Protein AF-0000000077106486 (afdb_homodimer)

Radius of gyration: 25.37 Å; Cα contacts (8 Å, |Δi|>4): 984; chains: 2; bounding box: 51×76×54 Å

Secondary structure (DSSP, 8-state):
---EEEEES-EEEEEETTSS-HHHHHHHHHHHHTS-EEE-SS-TTEEEE---SSS--HHHHHHTGGGHHHHHHHHHHHHSS---EEEEEEEEEEE-TT--EEEE--SS-SEEEEEESS---GGGSEEEE---BSS--S---BSTTPPP-TTT-SEEE-----TT-EEEEETTS-EEE----SS-EEEEEEEEEESEEEETTEEEE----/---EEEEES-EEEEEETTSS-HHHHHHHHHHHHTSPEEE-SS-TTEEEE---SSS--HHHHHHTGGGHHHHHHHHHHHHSS---EEEEEEEEEEE-TT--EEEE--SS-SEEEEEESS---GGGSEEEE---BTTS-S---BSTTPPP-TTT-SEEE-----TT-EEEEETTS-EEE----SS-EEEEEEEEEESEEEETTEEEE----

Organism: Hirschia baltica (strain ATCC 49814 / DSM 5838 / IFAM 1418) (NCBI:txid582402)

InterPro domains:
  IPR012668 Conserved hypothetical protein CHP02466 [PF13759] (90-191)
  IPR012668 Conserved hypothetical protein CHP02466 [TIGR02466] (66-191)

Solvent-accessible surface area (backbone atoms only — not comparable to full-atom values): 21792 Å² total; per-residue (Å²): 109,79,62,46,73,46,76,39,56,28,46,62,37,35,41,29,48,58,62,38,52,70,69,57,40,52,52,50,52,56,57,52,70,75,49,73,66,47,75,38,87,87,40,92,28,26,30,36,35,62,69,54,91,48,76,63,53,67,68,58,50,62,70,44,55,68,48,49,64,56,50,31,54,51,40,22,53,55,36,18,34,83,54,54,75,42,78,61,38,53,37,42,37,40,32,30,59,63,11,50,39,74,74,43,63,45,79,99,37,52,37,26,37,40,35,27,61,30,55,49,42,76,51,43,31,50,31,36,41,54,80,66,36,80,70,53,57,90,78,56,42,48,42,96,72,36,45,83,44,70,52,41,42,56,60,48,63,52,71,94,53,45,46,17,21,32,39,40,34,50,14,70,50,36,30,28,25,47,56,17,81,34,70,66,31,37,32,39,36,36,34,22,37,48,45,60,35,36,42,77,82,52,64,47,74,50,73,76,129,111,78,63,45,74,45,75,41,54,28,45,60,36,35,40,30,47,59,62,37,52,71,69,55,40,53,51,51,54,56,57,51,71,74,49,72,66,48,76,40,87,85,40,91,29,26,30,36,34,60,70,50,91,47,75,61,52,68,67,58,50,61,70,44,56,67,46,49,65,54,50,31,54,50,40,21,53,56,36,18,34,82,54,55,75,42,76,60,38,52,36,41,38,41,32,31,58,64,11,50,40,74,75,42,63,45,79,96,37,51,37,27,37,40,36,28,61,30,54,46,41,74,51,43,30,50,31,36,40,51,78,64,36,82,76,55,63,85,81,58,42,47,42,96,72,36,44,84,43,69,52,41,41,58,59,48,64,53,71,94,52,45,48,18,21,33,38,39,34,50,13,66,49,36,30,28,23,46,56,17,79,33,72,65,30,37,31,38,37,38,33,23,37,48,45,59,35,37,40,74,82,53,64,47,75,50,75,77,130

Foldseek 3Di:
DDDDDDDPDDFDKDKDPQLDPLVLLVVLVVVCVPADWDQPPPWNFKIKGPFPPDPEDPSVVVSCVSVQVVVQVVVCVVAVDRFGKDFQTKIKMKGFQQGKWDWDFDPPFFKKKKAWSAWADQQFFKKWFDDCDPPNDDDADDDPVDDDDPVRDGMDTDPGDGHNMMMMGTRGITMMGGGGNDGMIMMMMTGMHTQWDDDPNDIDGDDRD/DDDDDDDPDDFDKDKDPQLDPLVLLVVLVVVCVPADWDQPPPWNFKIKGPFPPDPEDPSVVVSCVSVQVVVQVVVCVVAVDRFGKDFQTKIKMKGFQQGKWDWDFDPPFFKKKKAWSAWADQQFFKKWFDDCDPVNPDDADDDPPDDDDPVRDGMDGDPGDGHNMMMMGTRGITMMGGGGNDGMIMMMMTGMHTQWDDDPNDIDGDDRD

Nearest PDB structures (foldseek):
  2rg4-assembly1_A  TM=7.726E-01  e=7.092E-12  Oceanicola granulosus HTCC2516
  3bvc-assembly1_A  TM=8.005E-01  e=1.669E-11  Roseovarius nubinhibens ISM
  7dt0-assembly1_H-2  TM=6.305E-01  e=1.052E-05  uncultured bacterium esnapd13
  5nch-assembly1_A  TM=6.168E-01  e=1.249E-05  Streptomyces muensis
  6zyl-assembly1_A  TM=5.814E-01  e=3.693E-05  Streptomyces malaysiense

pLDDT: mean 84.59, std 14.26, range [44.38, 98.38]

Structure (mmCIF, N/CA/C/O backbone):
data_AF-0000000077106486-model_v1
#
loop_
_entity.id
_entity.type
_entity.pdbx_description
1 polymer 'Phytanoyl-CoA dioxygenase'
#
loop_
_atom_site.group_PDB
_atom_site.id
_atom_site.type_symbol
_atom_site.label_atom_id
_atom_site.label_alt_id
_atom_site.label_comp_id
_atom_site.label_asym_id
_atom_site.label_entity_id
_atom_site.label_seq_id
_atom_site.pdbx_PDB_ins_code
_atom_site.Cartn_x
_atom_site.Cartn_y
_atom_site.Cartn_z
_atom_site.occupancy
_atom_site.B_iso_or_equiv
_atom_site.auth_seq_id
_atom_site.auth_comp_id
_atom_site.auth_asym_id
_atom_site.auth_atom_id
_atom_site.pdbx_PDB_model_num
ATOM 1 N N . MET A 1 1 ? -11.227 25.188 -5.047 1 69.44 1 MET A N 1
ATOM 2 C CA . MET A 1 1 ? -10.359 24.422 -5.93 1 69.44 1 MET A CA 1
ATOM 3 C C . MET A 1 1 ? -10.445 22.938 -5.617 1 69.44 1 MET A C 1
ATOM 5 O O . MET A 1 1 ? -10.789 22.547 -4.5 1 69.44 1 MET A O 1
ATOM 9 N N . THR A 1 2 ? -10.289 22.203 -6.629 1 85.25 2 THR A N 1
ATOM 10 C CA . THR A 1 2 ? -10.578 20.766 -6.559 1 85.25 2 THR A CA 1
ATOM 11 C C . THR A 1 2 ? -9.477 20.031 -5.812 1 85.25 2 THR A C 1
ATOM 13 O O . THR A 1 2 ? -8.289 20.344 -5.977 1 85.25 2 THR A O 1
ATOM 16 N N . SER A 1 3 ? -9.828 19.312 -4.844 1 91.06 3 SER A N 1
ATOM 17 C CA . SER A 1 3 ? -8.898 18.469 -4.094 1 91.06 3 SER A CA 1
ATOM 18 C C . SER A 1 3 ? -8.359 17.328 -4.961 1 91.06 3 SER A C 1
ATOM 20 O O . SER A 1 3 ? -9.023 16.891 -5.906 1 91.06 3 SER A O 1
ATOM 22 N N . THR A 1 4 ? -7.156 17.047 -4.785 1 91.88 4 THR A N 1
ATOM 23 C CA . THR A 1 4 ? -6.539 15.906 -5.445 1 91.88 4 THR A CA 1
ATOM 24 C C . THR A 1 4 ? -6.117 14.859 -4.418 1 91.88 4 THR A C 1
ATOM 26 O O . THR A 1 4 ? -5.574 15.195 -3.365 1 91.88 4 THR A O 1
ATOM 29 N N . THR A 1 5 ? -6.43 13.609 -4.727 1 93.19 5 THR A N 1
ATOM 30 C CA . THR A 1 5 ? -5.984 12.508 -3.877 1 93.19 5 THR A CA 1
ATOM 31 C C . THR A 1 5 ? -4.871 11.711 -4.555 1 93.19 5 THR A C 1
ATOM 33 O O . THR A 1 5 ? -5.047 11.219 -5.672 1 93.19 5 THR A O 1
ATOM 36 N N . HIS A 1 6 ? -3.729 11.609 -3.893 1 93.06 6 HIS A N 1
ATOM 37 C CA . HIS A 1 6 ? -2.59 10.82 -4.352 1 93.06 6 HIS A CA 1
ATOM 38 C C . HIS A 1 6 ? -2.637 9.406 -3.787 1 93.06 6 HIS A C 1
ATOM 40 O O . HIS A 1 6 ? -2.887 9.211 -2.596 1 93.06 6 HIS A O 1
ATOM 46 N N . ALA A 1 7 ? -2.422 8.375 -4.641 1 91.38 7 ALA A N 1
ATOM 47 C CA . ALA A 1 7 ? -2.312 6.973 -4.234 1 91.38 7 ALA A CA 1
ATOM 48 C C . ALA A 1 7 ? -0.855 6.582 -4.004 1 91.38 7 ALA A C 1
ATOM 50 O O . ALA A 1 7 ? -0.087 6.438 -4.957 1 91.38 7 ALA A O 1
ATOM 51 N N . LEU A 1 8 ? -0.546 6.367 -2.719 1 90.19 8 LEU A N 1
ATOM 52 C CA . LEU A 1 8 ? 0.86 6.168 -2.385 1 90.19 8 LEU A CA 1
ATOM 53 C C . LEU A 1 8 ? 1.146 4.703 -2.072 1 90.19 8 LEU A C 1
ATOM 55 O O . LEU A 1 8 ? 0.292 4.004 -1.521 1 90.19 8 LEU A O 1
ATOM 59 N N . PHE A 1 9 ? 2.275 4.246 -2.453 1 88.38 9 PHE A N 1
ATOM 60 C CA . PHE A 1 9 ? 2.924 3.01 -2.031 1 88.38 9 PHE A CA 1
ATOM 61 C C . PHE A 1 9 ? 2.076 1.8 -2.402 1 88.38 9 PHE A C 1
ATOM 63 O O . PHE A 1 9 ? 1.809 0.94 -1.561 1 88.38 9 PHE A O 1
ATOM 70 N N . PRO A 1 10 ? 1.625 1.641 -3.592 1 90.12 10 PRO A N 1
ATOM 71 C CA . PRO A 1 10 ? 0.889 0.446 -4.012 1 90.12 10 PRO A CA 1
ATOM 72 C C . PRO A 1 10 ? 1.775 -0.794 -4.094 1 90.12 10 PRO A C 1
ATOM 74 O O . PRO A 1 10 ? 3.004 -0.68 -4.109 1 90.12 10 PRO A O 1
ATOM 77 N N . THR A 1 11 ? 1.165 -1.951 -4.102 1 90.38 11 THR A N 1
ATOM 78 C CA . THR A 1 11 ? 1.849 -3.221 -4.32 1 90.38 11 THR A CA 1
ATOM 79 C C . THR A 1 11 ? 1.567 -3.748 -5.727 1 90.38 11 THR A C 1
ATOM 81 O O . THR A 1 11 ? 0.409 -3.857 -6.133 1 90.38 11 THR A O 1
ATOM 84 N N . PRO A 1 12 ? 2.59 -4.141 -6.41 1 93.19 12 PRO A N 1
ATOM 85 C CA . PRO A 1 12 ? 2.373 -4.547 -7.801 1 93.19 12 PRO A CA 1
ATOM 86 C C . PRO A 1 12 ? 2.033 -6.031 -7.934 1 93.19 12 PRO A C 1
ATOM 88 O O . PRO A 1 12 ? 2.572 -6.859 -7.195 1 93.19 12 PRO A O 1
ATOM 91 N N . VAL A 1 13 ? 1.176 -6.359 -8.883 1 95.5 13 VAL A N 1
ATOM 92 C CA . VAL A 1 13 ? 0.896 -7.699 -9.391 1 95.5 13 VAL A CA 1
ATOM 93 C C . VAL A 1 13 ? 0.92 -7.684 -10.914 1 95.5 13 VAL A C 1
ATOM 95 O O . VAL A 1 13 ? 0.177 -6.93 -11.547 1 95.5 13 VAL A O 1
ATOM 98 N N . MET A 1 14 ? 1.758 -8.516 -11.5 1 97.25 14 MET A N 1
ATOM 99 C CA . MET A 1 14 ? 1.88 -8.547 -12.953 1 97.25 14 MET A CA 1
ATOM 100 C C . MET A 1 14 ? 1.152 -9.758 -13.539 1 97.25 14 MET A C 1
ATOM 102 O O . MET A 1 14 ? 1.285 -10.875 -13.023 1 97.25 14 MET A O 1
ATOM 106 N N . ILE A 1 15 ? 0.412 -9.523 -14.555 1 96.94 15 ILE A N 1
ATOM 107 C CA . ILE A 1 15 ? -0.197 -10.586 -15.352 1 96.94 15 ILE A CA 1
ATOM 108 C C . ILE A 1 15 ? 0.394 -10.578 -16.75 1 96.94 15 ILE A C 1
ATOM 110 O O . ILE A 1 15 ? 0.34 -9.57 -17.453 1 96.94 15 ILE A O 1
ATOM 114 N N . ALA A 1 16 ? 1.002 -11.633 -17.109 1 97.31 16 ALA A N 1
ATOM 115 C CA . ALA A 1 16 ? 1.558 -11.82 -18.453 1 97.31 16 ALA A CA 1
ATOM 116 C C . ALA A 1 16 ? 0.812 -12.914 -19.203 1 97.31 16 ALA A C 1
ATOM 118 O O . ALA A 1 16 ? 0.963 -14.102 -18.906 1 97.31 16 ALA A O 1
ATOM 119 N N . PRO A 1 17 ? 0.101 -12.531 -20.234 1 95.88 17 PRO A N 1
ATOM 120 C CA . PRO A 1 17 ? -0.691 -13.539 -20.953 1 95.88 17 PRO A CA 1
ATOM 121 C C . PRO A 1 17 ? 0.156 -14.414 -21.875 1 95.88 17 PRO A C 1
ATOM 123 O O . PRO A 1 17 ? 1.166 -13.961 -22.406 1 95.88 17 PRO A O 1
ATOM 126 N N . GLU A 1 18 ? -0.219 -15.625 -21.969 1 95.31 18 GLU A N 1
ATOM 127 C CA . GLU A 1 18 ? 0.269 -16.562 -22.969 1 95.31 18 GLU A CA 1
ATOM 128 C C . GLU A 1 18 ? 1.789 -16.688 -22.922 1 95.31 18 GLU A C 1
ATOM 130 O O . GLU A 1 18 ? 2.459 -16.609 -23.953 1 95.31 18 GLU A O 1
ATOM 135 N N . ILE A 1 19 ? 2.287 -16.828 -21.734 1 96.62 19 ILE A N 1
ATOM 136 C CA . ILE A 1 19 ? 3.721 -17.062 -21.594 1 96.62 19 ILE A CA 1
ATOM 137 C C . ILE A 1 19 ? 4.07 -18.453 -22.125 1 96.62 19 ILE A C 1
ATOM 139 O O . ILE A 1 19 ? 5.18 -18.672 -22.609 1 96.62 19 ILE A O 1
ATOM 143 N N . LEU A 1 20 ? 3.172 -19.375 -21.953 1 96.38 20 LEU A N 1
ATOM 144 C CA . LEU A 1 20 ? 3.262 -20.703 -22.562 1 96.38 20 LEU A CA 1
ATOM 145 C C . LEU A 1 20 ? 2.238 -20.859 -23.672 1 96.38 20 LEU A C 1
ATOM 147 O O . LEU A 1 20 ? 1.086 -20.453 -23.531 1 96.38 20 LEU A O 1
ATOM 151 N N . ASP A 1 21 ? 2.668 -21.469 -24.719 1 94.94 21 ASP A N 1
ATOM 152 C CA . ASP A 1 21 ? 1.702 -21.75 -25.766 1 94.94 21 ASP A CA 1
ATOM 153 C C . ASP A 1 21 ? 1.06 -23.125 -25.562 1 94.94 21 ASP A C 1
ATOM 155 O O . ASP A 1 21 ? 1.413 -23.859 -24.641 1 94.94 21 ASP A O 1
ATOM 159 N N . ASN A 1 22 ? 0.147 -23.484 -26.438 1 95.62 22 ASN A N 1
ATOM 160 C CA . ASN A 1 22 ? -0.64 -24.703 -26.281 1 95.62 22 ASN A CA 1
ATOM 161 C C . ASN A 1 22 ? 0.24 -25.938 -26.344 1 95.62 22 ASN A C 1
ATOM 163 O O . ASN A 1 22 ? -0.002 -26.922 -25.641 1 95.62 22 ASN A O 1
ATOM 167 N N . ALA A 1 23 ? 1.18 -25.938 -27.25 1 95.38 23 ALA A N 1
ATOM 168 C CA . ALA A 1 23 ? 2.066 -27.094 -27.391 1 95.38 23 ALA A CA 1
ATOM 169 C C . ALA A 1 23 ? 2.896 -27.297 -26.125 1 95.38 23 ALA A C 1
ATOM 171 O O . ALA A 1 23 ? 3.059 -28.422 -25.672 1 95.38 23 ALA A O 1
ATOM 172 N N . GLN A 1 24 ? 3.41 -26.203 -25.625 1 95 24 GLN A N 1
ATOM 173 C CA . GLN A 1 24 ? 4.184 -26.266 -24.391 1 95 24 GLN A CA 1
ATOM 174 C C . GLN A 1 24 ? 3.332 -26.766 -23.219 1 95 24 GLN A C 1
ATOM 176 O O . GLN A 1 24 ? 3.777 -27.609 -22.438 1 95 24 GLN A O 1
ATOM 181 N N . ILE A 1 25 ? 2.148 -26.312 -23.125 1 96.5 25 ILE A N 1
ATOM 182 C CA . ILE A 1 25 ? 1.232 -26.688 -22.062 1 96.5 25 ILE A CA 1
ATOM 183 C C . ILE A 1 25 ? 0.95 -28.188 -22.141 1 96.5 25 ILE A C 1
ATOM 185 O O . ILE A 1 25 ? 0.999 -28.891 -21.125 1 96.5 25 ILE A O 1
ATOM 189 N N . ALA A 1 26 ? 0.661 -28.641 -23.297 1 95.06 26 ALA A N 1
ATOM 190 C CA . ALA A 1 26 ? 0.362 -30.047 -23.5 1 95.06 26 ALA A CA 1
ATOM 191 C C . ALA A 1 26 ? 1.533 -30.922 -23.047 1 95.06 26 ALA A C 1
ATOM 193 O O . ALA A 1 26 ? 1.339 -31.953 -22.391 1 95.06 26 ALA A O 1
ATOM 194 N N . GLN A 1 27 ? 2.701 -30.531 -23.422 1 93.06 27 GLN A N 1
ATOM 195 C CA . GLN A 1 27 ? 3.895 -31.281 -23.047 1 93.06 27 GLN A CA 1
ATOM 196 C C . GLN A 1 27 ? 4.074 -31.312 -21.531 1 93.06 27 GLN A C 1
ATOM 198 O O . GLN A 1 27 ? 4.371 -32.344 -20.953 1 93.06 27 GLN A O 1
ATOM 203 N N . ILE A 1 28 ? 3.9 -30.172 -20.891 1 92.25 28 ILE A N 1
ATOM 204 C CA . ILE A 1 28 ? 4.07 -30.062 -19.453 1 92.25 28 ILE A CA 1
ATOM 205 C C . ILE A 1 28 ? 3.035 -30.938 -18.75 1 92.25 28 ILE A C 1
ATOM 207 O O . ILE A 1 28 ? 3.359 -31.641 -17.797 1 92.25 28 ILE A O 1
ATOM 211 N N . LYS A 1 29 ? 1.848 -30.922 -19.188 1 91.62 29 LYS A N 1
ATOM 212 C CA . LYS A 1 29 ? 0.791 -31.719 -18.578 1 91.62 29 LYS A CA 1
ATOM 213 C C . LYS A 1 29 ? 1.101 -33.219 -18.703 1 91.62 29 LYS A C 1
ATOM 215 O O . LYS A 1 29 ? 0.829 -33.969 -17.766 1 91.62 29 LYS A O 1
ATOM 220 N N . THR A 1 30 ? 1.615 -33.562 -19.844 1 89.12 30 THR A N 1
ATOM 221 C CA . THR A 1 30 ? 2.012 -34.969 -20.031 1 89.12 30 THR A CA 1
ATOM 222 C C . THR A 1 30 ? 3.094 -35.344 -19.016 1 89.12 30 THR A C 1
ATOM 224 O O . THR A 1 30 ? 3.025 -36.406 -18.406 1 89.12 30 THR A O 1
ATOM 227 N N . ASP A 1 31 ? 4.062 -34.5 -18.875 1 85.56 31 ASP A N 1
ATOM 228 C CA . ASP A 1 31 ? 5.164 -34.75 -17.953 1 85.56 31 ASP A CA 1
ATOM 229 C C . ASP A 1 31 ? 4.664 -34.844 -16.516 1 85.56 31 ASP A C 1
ATOM 231 O O . ASP A 1 31 ? 5.141 -35.688 -15.742 1 85.56 31 ASP A O 1
ATOM 235 N N . ILE A 1 32 ? 3.738 -34.031 -16.141 1 83.56 32 ILE A N 1
ATOM 236 C CA . ILE A 1 32 ? 3.197 -33.969 -14.781 1 83.56 32 ILE A CA 1
ATOM 237 C C . ILE A 1 32 ? 2.451 -35.281 -14.461 1 83.56 32 ILE A C 1
ATOM 239 O O . ILE A 1 32 ? 2.441 -35.719 -13.32 1 83.56 32 ILE A O 1
ATOM 243 N N . SER A 1 33 ? 1.781 -35.75 -15.477 1 79.62 33 SER A N 1
ATOM 244 C CA . SER A 1 33 ? 1.005 -36.969 -15.273 1 79.62 33 SER A CA 1
ATOM 245 C C . SER A 1 33 ? 1.893 -38.094 -14.805 1 79.62 33 SER A C 1
ATOM 247 O O . SER A 1 33 ? 1.408 -39.062 -14.203 1 79.62 33 SER A O 1
ATOM 249 N N . GLU A 1 34 ? 3.164 -38.031 -15.055 1 74.94 34 GLU A N 1
ATOM 250 C CA . GLU A 1 34 ? 4.109 -39.094 -14.68 1 74.94 34 GLU A CA 1
ATOM 251 C C . GLU A 1 34 ? 4.719 -38.812 -13.305 1 74.94 34 GLU A C 1
ATOM 253 O O . GLU A 1 34 ? 5.465 -39.656 -12.781 1 74.94 34 GLU A O 1
ATOM 258 N N . MET A 1 35 ? 4.379 -37.656 -12.758 1 72.25 35 MET A N 1
ATOM 259 C CA . MET A 1 35 ? 4.926 -37.281 -11.461 1 72.25 35 MET A CA 1
ATOM 260 C C . MET A 1 35 ? 4.109 -37.906 -10.328 1 72.25 35 MET A C 1
ATOM 262 O O . MET A 1 35 ? 2.955 -38.281 -10.523 1 72.25 35 MET A O 1
ATOM 266 N N . ASP A 1 36 ? 4.879 -38.094 -9.18 1 64.19 36 ASP A N 1
ATOM 267 C CA . ASP A 1 36 ? 4.203 -38.531 -7.965 1 64.19 36 ASP A CA 1
ATOM 268 C C . ASP A 1 36 ? 3.582 -37.344 -7.23 1 64.19 36 ASP A C 1
ATOM 270 O O . ASP A 1 36 ? 4.199 -36.281 -7.117 1 64.19 36 ASP A O 1
ATOM 274 N N . PHE A 1 37 ? 2.344 -37.438 -7.105 1 62.53 37 PHE A N 1
ATOM 275 C CA . PHE A 1 37 ? 1.636 -36.375 -6.379 1 62.53 37 PHE A CA 1
ATOM 276 C C . PHE A 1 37 ? 1.25 -36.844 -4.984 1 62.53 37 PHE A C 1
ATOM 278 O O . PHE A 1 37 ? 0.887 -38 -4.793 1 62.53 37 PHE A O 1
ATOM 285 N N . ALA A 1 38 ? 1.843 -36.156 -3.922 1 55.12 38 ALA A N 1
ATOM 286 C CA . ALA A 1 38 ? 1.392 -36.406 -2.553 1 55.12 38 ALA A CA 1
ATOM 287 C C . ALA A 1 38 ? 0.061 -35.719 -2.283 1 55.12 38 ALA A C 1
ATOM 289 O O . ALA A 1 38 ? -0.154 -34.594 -2.719 1 55.12 38 ALA A O 1
ATOM 290 N N . SER A 1 39 ? -0.975 -36.406 -1.979 1 51.25 39 SER A N 1
ATOM 291 C CA . SER A 1 39 ? -2.26 -35.844 -1.604 1 51.25 39 SER A CA 1
ATOM 292 C C . SER A 1 39 ? -2.105 -34.844 -0.447 1 51.25 39 SER A C 1
ATOM 294 O O . SER A 1 39 ? -1.29 -35.062 0.452 1 51.25 39 SER A O 1
ATOM 296 N N . ASN A 1 40 ? -2.098 -33.531 -0.593 1 50.06 40 ASN A N 1
ATOM 297 C CA . ASN A 1 40 ? -2.049 -32.562 0.513 1 50.06 40 ASN A CA 1
ATOM 298 C C . ASN A 1 40 ? -3.131 -32.875 1.55 1 50.06 40 ASN A C 1
ATOM 300 O O . ASN A 1 40 ? -4.219 -33.344 1.205 1 50.06 40 ASN A O 1
ATOM 304 N N . ALA A 1 41 ? -2.688 -33.188 2.852 1 45.12 41 ALA A N 1
ATOM 305 C CA . ALA A 1 41 ? -3.516 -33.5 4.02 1 45.12 41 ALA A CA 1
ATOM 306 C C . ALA A 1 41 ? -4.762 -32.625 4.043 1 45.12 41 ALA A C 1
ATOM 308 O O . ALA A 1 41 ? -5.781 -32.969 4.625 1 45.12 41 ALA A O 1
ATOM 309 N N . LYS A 1 42 ? -4.688 -31.203 3.953 1 46.16 42 LYS A N 1
ATOM 310 C CA . LYS A 1 42 ? -5.699 -30.328 4.543 1 46.16 42 LYS A CA 1
ATOM 311 C C . LYS A 1 42 ? -6.93 -30.234 3.648 1 46.16 42 LYS A C 1
ATOM 313 O O . LYS A 1 42 ? -7.984 -29.766 4.082 1 46.16 42 LYS A O 1
ATOM 318 N N . SER A 1 43 ? -6.883 -30.062 2.312 1 51.84 43 SER A N 1
ATOM 319 C CA . SER A 1 43 ? -8.117 -30.156 1.54 1 51.84 43 SER A CA 1
ATOM 320 C C . SER A 1 43 ? -8.07 -31.328 0.561 1 51.84 43 SER A C 1
ATOM 322 O O . SER A 1 43 ? -7.113 -31.453 -0.205 1 51.84 43 SER A O 1
ATOM 324 N N . SER A 1 44 ? -8.781 -32.312 0.683 1 60.22 44 SER A N 1
ATOM 325 C CA . SER A 1 44 ? -8.922 -33.5 -0.135 1 60.22 44 SER A CA 1
ATOM 326 C C . SER A 1 44 ? -8.945 -33.156 -1.621 1 60.22 44 SER A C 1
ATOM 328 O O . SER A 1 44 ? -8.555 -33.969 -2.459 1 60.22 44 SER A O 1
ATOM 330 N N . ALA A 1 45 ? -9.141 -31.797 -1.876 1 74.5 45 ALA A N 1
ATOM 331 C CA . ALA A 1 45 ? -9.352 -31.5 -3.291 1 74.5 45 ALA A CA 1
ATOM 332 C C . ALA A 1 45 ? -8.242 -30.594 -3.834 1 74.5 45 ALA A C 1
ATOM 334 O O . ALA A 1 45 ? -8.438 -29.891 -4.828 1 74.5 45 ALA A O 1
ATOM 335 N N . LEU A 1 46 ? -7.191 -30.453 -3.008 1 77.25 46 LEU A N 1
ATOM 336 C CA . LEU A 1 46 ? -5.973 -29.781 -3.455 1 77.25 46 LEU A CA 1
ATOM 337 C C . LEU A 1 46 ? -4.758 -30.688 -3.266 1 77.25 46 LEU A C 1
ATOM 339 O O . LEU A 1 46 ? -4.555 -31.25 -2.184 1 77.25 46 LEU A O 1
ATOM 343 N N . ALA A 1 47 ? -4.109 -30.938 -4.309 1 72.06 47 ALA A N 1
ATOM 344 C CA . ALA A 1 47 ? -2.895 -31.75 -4.246 1 72.06 47 ALA A CA 1
ATOM 345 C C . ALA A 1 47 ? -1.68 -30.953 -4.715 1 72.06 47 ALA A C 1
ATOM 347 O O . ALA A 1 47 ? -1.796 -30.078 -5.586 1 72.06 47 ALA A O 1
ATOM 348 N N . HIS A 1 48 ? -0.604 -3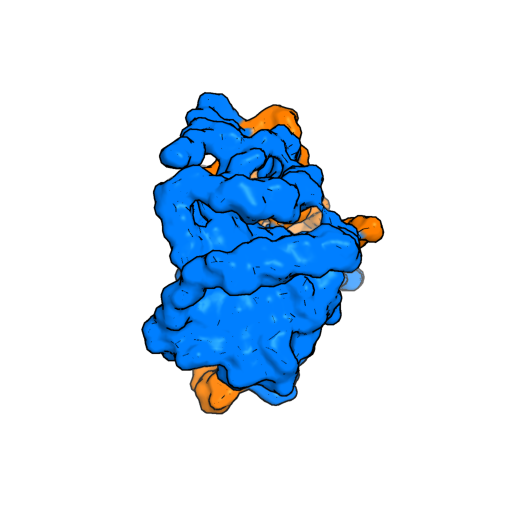1.062 -3.982 1 73.12 48 HIS A N 1
ATOM 349 C CA . HIS A 1 48 ? 0.668 -30.469 -4.391 1 73.12 48 HIS A CA 1
ATOM 350 C C . HIS A 1 48 ? 1.688 -31.547 -4.738 1 73.12 48 HIS A C 1
ATOM 352 O O . HIS A 1 48 ? 1.694 -32.625 -4.129 1 73.12 48 HIS A O 1
ATOM 358 N N . SER A 1 49 ? 2.326 -31.297 -5.84 1 66.75 49 SER A N 1
ATOM 359 C CA . SER A 1 49 ? 3.471 -32.188 -6.059 1 66.75 49 SER A CA 1
ATOM 360 C C . SER A 1 49 ? 4.531 -31.984 -4.98 1 66.75 49 SER A C 1
ATOM 362 O O . SER A 1 49 ? 4.473 -31.016 -4.211 1 66.75 49 SER A O 1
ATOM 364 N N . SER A 1 50 ? 5.375 -33.062 -4.758 1 56.25 50 SER A N 1
ATOM 365 C CA . SER A 1 50 ? 6.469 -32.969 -3.797 1 56.25 50 SER A CA 1
ATOM 366 C C . SER A 1 50 ? 7.316 -31.719 -4.051 1 56.25 50 SER A C 1
ATOM 368 O O . SER A 1 50 ? 7.531 -31.344 -5.203 1 56.25 50 SER A O 1
ATOM 370 N N . LEU A 1 51 ? 7.383 -30.781 -3.012 1 54.88 51 LEU A N 1
ATOM 371 C CA . LEU A 1 51 ? 8.336 -29.672 -3.057 1 54.88 51 LEU A CA 1
ATOM 372 C C . LEU A 1 51 ? 9.758 -30.188 -3.26 1 54.88 51 LEU A C 1
ATOM 374 O O . LEU A 1 51 ? 10.242 -31.016 -2.484 1 54.88 51 LEU A O 1
ATOM 378 N N . ASP A 1 52 ? 10.188 -30.516 -4.398 1 49.53 52 ASP A N 1
ATOM 379 C CA . ASP A 1 52 ? 11.539 -31.062 -4.496 1 49.53 52 ASP A CA 1
ATOM 380 C C . ASP A 1 52 ? 12.539 -30.188 -3.758 1 49.53 52 ASP A C 1
ATOM 382 O O . ASP A 1 52 ? 12.695 -29 -4.082 1 49.53 52 ASP A O 1
ATOM 386 N N . MET A 1 53 ? 12.727 -30.438 -2.488 1 46.31 53 MET A N 1
ATOM 387 C CA . MET A 1 53 ? 13.797 -29.828 -1.698 1 46.31 53 MET A CA 1
ATOM 388 C C . MET A 1 53 ? 15.125 -29.891 -2.443 1 46.31 53 MET A C 1
ATOM 390 O O . MET A 1 53 ? 16.156 -29.5 -1.909 1 46.31 53 MET A O 1
ATOM 394 N N . GLY A 1 54 ? 15.109 -30.438 -3.688 1 52.84 54 GLY A N 1
ATOM 395 C CA . GLY A 1 54 ? 16.359 -30.469 -4.438 1 52.84 54 GLY A CA 1
ATOM 396 C C . GLY A 1 54 ? 16.328 -29.562 -5.66 1 52.84 54 GLY A C 1
ATOM 397 O O . GLY A 1 54 ? 15.492 -28.672 -5.77 1 52.84 54 GLY A O 1
ATOM 398 N N . PRO A 1 55 ? 17.391 -29.594 -6.418 1 63.75 55 PRO A N 1
ATOM 399 C CA . PRO A 1 55 ? 17.328 -28.906 -7.707 1 63.75 55 PRO A CA 1
ATOM 400 C C . PRO A 1 55 ? 15.969 -29.062 -8.391 1 63.75 55 PRO A C 1
ATOM 402 O O . PRO A 1 55 ? 15.273 -30.047 -8.18 1 63.75 55 PRO A O 1
ATOM 405 N N . LEU A 1 56 ? 15.602 -28.016 -8.945 1 73.94 56 LEU A N 1
ATOM 406 C CA . LEU A 1 56 ? 14.328 -28.047 -9.656 1 73.94 56 LEU A CA 1
ATOM 407 C C . LEU A 1 56 ? 14.25 -29.266 -10.57 1 73.94 56 LEU A C 1
ATOM 409 O O . LEU A 1 56 ? 15.234 -29.625 -11.227 1 73.94 56 LEU A O 1
ATOM 413 N N . ASN A 1 57 ? 13.219 -29.984 -10.5 1 77.94 57 ASN A N 1
ATOM 414 C CA . ASN A 1 57 ? 12.922 -30.969 -11.531 1 77.94 57 ASN A CA 1
ATOM 415 C C . ASN A 1 57 ? 13.195 -30.422 -12.93 1 77.94 57 ASN A C 1
ATOM 417 O O . ASN A 1 57 ? 12.75 -29.312 -13.258 1 77.94 57 ASN A O 1
ATOM 421 N N . PRO A 1 58 ? 14.125 -31.109 -13.68 1 82.69 58 PRO A N 1
ATOM 422 C CA . PRO A 1 58 ? 14.477 -30.609 -15.016 1 82.69 58 PRO A CA 1
ATOM 423 C C . PRO A 1 58 ? 13.258 -30.234 -15.844 1 82.69 58 PRO A C 1
ATOM 425 O O . PRO A 1 58 ? 13.312 -29.297 -16.641 1 82.69 58 PRO A O 1
ATOM 428 N N . MET A 1 59 ? 12.227 -30.969 -15.648 1 82.56 59 MET A N 1
ATOM 429 C CA . MET A 1 59 ? 11.008 -30.672 -16.391 1 82.56 59 MET A CA 1
ATOM 430 C C . MET A 1 59 ? 10.461 -29.312 -16 1 82.56 59 MET A C 1
ATOM 432 O O . MET A 1 59 ? 10.07 -28.516 -16.859 1 82.56 59 MET A O 1
ATOM 436 N N . LEU A 1 60 ? 10.438 -29.062 -14.766 1 86.69 60 LEU A N 1
ATOM 437 C CA . LEU A 1 60 ? 9.938 -27.781 -14.273 1 86.69 60 LEU A CA 1
ATOM 438 C C . LEU A 1 60 ? 10.867 -26.641 -14.68 1 86.69 60 LEU A C 1
ATOM 440 O O . LEU A 1 60 ? 10.406 -25.547 -15.016 1 86.69 60 LEU A O 1
ATOM 444 N N . GLN A 1 61 ? 12.117 -26.906 -14.609 1 88.19 61 GLN A N 1
ATOM 445 C CA . GLN A 1 61 ? 13.094 -25.922 -15.039 1 88.19 61 GLN A CA 1
ATOM 446 C C . GLN A 1 61 ? 12.852 -25.484 -16.484 1 88.19 61 GLN A C 1
ATOM 448 O O . GLN A 1 61 ? 12.828 -24.297 -16.797 1 88.19 61 GLN A O 1
ATOM 453 N N . LYS A 1 62 ? 12.688 -26.484 -17.297 1 88.44 62 LYS A N 1
ATOM 454 C CA . LYS A 1 62 ? 12.445 -26.203 -18.719 1 88.44 62 LYS A CA 1
ATOM 455 C C . LYS A 1 62 ? 11.133 -25.438 -18.906 1 88.44 62 LYS A C 1
ATOM 457 O O . LYS A 1 62 ? 11.062 -24.516 -19.703 1 88.44 62 LYS A O 1
ATOM 462 N N . ALA A 1 63 ? 10.164 -25.812 -18.156 1 91 63 ALA A N 1
ATOM 463 C CA . ALA A 1 63 ? 8.836 -25.219 -18.266 1 91 63 ALA A CA 1
ATOM 464 C C . ALA A 1 63 ? 8.859 -23.734 -17.875 1 91 63 ALA A C 1
ATOM 466 O O . ALA A 1 63 ? 8.031 -22.953 -18.328 1 91 63 ALA A O 1
ATOM 467 N N . LEU A 1 64 ? 9.891 -23.359 -17.078 1 94.38 64 LEU A N 1
ATOM 468 C CA . LEU A 1 64 ? 9.867 -22.016 -16.516 1 94.38 64 LEU A CA 1
ATOM 469 C C . LEU A 1 64 ? 10.875 -21.109 -17.219 1 94.38 64 LEU A C 1
ATOM 471 O O . LEU A 1 64 ? 11.055 -19.953 -16.812 1 94.38 64 LEU A O 1
ATOM 475 N N . ILE A 1 65 ? 11.5 -21.562 -18.234 1 94.25 65 ILE A N 1
ATOM 476 C CA . ILE A 1 65 ? 12.438 -20.75 -19 1 94.25 65 ILE A CA 1
ATOM 477 C C . ILE A 1 65 ? 11.734 -19.5 -19.547 1 94.25 65 ILE A C 1
ATOM 479 O O . ILE A 1 65 ? 12.266 -18.391 -19.438 1 94.25 65 ILE A O 1
ATOM 483 N N . PRO A 1 66 ? 10.516 -19.625 -20.047 1 95 66 PRO A N 1
ATOM 484 C CA . PRO A 1 66 ? 9.852 -18.453 -20.625 1 95 66 PRO A CA 1
ATOM 485 C C . PRO A 1 66 ? 9.508 -17.406 -19.578 1 95 66 PRO A C 1
ATOM 487 O O . PRO A 1 66 ? 9.219 -16.25 -19.922 1 95 66 PRO A O 1
ATOM 490 N N . VAL A 1 67 ? 9.531 -17.75 -18.344 1 96.62 67 VAL A N 1
ATOM 491 C CA . VAL A 1 67 ? 9.125 -16.875 -17.25 1 96.62 67 VAL A CA 1
ATOM 492 C C . VAL A 1 67 ? 10.266 -15.906 -16.922 1 96.62 67 VAL A C 1
ATOM 494 O O . VAL A 1 67 ? 10.031 -14.852 -16.328 1 96.62 67 VAL A O 1
ATOM 497 N N . GLN A 1 68 ? 11.438 -16.203 -17.297 1 96.31 68 GLN A N 1
ATOM 498 C CA . GLN A 1 68 ? 12.641 -15.523 -16.812 1 96.31 68 GLN A CA 1
ATOM 499 C C . GLN A 1 68 ? 12.625 -14.039 -17.188 1 96.31 68 GLN A C 1
ATOM 501 O O . GLN A 1 68 ? 12.922 -13.188 -16.359 1 96.31 68 GLN A O 1
ATOM 506 N N . ASP A 1 69 ? 12.242 -13.758 -18.406 1 96.25 69 ASP A N 1
ATOM 507 C CA . ASP A 1 69 ? 12.227 -12.367 -18.828 1 96.25 69 ASP A CA 1
ATOM 508 C C . ASP A 1 69 ? 11.203 -11.562 -18.031 1 96.25 69 ASP A C 1
ATOM 510 O O . ASP A 1 69 ? 11.43 -10.391 -17.719 1 96.25 69 ASP A O 1
ATOM 514 N N . LYS A 1 70 ? 10.109 -12.172 -17.766 1 97.5 70 LYS A N 1
ATOM 515 C CA . LYS A 1 70 ? 9.07 -11.5 -17 1 97.5 70 LYS A CA 1
ATOM 516 C C . LYS A 1 70 ? 9.508 -11.312 -15.547 1 97.5 70 LYS A C 1
ATOM 518 O O . LYS A 1 70 ? 9.164 -10.305 -14.914 1 97.5 70 LYS A O 1
ATOM 523 N N . LEU A 1 71 ? 10.195 -12.273 -15.07 1 96.19 71 LEU A N 1
ATOM 524 C CA . LEU A 1 71 ? 10.758 -12.164 -13.734 1 96.19 71 LEU A CA 1
ATOM 525 C C . LEU A 1 71 ? 11.688 -10.961 -13.633 1 96.19 71 LEU A C 1
ATOM 527 O O . LEU A 1 71 ? 11.617 -10.195 -12.672 1 96.19 71 LEU A O 1
ATOM 531 N N . 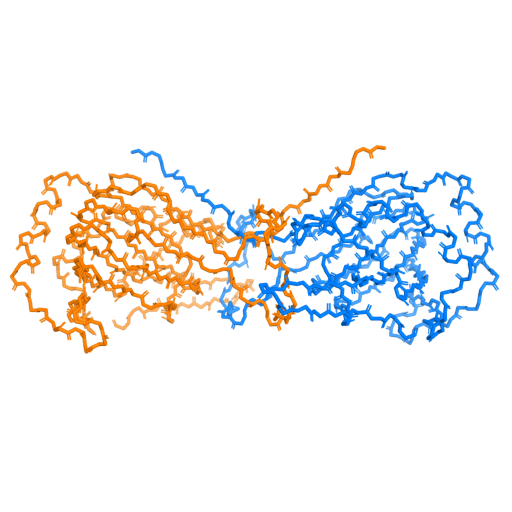VAL A 1 72 ? 12.523 -10.82 -14.594 1 95.75 72 VAL A N 1
ATOM 532 C CA . VAL A 1 72 ? 13.461 -9.703 -14.625 1 95.75 72 VAL A CA 1
ATOM 533 C C . VAL A 1 72 ? 12.688 -8.391 -14.711 1 95.75 72 VAL A C 1
ATOM 535 O O . VAL A 1 72 ? 12.984 -7.438 -13.984 1 95.75 72 VAL A O 1
ATOM 538 N N . ALA A 1 73 ? 11.727 -8.336 -15.586 1 95.62 73 ALA A N 1
ATOM 539 C CA . ALA A 1 73 ? 10.93 -7.129 -15.758 1 95.62 73 ALA A CA 1
ATOM 540 C C . ALA A 1 73 ? 10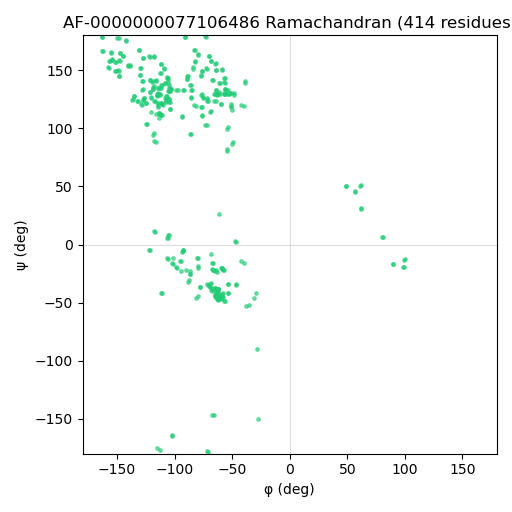.195 -6.766 -14.477 1 95.62 73 ALA A C 1
ATOM 542 O O . ALA A 1 73 ? 10.18 -5.602 -14.062 1 95.62 73 ALA A O 1
ATOM 543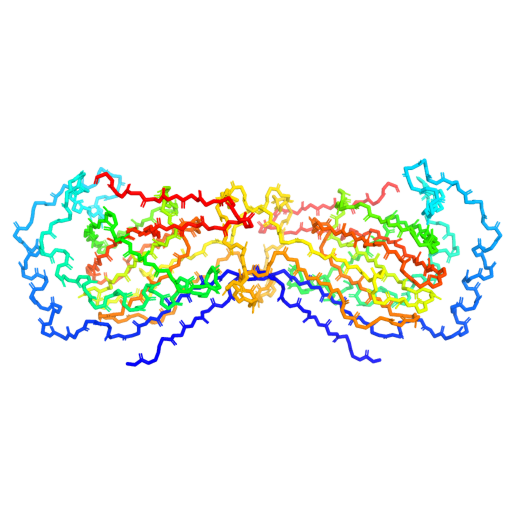 N N . PHE A 1 74 ? 9.578 -7.742 -13.883 1 96.25 74 PHE A N 1
ATOM 544 C CA . PHE A 1 74 ? 8.859 -7.508 -12.633 1 96.25 74 PHE A CA 1
ATOM 545 C C . PHE A 1 74 ? 9.82 -7.109 -11.523 1 96.25 74 PHE A C 1
ATOM 547 O O . PHE A 1 74 ? 9.508 -6.238 -10.711 1 96.25 74 PHE A O 1
ATOM 554 N N . GLY A 1 75 ? 10.906 -7.793 -11.469 1 93.12 75 GLY A N 1
ATOM 555 C CA . GLY A 1 75 ? 11.93 -7.418 -10.508 1 93.12 75 GLY A CA 1
ATOM 556 C C . GLY A 1 75 ? 12.344 -5.965 -10.617 1 93.12 75 GLY A C 1
ATOM 557 O O . GLY A 1 75 ? 12.562 -5.297 -9.602 1 93.12 75 GLY A O 1
ATOM 558 N N . ARG A 1 76 ? 12.477 -5.527 -11.805 1 92.25 76 ARG A N 1
ATOM 559 C CA . ARG A 1 76 ? 12.836 -4.129 -12.016 1 92.25 76 ARG A CA 1
ATOM 560 C C . ARG A 1 76 ? 11.758 -3.199 -11.453 1 92.25 76 ARG A C 1
ATOM 562 O O . ARG A 1 76 ? 12.07 -2.139 -10.914 1 92.25 76 ARG A O 1
ATOM 569 N N . GLU A 1 77 ? 10.547 -3.568 -11.602 1 91.12 77 GLU A N 1
ATOM 570 C CA . GLU A 1 77 ? 9.469 -2.775 -11.023 1 91.12 77 GLU A CA 1
ATOM 571 C C . GLU A 1 77 ? 9.539 -2.766 -9.5 1 91.12 77 GLU A C 1
ATOM 573 O O . GLU A 1 77 ? 9.273 -1.74 -8.867 1 91.12 77 GLU A O 1
ATOM 578 N N . LEU A 1 78 ? 9.906 -3.857 -8.984 1 89 78 LEU A N 1
ATOM 579 C CA . LEU A 1 78 ? 9.914 -4.027 -7.531 1 89 78 LEU A CA 1
ATOM 580 C C . LEU A 1 78 ? 11.125 -3.344 -6.91 1 89 78 LEU A C 1
ATOM 582 O O . LEU A 1 78 ? 11.039 -2.793 -5.812 1 89 78 LEU A O 1
ATOM 586 N N . PHE A 1 79 ? 12.234 -3.43 -7.656 1 88 79 PHE A N 1
ATOM 587 C CA . PHE A 1 79 ? 13.469 -3.043 -6.984 1 88 79 PHE A CA 1
ATOM 588 C C . PHE A 1 79 ? 14.156 -1.906 -7.73 1 88 79 PHE A C 1
ATOM 590 O O . PHE A 1 79 ? 15.195 -1.408 -7.293 1 88 79 PHE A O 1
ATOM 597 N N . GLY A 1 80 ? 13.633 -1.505 -8.867 1 89.06 80 GLY A N 1
ATOM 598 C CA . GLY A 1 80 ? 14.117 -0.333 -9.578 1 89.06 80 GLY A CA 1
ATOM 599 C C . GLY A 1 80 ? 15.367 -0.605 -10.398 1 89.06 80 GLY A C 1
ATOM 600 O O . GLY A 1 80 ? 16.031 0.327 -10.867 1 89.06 80 GLY A O 1
ATOM 601 N N . GLU A 1 81 ? 15.734 -1.87 -10.438 1 89.44 81 GLU A N 1
ATOM 602 C CA . GLU A 1 81 ? 16.938 -2.271 -11.156 1 89.44 81 GLU A CA 1
ATOM 603 C C . GLU A 1 81 ? 16.797 -3.678 -11.734 1 89.44 81 GLU A C 1
ATOM 605 O O . GLU A 1 81 ? 16.125 -4.527 -11.148 1 89.44 81 GLU A O 1
ATOM 610 N N . GLU A 1 82 ? 17.391 -3.799 -12.875 1 91.62 82 GLU A N 1
ATOM 611 C CA . GLU A 1 82 ? 17.422 -5.152 -13.422 1 91.62 82 GLU A CA 1
ATOM 612 C C . GLU A 1 82 ? 18.391 -6.039 -12.633 1 91.62 82 GLU A C 1
ATOM 614 O O . GLU A 1 82 ? 19.562 -5.711 -12.484 1 91.62 82 GLU A O 1
ATOM 619 N N . LEU A 1 83 ? 17.922 -7.055 -12.156 1 90.5 83 LEU A N 1
ATOM 620 C CA . LEU A 1 83 ? 18.672 -8.039 -11.383 1 90.5 83 LEU A CA 1
ATOM 621 C C . LEU A 1 83 ? 18.594 -9.414 -12.039 1 90.5 83 LEU A C 1
ATOM 623 O O . LEU A 1 83 ? 17.734 -9.648 -12.891 1 90.5 83 LEU A O 1
ATOM 627 N N . ASN A 1 84 ? 19.547 -10.258 -11.633 1 92.06 84 ASN A N 1
ATOM 628 C CA . ASN A 1 84 ? 19.422 -11.664 -12 1 92.06 84 ASN A CA 1
ATOM 629 C C . ASN A 1 84 ? 18.562 -12.43 -11 1 92.06 84 ASN A C 1
ATOM 631 O O . ASN A 1 84 ? 18.656 -12.219 -9.789 1 92.06 84 ASN A O 1
ATOM 635 N N . TRP A 1 85 ? 17.734 -13.242 -11.57 1 93.81 85 TRP A N 1
ATOM 636 C CA . TRP A 1 85 ? 16.797 -13.969 -10.711 1 93.81 85 TRP A CA 1
ATOM 637 C C . TRP A 1 85 ? 16.969 -15.477 -10.875 1 93.81 85 TRP A C 1
ATOM 639 O O . TRP A 1 85 ? 17.203 -15.961 -11.984 1 93.81 85 TRP A O 1
ATOM 649 N N . THR A 1 86 ? 16.844 -16.125 -9.711 1 91.69 86 THR A N 1
ATOM 650 C CA . THR A 1 86 ? 16.875 -17.578 -9.68 1 91.69 86 THR A CA 1
ATOM 651 C C . THR A 1 86 ? 15.57 -18.125 -9.094 1 91.69 86 THR A C 1
ATOM 653 O O . THR A 1 86 ? 15.117 -17.688 -8.039 1 91.69 86 THR A O 1
ATOM 656 N N . ILE A 1 87 ? 14.953 -19.031 -9.883 1 92.56 87 ILE A N 1
ATOM 657 C CA . ILE A 1 87 ? 13.828 -19.766 -9.32 1 92.56 87 ILE A CA 1
ATOM 658 C C . ILE A 1 87 ? 14.344 -20.859 -8.375 1 92.56 87 ILE A C 1
ATOM 660 O O . ILE A 1 87 ? 14.961 -21.828 -8.82 1 92.56 87 ILE A O 1
ATOM 664 N N . LYS A 1 88 ? 14.117 -20.672 -7.168 1 87.12 88 LYS A N 1
ATOM 665 C CA . LYS A 1 88 ? 14.727 -21.547 -6.164 1 87.12 88 LYS A CA 1
ATOM 666 C C . LYS A 1 88 ? 13.867 -22.781 -5.91 1 87.12 88 LYS A C 1
ATOM 668 O O . LYS A 1 88 ? 14.375 -23.828 -5.52 1 87.12 88 LYS A O 1
ATOM 673 N N . GLU A 1 89 ? 12.648 -22.672 -6.035 1 86.69 89 GLU A N 1
ATOM 674 C CA . GLU A 1 89 ? 11.727 -23.797 -5.867 1 86.69 89 GLU A CA 1
ATOM 675 C C . GLU A 1 89 ? 10.5 -23.641 -6.758 1 86.69 89 GLU A C 1
ATOM 677 O O . GLU A 1 89 ? 10.078 -22.516 -7.059 1 86.69 89 GLU A O 1
ATOM 682 N N . ALA A 1 90 ? 9.961 -24.797 -7.152 1 90.56 90 ALA A N 1
ATOM 683 C CA . ALA A 1 90 ? 8.766 -24.859 -7.988 1 90.56 90 ALA A CA 1
ATOM 684 C C . ALA A 1 90 ? 7.977 -26.141 -7.727 1 90.56 90 ALA A C 1
ATOM 686 O O . ALA A 1 90 ? 8.555 -27.172 -7.348 1 90.56 90 ALA A O 1
ATOM 687 N N . TRP A 1 91 ? 6.676 -26.031 -7.902 1 89.31 91 TRP A N 1
ATOM 688 C CA . TRP A 1 91 ? 5.82 -27.203 -7.688 1 89.31 91 TRP A CA 1
ATOM 689 C C . TRP A 1 91 ? 4.527 -27.078 -8.492 1 89.31 91 TRP A C 1
ATOM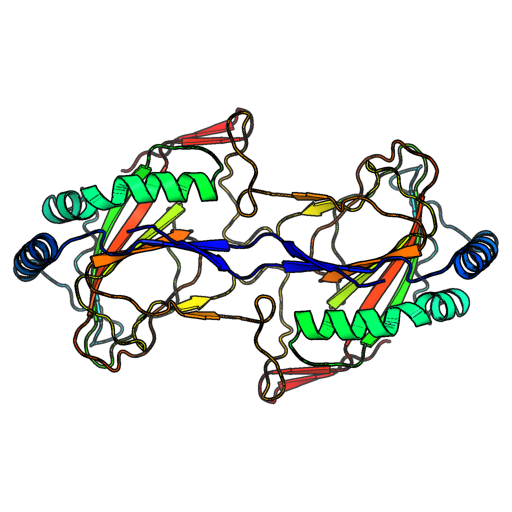 691 O O . TRP A 1 91 ? 4.211 -26 -9.008 1 89.31 91 TRP A O 1
ATOM 701 N N . VAL A 1 92 ? 3.867 -28.219 -8.578 1 90.88 92 VAL A N 1
ATOM 702 C CA . VAL A 1 92 ? 2.604 -28.266 -9.305 1 90.88 92 VAL A CA 1
ATOM 703 C C . VAL A 1 92 ? 1.439 -28.328 -8.32 1 90.88 92 VAL A C 1
ATOM 705 O O . VAL A 1 92 ? 1.497 -29.047 -7.32 1 90.88 92 VAL A O 1
ATOM 708 N N . ASN A 1 93 ? 0.442 -27.516 -8.602 1 91.38 93 ASN A N 1
ATOM 709 C CA . ASN A 1 93 ? -0.812 -27.547 -7.855 1 91.38 93 ASN A CA 1
ATOM 710 C C . ASN A 1 93 ? -1.936 -28.172 -8.688 1 91.38 93 ASN A C 1
ATOM 712 O O . ASN A 1 93 ? -2.154 -27.766 -9.836 1 91.38 93 ASN A O 1
ATOM 716 N N . ILE A 1 94 ? -2.588 -29.141 -8.133 1 91.5 94 ILE A N 1
ATOM 717 C CA . ILE A 1 94 ? -3.803 -29.688 -8.719 1 91.5 94 ILE A CA 1
ATOM 718 C C . ILE A 1 94 ? -4.996 -29.391 -7.824 1 91.5 94 ILE A C 1
ATOM 720 O O . ILE A 1 94 ? -5.074 -29.875 -6.695 1 91.5 94 ILE A O 1
ATOM 724 N N . LEU A 1 95 ? -5.867 -28.578 -8.312 1 92.88 95 LEU A N 1
ATOM 725 C CA . LEU A 1 95 ? -7.059 -28.172 -7.57 1 92.88 95 LEU A CA 1
ATOM 726 C C . LEU A 1 95 ? -8.32 -28.75 -8.203 1 92.88 95 LEU A C 1
ATOM 728 O O . LEU A 1 95 ? -8.711 -28.344 -9.297 1 92.88 95 LEU A O 1
ATOM 732 N N . GLU A 1 96 ? -8.953 -29.672 -7.523 1 93.19 96 GLU A N 1
ATOM 733 C CA . GLU A 1 96 ? -10.18 -30.297 -8.016 1 93.19 96 GLU A CA 1
ATOM 734 C C . GLU A 1 96 ? -11.391 -29.422 -7.723 1 93.19 96 GLU A C 1
ATOM 736 O O . GLU A 1 96 ? -11.297 -28.438 -6.984 1 93.19 96 GLU A O 1
ATOM 741 N N . THR A 1 97 ? -12.508 -29.828 -8.406 1 94.88 97 THR A N 1
ATOM 742 C CA . THR A 1 97 ? -13.766 -29.156 -8.078 1 94.88 97 THR A CA 1
ATOM 743 C C . THR A 1 97 ? -14 -29.172 -6.574 1 94.88 97 THR A C 1
ATOM 745 O O . THR A 1 97 ? -13.812 -30.188 -5.914 1 94.88 97 THR A O 1
ATOM 748 N N . GLY A 1 98 ? -14.32 -27.969 -6.07 1 93.19 98 GLY A N 1
ATOM 749 C CA . GLY A 1 98 ? -14.562 -27.844 -4.641 1 93.19 98 GLY A CA 1
ATOM 750 C C . GLY A 1 98 ? -13.305 -27.531 -3.848 1 93.19 98 GLY A C 1
ATOM 751 O O . GLY A 1 98 ? -13.383 -27.141 -2.68 1 93.19 98 GLY A O 1
ATOM 752 N N . GLY A 1 99 ? -12.18 -27.75 -4.461 1 91.75 99 GLY A N 1
ATOM 753 C CA . GLY A 1 99 ? -10.922 -27.5 -3.773 1 91.75 99 GLY A CA 1
ATOM 754 C C . GLY A 1 99 ? -10.672 -26.031 -3.51 1 91.75 99 GLY A C 1
ATOM 755 O O . GLY A 1 99 ? -11.258 -25.172 -4.168 1 91.75 99 GLY A O 1
ATOM 756 N N . HIS A 1 100 ? -9.836 -25.703 -2.535 1 92.19 100 HIS A N 1
ATOM 757 C CA . HIS A 1 100 ? -9.438 -24.344 -2.191 1 92.19 100 HIS A CA 1
ATOM 758 C C . HIS A 1 100 ? -8 -24.312 -1.668 1 92.19 100 HIS A C 1
ATOM 760 O O . HIS A 1 100 ? -7.395 -25.359 -1.428 1 92.19 100 HIS A O 1
ATOM 766 N N . GLN A 1 101 ? -7.449 -23.234 -1.612 1 91.62 101 GLN A N 1
ATOM 767 C CA . GLN A 1 101 ? -6.145 -23.016 -0.995 1 91.62 101 GLN A CA 1
ATOM 768 C C . GLN A 1 101 ? -6.203 -21.891 0.032 1 91.62 101 GLN A C 1
ATOM 770 O O . GLN A 1 101 ? -6.582 -20.766 -0.296 1 91.62 101 GLN A O 1
ATOM 775 N N . ALA A 1 102 ? -5.801 -22.188 1.219 1 91 102 ALA A N 1
ATOM 776 C CA . ALA A 1 102 ? -5.852 -21.234 2.324 1 91 102 ALA A CA 1
ATOM 777 C C . ALA A 1 102 ? -4.934 -20.047 2.062 1 91 102 ALA A C 1
ATOM 779 O O . ALA A 1 102 ? -3.895 -20.188 1.416 1 91 102 ALA A O 1
ATOM 780 N N . MET A 1 103 ? -5.348 -18.906 2.623 1 91.44 103 MET A N 1
ATOM 781 C CA . MET A 1 103 ? -4.5 -17.719 2.545 1 91.44 103 MET A CA 1
ATOM 782 C C . MET A 1 103 ? -3.121 -18 3.137 1 91.44 103 MET A C 1
ATOM 784 O O . MET A 1 103 ? -3.012 -18.562 4.223 1 91.44 103 MET A O 1
ATOM 788 N N . HIS A 1 104 ? -2.07 -17.594 2.436 1 89.94 104 HIS A N 1
ATOM 789 C CA . HIS A 1 104 ? -0.699 -17.844 2.863 1 89.94 104 HIS A CA 1
ATOM 790 C C . HIS A 1 104 ? 0.283 -16.938 2.133 1 89.94 104 HIS A C 1
ATOM 792 O O . HIS A 1 104 ? -0.109 -16.188 1.234 1 89.94 104 HIS A O 1
ATOM 798 N N . LEU A 1 105 ? 1.465 -16.875 2.59 1 89.81 105 LEU A N 1
ATOM 799 C CA . LEU A 1 105 ? 2.568 -16.172 1.94 1 89.81 105 LEU A CA 1
ATOM 800 C C . LEU A 1 105 ? 3.801 -17.078 1.854 1 89.81 105 LEU A C 1
ATOM 802 O O . LEU A 1 105 ? 3.785 -18.203 2.338 1 89.81 105 LEU A O 1
ATOM 806 N N . HIS A 1 106 ? 4.777 -16.672 1.065 1 87.38 106 HIS A N 1
ATOM 807 C CA . HIS A 1 106 ? 5.973 -17.484 0.881 1 87.38 106 HIS A CA 1
ATOM 808 C C . HIS A 1 106 ? 7.191 -16.812 1.521 1 87.38 106 HIS A C 1
ATOM 810 O O . HIS A 1 106 ? 7.629 -15.758 1.077 1 87.38 106 HIS A O 1
ATOM 816 N N . ALA A 1 107 ? 7.785 -17.547 2.438 1 82 107 ALA A N 1
ATOM 817 C CA . ALA A 1 107 ? 8.977 -17.047 3.125 1 82 107 ALA A CA 1
ATOM 818 C C . ALA A 1 107 ? 10.234 -17.281 2.287 1 82 107 ALA A C 1
ATOM 820 O O . ALA A 1 107 ? 10.219 -18.094 1.362 1 82 107 ALA A O 1
ATOM 821 N N . ASN A 1 108 ? 11.219 -16.531 2.545 1 81.62 108 ASN A N 1
ATOM 822 C CA . ASN A 1 108 ? 12.555 -16.703 1.988 1 81.62 108 ASN A CA 1
ATOM 823 C C . ASN A 1 108 ? 12.547 -16.578 0.468 1 81.62 108 ASN A C 1
ATOM 825 O O . ASN A 1 108 ? 13.258 -17.312 -0.227 1 81.62 108 ASN A O 1
ATOM 829 N N . SER A 1 109 ? 11.727 -15.844 -0.018 1 87.75 109 SER A N 1
ATOM 830 C CA . SER A 1 109 ? 11.656 -15.492 -1.434 1 87.75 109 SER A CA 1
ATOM 831 C C . SER A 1 109 ? 11.195 -14.047 -1.625 1 87.75 109 SER A C 1
ATOM 833 O O . SER A 1 109 ? 10.695 -13.422 -0.691 1 87.75 109 SER A O 1
ATOM 835 N N . PHE A 1 110 ? 11.438 -13.5 -2.791 1 89.56 110 PHE A N 1
ATOM 836 C CA . PHE A 1 110 ? 11.078 -12.109 -3.047 1 89.56 110 PHE A CA 1
ATOM 837 C C . PHE A 1 110 ? 9.938 -12.016 -4.055 1 89.56 110 PHE A C 1
ATOM 839 O O . PHE A 1 110 ? 9.055 -11.172 -3.918 1 89.56 110 PHE A O 1
ATOM 846 N N . ILE A 1 111 ? 10.047 -12.836 -5.039 1 94.56 111 ILE A N 1
ATOM 847 C CA . ILE A 1 111 ? 8.984 -12.898 -6.039 1 94.56 111 ILE A CA 1
ATOM 848 C C . ILE A 1 111 ? 8.414 -14.312 -6.105 1 94.56 111 ILE A C 1
ATOM 850 O O . ILE A 1 111 ? 9.172 -15.297 -6.102 1 94.56 111 ILE A O 1
ATOM 854 N N . SER A 1 112 ? 7.133 -14.383 -6.066 1 96.12 112 SER A N 1
ATOM 855 C CA . SER A 1 112 ? 6.426 -15.633 -6.34 1 96.12 112 SER A CA 1
ATOM 856 C C . SER A 1 112 ? 5.637 -15.547 -7.641 1 96.12 112 SER A C 1
ATOM 858 O O . SER A 1 112 ? 5.285 -14.453 -8.086 1 96.12 112 SER A O 1
ATOM 860 N N . GLY A 1 113 ? 5.402 -16.688 -8.211 1 97.69 113 GLY A N 1
ATOM 861 C CA . GLY A 1 113 ? 4.676 -16.734 -9.477 1 97.69 113 GLY A CA 1
ATOM 862 C C . GLY A 1 113 ? 3.828 -17.969 -9.641 1 97.69 113 GLY A C 1
ATOM 863 O O . GLY A 1 113 ? 4.066 -18.984 -8.977 1 97.69 113 GLY A O 1
ATOM 864 N N . VAL A 1 114 ? 2.85 -17.859 -10.484 1 97.56 114 VAL A N 1
ATOM 865 C CA . VAL A 1 114 ? 1.959 -18.969 -10.852 1 97.56 114 VAL A CA 1
ATOM 866 C C . VAL A 1 114 ? 1.733 -18.969 -12.359 1 97.56 114 VAL A C 1
ATOM 868 O O . VAL A 1 114 ? 1.316 -17.953 -12.938 1 97.56 114 VAL A O 1
ATOM 871 N N . VAL A 1 115 ? 2.008 -20.047 -12.945 1 97.44 115 VAL A N 1
ATOM 872 C CA . VAL A 1 115 ? 1.653 -20.281 -14.344 1 97.44 115 VAL A CA 1
ATOM 873 C C . VAL A 1 115 ? 0.456 -21.219 -14.43 1 97.44 115 VAL A C 1
ATOM 875 O O . VAL A 1 115 ? 0.503 -22.344 -13.922 1 97.44 115 VAL A O 1
ATOM 878 N N . TYR A 1 116 ? -0.521 -20.781 -15.094 1 97.69 116 TYR A N 1
ATOM 879 C CA . TYR A 1 116 ? -1.706 -21.625 -15.234 1 97.69 116 TYR A CA 1
ATOM 880 C C . TYR A 1 116 ? -1.559 -22.578 -16.406 1 97.69 116 TYR A C 1
ATOM 882 O O . TYR A 1 116 ? -1.218 -22.156 -17.516 1 97.69 116 TYR A O 1
ATOM 890 N N . LEU A 1 117 ? -1.875 -23.859 -16.172 1 97 117 LEU A N 1
ATOM 891 C CA . LEU A 1 117 ? -1.759 -24.891 -17.203 1 97 117 LEU A CA 1
ATOM 892 C C . LEU A 1 117 ? -3.135 -25.297 -17.719 1 97 117 LEU A C 1
ATOM 894 O O . LEU A 1 117 ? -3.24 -26.047 -18.688 1 97 117 LEU A O 1
ATOM 898 N N . THR A 1 118 ? -4.121 -24.938 -17.094 1 96.88 118 THR A N 1
ATOM 899 C CA . THR A 1 118 ? -5.512 -25.031 -17.516 1 96.88 118 THR A CA 1
ATOM 900 C C . THR A 1 118 ? -6.203 -23.672 -17.406 1 96.88 118 THR A C 1
ATOM 902 O O . THR A 1 118 ? -5.703 -22.766 -16.734 1 96.88 118 THR A O 1
ATOM 905 N N . ASP A 1 119 ? -7.328 -23.547 -18.141 1 96.81 119 ASP A N 1
ATOM 906 C CA . ASP A 1 119 ? -8.195 -22.422 -17.812 1 96.81 119 ASP A CA 1
ATOM 907 C C . ASP A 1 119 ? -8.648 -22.484 -16.359 1 96.81 119 ASP A C 1
ATOM 909 O O . ASP A 1 119 ? -8.68 -23.562 -15.758 1 96.81 119 ASP A O 1
ATOM 913 N N . SER A 1 120 ? -8.875 -21.359 -15.852 1 95.44 120 SER A N 1
ATOM 914 C CA . SER A 1 120 ? -9.312 -21.297 -14.461 1 95.44 120 SER A CA 1
ATOM 915 C C . SER A 1 120 ? -10.703 -20.688 -14.344 1 95.44 120 SER A C 1
ATOM 917 O O . SER A 1 120 ? -10.961 -19.625 -14.906 1 95.44 120 SER A O 1
ATOM 919 N N . HIS A 1 121 ? -11.57 -21.469 -13.734 1 96.44 121 HIS A N 1
ATOM 920 C CA . HIS A 1 121 ? -12.844 -20.844 -13.391 1 96.44 121 HIS A CA 1
ATOM 921 C C . HIS A 1 121 ? -12.633 -19.609 -12.523 1 96.44 121 HIS A C 1
ATOM 923 O O . HIS A 1 121 ? -11.789 -19.609 -11.617 1 96.44 121 HIS A O 1
ATOM 929 N N . PRO A 1 122 ? -13.422 -18.609 -12.727 1 96.06 122 PRO A N 1
ATOM 930 C CA . PRO A 1 122 ? -13.219 -17.375 -11.961 1 96.06 122 PRO A CA 1
ATOM 931 C C . PRO A 1 122 ? -13.188 -17.609 -10.453 1 96.06 122 PRO A C 1
ATOM 933 O O . PRO A 1 122 ? -12.438 -16.938 -9.742 1 96.06 122 PRO A O 1
ATOM 936 N N . SER A 1 123 ? -13.898 -18.5 -9.945 1 95.5 123 SER A N 1
ATOM 937 C CA . SER A 1 123 ? -13.93 -18.781 -8.516 1 95.5 123 SER A CA 1
ATOM 938 C C . SER A 1 123 ? -12.57 -19.25 -8.016 1 95.5 123 SER A C 1
ATOM 940 O O . SER A 1 123 ? -12.289 -19.188 -6.816 1 95.5 123 SER A O 1
ATOM 942 N N . ALA A 1 124 ? -11.773 -19.781 -8.922 1 95 124 ALA A N 1
ATOM 943 C CA . ALA A 1 124 ? -10.523 -20.438 -8.523 1 95 124 ALA A CA 1
ATOM 944 C C . ALA A 1 124 ? -9.328 -19.547 -8.844 1 95 124 ALA A C 1
ATOM 946 O O . ALA A 1 124 ? -8.18 -19.984 -8.781 1 95 124 ALA A O 1
ATOM 947 N N . ASN A 1 125 ? -9.617 -18.312 -9.242 1 96.75 125 ASN A N 1
ATOM 948 C CA . ASN A 1 125 ? -8.531 -17.375 -9.477 1 96.75 125 ASN A CA 1
ATOM 949 C C . ASN A 1 125 ? -7.902 -16.906 -8.164 1 96.75 125 ASN A C 1
ATOM 951 O O . ASN A 1 125 ? -8.57 -16.891 -7.125 1 96.75 125 ASN A O 1
ATOM 955 N N . LEU A 1 126 ? -6.664 -16.562 -8.211 1 97 126 LEU A N 1
ATOM 956 C CA . LEU A 1 126 ? -5.938 -16.094 -7.035 1 97 126 LEU A CA 1
ATOM 957 C C . LEU A 1 126 ? -6.625 -14.883 -6.418 1 97 126 LEU A C 1
ATOM 959 O O . LEU A 1 126 ? -7.102 -14 -7.141 1 97 126 LEU A O 1
ATOM 963 N N . ILE A 1 127 ? -6.645 -14.898 -5.156 1 95.75 127 ILE A N 1
ATOM 964 C CA . ILE A 1 127 ? -7.086 -13.766 -4.355 1 95.75 127 ILE A CA 1
ATOM 965 C C . ILE A 1 127 ? -5.914 -13.211 -3.553 1 95.75 127 ILE A C 1
ATOM 967 O O . ILE A 1 127 ? -5.18 -13.969 -2.914 1 95.75 127 ILE A O 1
ATOM 971 N N . PHE A 1 128 ? -5.734 -11.906 -3.639 1 94.56 128 PHE A N 1
ATOM 972 C CA . PHE A 1 128 ? -4.734 -11.234 -2.818 1 94.56 128 PHE A CA 1
ATOM 973 C C . PHE A 1 128 ? -5.398 -10.438 -1.705 1 94.56 128 PHE A C 1
ATOM 975 O O . PHE A 1 128 ? -6.426 -9.789 -1.924 1 94.56 128 PHE A O 1
ATOM 982 N N . GLN A 1 129 ? -4.758 -10.453 -0.605 1 91.06 129 GLN A N 1
ATOM 983 C CA . GLN A 1 129 ? -5.262 -9.711 0.545 1 91.06 129 GLN A CA 1
ATOM 984 C C . GLN A 1 129 ? -4.352 -8.531 0.881 1 91.06 129 GLN A C 1
ATOM 986 O O . GLN A 1 129 ? -3.127 -8.664 0.875 1 91.06 129 GLN A O 1
ATOM 991 N N . LYS A 1 130 ? -4.953 -7.418 1.166 1 84.81 130 LYS A N 1
ATOM 992 C CA . LYS A 1 130 ? -4.223 -6.23 1.603 1 84.81 130 LYS A CA 1
ATOM 993 C C . LYS A 1 130 ? -3.379 -6.527 2.838 1 84.81 130 LYS A C 1
ATOM 995 O O . LYS A 1 130 ? -3.857 -7.152 3.787 1 84.81 130 LYS A O 1
ATOM 1000 N N . PRO A 1 131 ? -2.061 -6.117 2.699 1 72.56 131 PRO A N 1
ATOM 1001 C CA . PRO A 1 131 ? -1.209 -6.352 3.867 1 72.56 131 PRO A CA 1
ATOM 1002 C C . PRO A 1 131 ? -1.691 -5.602 5.105 1 72.56 131 PRO A C 1
ATOM 1004 O O . PRO A 1 131 ? -2.172 -4.469 5 1 72.56 131 PRO A O 1
ATOM 1007 N N . GLU A 1 132 ? -1.772 -6.34 6.203 1 59.41 132 GLU A N 1
ATOM 1008 C CA . GLU A 1 132 ? -2.133 -5.691 7.465 1 59.41 132 GLU A CA 1
ATOM 1009 C C . GLU A 1 132 ? -0.973 -4.863 8.008 1 59.41 132 GLU A C 1
ATOM 1011 O O . GLU A 1 132 ? 0.185 -5.277 7.926 1 59.41 132 GLU A O 1
ATOM 1016 N N . SER A 1 133 ? -1.035 -3.58 7.863 1 53.44 133 SER A N 1
ATOM 1017 C CA . SER A 1 133 ? 0.023 -2.795 8.492 1 53.44 133 SER A CA 1
ATOM 1018 C C . SER A 1 133 ? -0.012 -2.934 10.008 1 53.44 133 SER A C 1
ATOM 1020 O O . SER A 1 133 ? -1.059 -3.236 10.586 1 53.44 133 SER A O 1
ATOM 1022 N N . HIS A 1 134 ? 1.25 -3.186 10.609 1 47.28 134 HIS A N 1
ATOM 1023 C CA . HIS A 1 134 ? 1.329 -3.211 12.062 1 47.28 134 HIS A CA 1
ATOM 1024 C C . HIS A 1 134 ? 0.311 -2.264 12.688 1 47.28 134 HIS A C 1
ATOM 1026 O O . HIS A 1 134 ? -0.174 -2.508 13.797 1 47.28 134 HIS A O 1
ATOM 1032 N N . THR A 1 135 ? 0.352 -1.124 12.07 1 44.91 135 THR A N 1
ATOM 1033 C CA . THR A 1 135 ? -0.453 -0.098 12.719 1 44.91 135 THR A CA 1
ATOM 1034 C C . THR A 1 135 ? -1.898 -0.154 12.234 1 44.91 135 THR A C 1
ATOM 1036 O O . THR A 1 135 ? -2.748 0.607 12.703 1 44.91 135 THR A O 1
ATOM 1039 N N . SER A 1 136 ? -1.98 -0.737 11.047 1 47.44 136 SER A N 1
ATOM 1040 C CA . SER A 1 136 ? -3.338 -0.769 10.516 1 47.44 136 SER A CA 1
ATOM 1041 C C . SER A 1 136 ? -4.27 -1.571 11.414 1 47.44 136 SER A C 1
ATOM 1043 O O . SER A 1 136 ? -4.434 -2.779 11.234 1 47.44 136 SER A O 1
ATOM 1045 N N . PHE A 1 137 ? -3.943 -1.598 12.469 1 44.38 137 PHE A N 1
ATOM 1046 C CA . PHE A 1 137 ? -4.918 -2.297 13.297 1 44.38 137 PHE A CA 1
ATOM 1047 C C . PHE A 1 137 ? -6.316 -2.18 12.711 1 44.38 137 PHE A C 1
ATOM 1049 O O . PHE A 1 137 ? -6.566 -1.333 11.852 1 44.38 137 PHE A O 1
ATOM 1056 N N . VAL A 1 138 ? -7.336 -2.199 13.547 1 52.56 138 VAL A N 1
ATOM 1057 C CA . VAL A 1 138 ? -8.508 -2.9 14.055 1 52.56 138 VAL A CA 1
ATOM 1058 C C . VAL A 1 138 ? -9.773 -2.299 13.453 1 52.56 138 VAL A C 1
ATOM 1060 O O . VAL A 1 138 ? -10.867 -2.867 13.578 1 52.56 138 VAL A O 1
ATOM 1063 N N . PHE A 1 139 ? -9.555 -1.085 12.773 1 61.41 139 PHE A N 1
ATOM 1064 C CA . PHE A 1 139 ? -10.914 -0.616 12.555 1 61.41 139 PHE A CA 1
ATOM 1065 C C . PHE A 1 139 ? -11.25 -0.613 11.07 1 61.41 139 PHE A C 1
ATOM 1067 O O . PHE A 1 139 ? -10.461 -0.141 10.25 1 61.41 139 PHE A O 1
ATOM 1074 N N . SER A 1 140 ? -12.133 -1.438 10.625 1 64.88 140 SER A N 1
ATOM 1075 C CA . SER A 1 140 ? -12.648 -1.493 9.258 1 64.88 140 SER A CA 1
ATOM 1076 C C . SER A 1 140 ? -14.117 -1.073 9.203 1 64.88 140 SER A C 1
ATOM 1078 O O . SER A 1 140 ? -14.812 -1.09 10.227 1 64.88 140 SER A O 1
ATOM 1080 N N . ASN A 1 141 ? -14.422 -0.49 8.133 1 71.5 141 ASN A N 1
ATOM 1081 C CA . ASN A 1 141 ? -15.812 -0.175 7.824 1 71.5 141 ASN A CA 1
ATOM 1082 C C . ASN A 1 141 ? -16.297 -0.922 6.582 1 71.5 141 ASN A C 1
ATOM 1084 O O . ASN A 1 141 ? -16.094 -0.462 5.457 1 71.5 141 ASN A O 1
ATOM 1088 N N . PHE A 1 142 ? -16.781 -2.078 6.773 1 69.69 142 PHE A N 1
ATOM 1089 C CA . PHE A 1 142 ? -17.281 -2.893 5.672 1 69.69 142 PHE A CA 1
ATOM 1090 C C . PHE A 1 142 ? -18.734 -3.301 5.914 1 69.69 142 PHE A C 1
ATOM 1092 O O . PHE A 1 142 ? -19.016 -4.141 6.77 1 69.69 142 PHE A O 1
ATOM 1099 N N . ASN A 1 143 ? -19.578 -2.641 5.234 1 73.06 143 ASN A N 1
ATOM 1100 C CA . ASN A 1 143 ? -21.016 -2.891 5.312 1 73.06 143 ASN A CA 1
ATOM 1101 C C . ASN A 1 143 ? -21.703 -2.598 3.986 1 73.06 143 ASN A C 1
ATOM 1103 O O . ASN A 1 143 ? -21.047 -2.338 2.979 1 73.06 143 ASN A O 1
ATOM 1107 N N . ALA A 1 144 ? -23 -2.814 3.889 1 72.94 144 ALA A N 1
ATOM 1108 C CA . ALA A 1 144 ? -23.766 -2.719 2.65 1 72.94 144 ALA A CA 1
ATOM 1109 C C . ALA A 1 144 ? -23.656 -1.32 2.049 1 72.94 144 ALA A C 1
ATOM 1111 O O . ALA A 1 144 ? -23.859 -1.141 0.844 1 72.94 144 ALA A O 1
ATOM 1112 N N . ARG A 1 145 ? -23.312 -0.408 2.814 1 74.19 145 ARG A N 1
ATOM 1113 C CA . ARG A 1 145 ? -23.281 0.979 2.359 1 74.19 145 ARG A CA 1
ATOM 1114 C C . ARG A 1 145 ? -21.875 1.362 1.89 1 74.19 145 ARG A C 1
ATOM 1116 O O . ARG A 1 145 ? -21.688 2.426 1.294 1 74.19 145 ARG A O 1
ATOM 1123 N N . SER A 1 146 ? -20.906 0.476 2.26 1 78.62 146 SER A N 1
ATOM 1124 C CA . SER A 1 146 ? -19.516 0.794 1.951 1 78.62 146 SER A CA 1
ATOM 1125 C C . SER A 1 146 ? -19.219 0.555 0.477 1 78.62 146 SER A C 1
ATOM 1127 O O . SER A 1 146 ? -19.484 -0.524 -0.053 1 78.62 146 SER A O 1
ATOM 1129 N N . GLU A 1 147 ? -18.625 1.576 -0.16 1 82.19 147 GLU A N 1
ATOM 1130 C CA . GLU A 1 147 ? -18.234 1.452 -1.559 1 82.19 147 GLU A CA 1
ATOM 1131 C C . GLU A 1 147 ? -16.812 0.904 -1.682 1 82.19 147 GLU A C 1
ATOM 1133 O O . GLU A 1 147 ? -15.938 1.254 -0.89 1 82.19 147 GLU A O 1
ATOM 1138 N N . LEU A 1 148 ? -16.703 0.065 -2.719 1 79.31 148 LEU A N 1
ATOM 1139 C CA . LEU A 1 148 ? -15.367 -0.469 -3.012 1 79.31 148 LEU A CA 1
ATOM 1140 C C . LEU A 1 148 ? -14.586 0.488 -3.9 1 79.31 148 LEU A C 1
ATOM 1142 O O . LEU A 1 148 ? -15.125 1.025 -4.871 1 79.31 148 LEU A O 1
ATOM 1146 N N . ASN A 1 149 ? -13.43 0.827 -3.455 1 81.5 149 ASN A N 1
ATOM 1147 C CA . ASN A 1 149 ? -12.461 1.608 -4.219 1 81.5 149 ASN A CA 1
ATOM 1148 C C . ASN A 1 149 ? -11.031 1.133 -3.965 1 81.5 149 ASN A C 1
ATOM 1150 O O . ASN A 1 149 ? -10.812 0.158 -3.242 1 81.5 149 ASN A O 1
ATOM 1154 N N . PRO A 1 150 ? -10.062 1.711 -4.66 1 82.5 150 PRO A N 1
ATOM 1155 C CA . PRO A 1 150 ? -8.688 1.211 -4.52 1 82.5 150 PRO A CA 1
ATOM 1156 C C . PRO A 1 150 ? -8.18 1.297 -3.082 1 82.5 150 PRO A C 1
ATOM 1158 O O . PRO A 1 150 ? -7.254 0.569 -2.707 1 82.5 150 PRO A O 1
ATOM 1161 N N . PHE A 1 151 ? -8.805 2.135 -2.287 1 84.19 151 PHE A N 1
ATOM 1162 C CA . PHE A 1 151 ? -8.281 2.377 -0.95 1 84.19 151 PHE A CA 1
ATOM 1163 C C . PHE A 1 151 ? -9.023 1.542 0.085 1 84.19 151 PHE A C 1
ATOM 1165 O O . PHE A 1 151 ? -8.531 1.339 1.196 1 84.19 151 PHE A O 1
ATOM 1172 N N . THR A 1 152 ? -10.219 1.088 -0.275 1 78.19 152 THR A N 1
ATOM 1173 C CA . THR A 1 152 ? -11.031 0.386 0.711 1 78.19 152 THR A CA 1
ATOM 1174 C C . THR A 1 152 ? -10.961 -1.123 0.494 1 78.19 152 THR A C 1
ATOM 1176 O O . THR A 1 152 ? -11.352 -1.9 1.368 1 78.19 152 THR A O 1
ATOM 1179 N N . ALA A 1 153 ? -10.508 -1.491 -0.663 1 78.69 153 ALA A N 1
ATOM 1180 C CA . ALA A 1 153 ? -10.516 -2.914 -0.988 1 78.69 153 ALA A CA 1
ATOM 1181 C C . ALA A 1 153 ? -9.594 -3.697 -0.062 1 78.69 153 ALA A C 1
ATOM 1183 O O . ALA A 1 153 ? -8.398 -3.398 0.031 1 78.69 153 ALA A O 1
ATOM 1184 N N . ALA A 1 154 ? -10.133 -4.656 0.59 1 81.25 154 ALA A N 1
ATOM 1185 C CA . ALA A 1 154 ? -9.352 -5.527 1.467 1 81.25 154 ALA A CA 1
ATOM 1186 C C . ALA A 1 154 ? -8.75 -6.695 0.688 1 81.25 154 ALA A C 1
ATOM 1188 O O . ALA A 1 154 ? -7.785 -7.32 1.138 1 81.25 154 ALA A O 1
ATOM 1189 N N . ARG A 1 155 ? -9.422 -7 -0.39 1 88.31 155 ARG A N 1
ATOM 1190 C CA . ARG A 1 155 ? -8.984 -8.109 -1.235 1 88.31 155 ARG A CA 1
ATOM 1191 C C . ARG A 1 155 ? -9.109 -7.75 -2.713 1 88.31 155 ARG A C 1
ATOM 1193 O O . ARG A 1 155 ? -9.859 -6.836 -3.074 1 88.31 155 ARG A O 1
ATOM 1200 N N . TRP A 1 156 ? -8.289 -8.398 -3.465 1 92.38 156 TRP A N 1
ATOM 1201 C CA . TRP A 1 156 ? -8.375 -8.289 -4.918 1 92.38 156 TRP A CA 1
ATOM 1202 C C . TRP A 1 156 ? -8.25 -9.664 -5.57 1 92.38 156 TRP A C 1
ATOM 1204 O O . TRP A 1 156 ? -7.328 -10.422 -5.262 1 92.38 156 TRP A O 1
ATOM 1214 N N . GLN A 1 157 ? -9.18 -9.93 -6.371 1 94.38 157 GLN A N 1
ATOM 1215 C CA . GLN A 1 157 ? -9.141 -11.203 -7.082 1 94.38 157 GLN A CA 1
ATOM 1216 C C . GLN A 1 157 ? -8.711 -11.016 -8.531 1 94.38 157 GLN A C 1
ATOM 1218 O O . GLN A 1 157 ? -9.219 -10.133 -9.227 1 94.38 157 GLN A O 1
ATOM 1223 N N . VAL A 1 158 ? -7.797 -11.836 -8.898 1 94.44 158 VAL A N 1
ATOM 1224 C CA . VAL A 1 158 ? -7.293 -11.781 -10.266 1 94.44 158 VAL A CA 1
ATOM 1225 C C . VAL A 1 158 ? -8.453 -11.961 -11.25 1 94.44 158 VAL A C 1
ATOM 1227 O O . VAL A 1 158 ? -9.289 -12.844 -11.07 1 94.44 158 VAL A O 1
ATOM 1230 N N . PRO A 1 159 ? -8.5 -11.07 -12.203 1 91.94 159 PRO A N 1
ATOM 1231 C CA . PRO A 1 159 ? -9.562 -11.211 -13.203 1 91.94 159 PRO A CA 1
ATOM 1232 C C . PRO A 1 159 ? -9.391 -12.453 -14.078 1 91.94 159 PRO A C 1
ATOM 1234 O O . PRO A 1 159 ? -8.695 -13.391 -13.688 1 91.94 159 PRO A O 1
ATOM 1237 N N . ASP A 1 160 ? -9.773 -12.406 -15.305 1 91.25 160 ASP A N 1
ATOM 1238 C CA . ASP A 1 160 ? -9.82 -13.555 -16.203 1 91.25 160 ASP A CA 1
ATOM 1239 C C . ASP A 1 160 ? -8.414 -14.102 -16.469 1 91.25 160 ASP A C 1
ATOM 1241 O O . ASP A 1 160 ? -7.504 -13.359 -16.828 1 91.25 160 ASP A O 1
ATOM 1245 N N . ILE A 1 161 ? -8.305 -15.367 -16.297 1 93.19 161 ILE A N 1
ATOM 1246 C CA . ILE A 1 161 ? -7.047 -16.094 -16.453 1 93.19 161 ILE A CA 1
ATOM 1247 C C . ILE A 1 161 ? -7.254 -17.281 -17.391 1 93.19 161 ILE A C 1
ATOM 1249 O O . ILE A 1 161 ? -8.211 -18.031 -17.25 1 93.19 161 ILE A O 1
ATOM 1253 N N . LYS A 1 162 ? -6.355 -17.391 -18.297 1 95.81 162 LYS A N 1
ATOM 1254 C CA . LYS A 1 162 ? -6.371 -18.5 -19.234 1 95.81 162 LYS A CA 1
ATOM 1255 C C . LYS A 1 162 ? -5.125 -19.359 -19.094 1 95.81 162 LYS A C 1
ATOM 1257 O O . LYS A 1 162 ? -4.125 -18.938 -18.516 1 95.81 162 LYS A O 1
ATOM 1262 N N . ALA A 1 163 ? -5.301 -20.594 -19.656 1 97.69 163 ALA A N 1
ATOM 1263 C CA . ALA A 1 163 ? -4.121 -21.453 -19.719 1 97.69 163 ALA A CA 1
ATOM 1264 C C . ALA A 1 163 ? -2.959 -20.734 -20.406 1 97.69 163 ALA A C 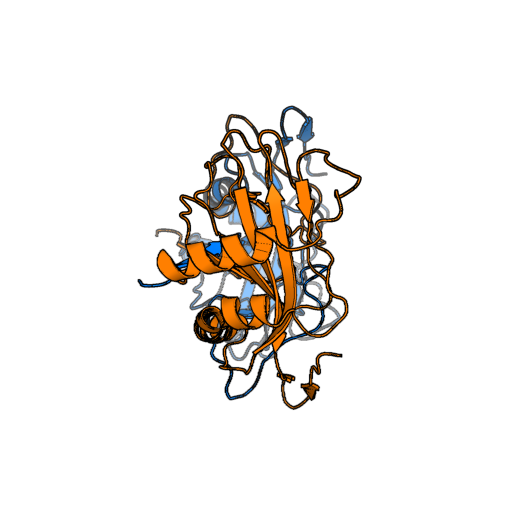1
ATOM 1266 O O . ALA A 1 163 ? -3.145 -20.094 -21.453 1 97.69 163 ALA A O 1
ATOM 1267 N N . GLY A 1 164 ? -1.83 -20.828 -19.766 1 97.75 164 GLY A N 1
ATOM 1268 C CA . GLY A 1 164 ? -0.636 -20.203 -20.328 1 97.75 164 GLY A CA 1
ATOM 1269 C C . GLY A 1 164 ? -0.301 -18.875 -19.703 1 97.75 164 GLY A C 1
ATOM 1270 O O . GLY A 1 164 ? 0.792 -18.344 -19.906 1 97.75 164 GLY A O 1
ATOM 1271 N N . ASP A 1 165 ? -1.21 -18.297 -18.938 1 97.81 165 ASP A N 1
ATOM 1272 C CA . ASP A 1 165 ? -0.985 -17 -18.297 1 97.81 165 ASP A CA 1
ATOM 1273 C C . ASP A 1 165 ? -0.07 -17.141 -17.078 1 97.81 165 ASP A C 1
ATOM 1275 O O . ASP A 1 165 ? -0.055 -18.188 -16.422 1 97.81 165 ASP A O 1
ATOM 1279 N N . LEU A 1 166 ? 0.67 -16.109 -16.828 1 98.25 166 LEU A N 1
ATOM 1280 C CA . LEU A 1 166 ? 1.581 -15.992 -15.695 1 98.25 166 LEU A CA 1
ATOM 1281 C C . LEU A 1 166 ? 1.178 -14.836 -14.789 1 98.25 166 LEU A C 1
ATOM 1283 O O . LEU A 1 166 ? 0.833 -13.75 -15.266 1 98.25 166 LEU A O 1
ATOM 1287 N N . ILE A 1 167 ? 1.161 -15.086 -13.531 1 98.38 167 ILE A N 1
ATOM 1288 C CA . ILE A 1 167 ? 1.018 -14.039 -12.523 1 98.38 167 ILE A CA 1
ATOM 1289 C C . ILE A 1 167 ? 2.289 -13.953 -11.688 1 98.38 167 ILE A C 1
ATOM 1291 O O . ILE A 1 167 ? 2.797 -14.977 -11.211 1 98.38 167 ILE A O 1
ATOM 1295 N N . LEU A 1 168 ? 2.848 -12.797 -11.555 1 98.19 168 LEU A N 1
ATOM 1296 C CA . LEU A 1 168 ? 3.967 -12.523 -10.664 1 98.19 168 LEU A CA 1
ATOM 1297 C C . LEU A 1 168 ? 3.562 -11.539 -9.57 1 98.19 168 LEU A C 1
ATOM 1299 O O . LEU A 1 168 ? 2.842 -10.578 -9.828 1 98.19 168 LEU A O 1
ATOM 1303 N N . PHE A 1 169 ? 4.027 -11.742 -8.375 1 96.31 169 PHE A N 1
ATOM 1304 C CA . PHE A 1 169 ? 3.715 -10.891 -7.238 1 96.31 169 PHE A CA 1
ATOM 1305 C C . PHE A 1 169 ? 4.793 -10.992 -6.168 1 96.31 169 PHE A C 1
ATOM 1307 O O . PHE A 1 169 ? 5.574 -11.945 -6.156 1 96.31 169 PHE A O 1
ATOM 1314 N N . PRO A 1 170 ? 4.895 -9.961 -5.305 1 93.62 170 PRO A N 1
ATOM 1315 C CA . PRO A 1 170 ? 5.82 -10.094 -4.176 1 93.62 170 PRO A CA 1
ATOM 1316 C C . PRO A 1 170 ? 5.461 -11.258 -3.252 1 93.62 170 PRO A C 1
ATOM 1318 O O . PRO A 1 170 ? 4.297 -11.414 -2.875 1 93.62 170 PRO A O 1
ATOM 1321 N N . SER A 1 171 ? 6.461 -11.984 -2.789 1 92.31 171 SER A N 1
ATOM 1322 C CA . SER A 1 171 ? 6.254 -13.227 -2.053 1 92.31 171 SER A CA 1
ATOM 1323 C C . SER A 1 171 ? 5.594 -12.969 -0.703 1 92.31 171 SER A C 1
ATOM 1325 O O . SER A 1 171 ? 5.008 -13.875 -0.107 1 92.31 171 SER A O 1
ATOM 1327 N N . TYR A 1 172 ? 5.727 -11.766 -0.251 1 87.56 172 TYR A N 1
ATOM 1328 C CA . TYR A 1 172 ? 5.188 -11.445 1.067 1 87.56 172 TYR A CA 1
ATOM 1329 C C . TYR A 1 172 ? 3.686 -11.203 1 1 87.56 172 TYR A C 1
ATOM 1331 O O . TYR A 1 172 ? 3.023 -11.078 2.031 1 87.56 172 TYR A O 1
ATOM 1339 N N . MET A 1 173 ? 3.135 -11.078 -0.124 1 90.81 173 MET A N 1
ATOM 1340 C CA . MET A 1 173 ? 1.707 -10.789 -0.245 1 90.81 173 MET A CA 1
ATOM 1341 C C . MET A 1 173 ? 0.874 -12.008 0.129 1 90.81 173 MET A C 1
ATOM 1343 O O . MET A 1 173 ? 1.04 -13.086 -0.455 1 90.81 173 MET A O 1
ATOM 1347 N N . MET A 1 174 ? -0.029 -11.766 1.083 1 91.88 174 MET A N 1
ATOM 1348 C CA . MET A 1 174 ? -0.996 -12.805 1.423 1 91.88 174 MET A CA 1
ATOM 1349 C C . MET A 1 174 ? -1.896 -13.117 0.234 1 91.88 174 MET A C 1
ATOM 1351 O O . MET A 1 174 ? -2.471 -12.219 -0.374 1 91.88 174 MET A O 1
ATOM 1355 N N . HIS A 1 175 ? -2.047 -14.469 -0.126 1 94.81 175 HIS A N 1
ATOM 1356 C CA . HIS A 1 175 ? -2.867 -14.859 -1.269 1 94.81 175 HIS A CA 1
ATOM 1357 C C . HIS A 1 175 ? -3.451 -16.25 -1.077 1 94.81 175 HIS A C 1
ATOM 1359 O O . HIS A 1 175 ? -2.979 -17.016 -0.234 1 94.81 175 HIS A O 1
ATOM 1365 N N . GLY A 1 176 ? -4.523 -16.516 -1.763 1 94.62 176 GLY A N 1
ATOM 1366 C CA . GLY A 1 176 ? -5.207 -17.797 -1.699 1 94.62 176 GLY A CA 1
ATOM 1367 C C . GLY A 1 176 ? -6.168 -18.016 -2.852 1 94.62 176 GLY A C 1
ATOM 1368 O O . GLY A 1 176 ? -6.176 -17.25 -3.816 1 94.62 176 GLY A O 1
ATOM 1369 N N . VAL A 1 177 ? -6.793 -19.203 -2.836 1 94.38 177 VAL A N 1
ATOM 1370 C CA . VAL A 1 177 ? -7.797 -19.578 -3.83 1 94.38 177 VAL A CA 1
ATOM 1371 C C . VAL A 1 177 ? -9.07 -20.031 -3.129 1 94.38 177 VAL A C 1
ATOM 1373 O O . VAL A 1 177 ? -9.031 -20.906 -2.252 1 94.38 177 VAL A O 1
ATOM 1376 N N . ALA A 1 178 ? -10.164 -19.391 -3.531 1 93.5 178 ALA A N 1
ATOM 1377 C CA . ALA A 1 178 ? -11.453 -19.797 -2.975 1 93.5 178 ALA A CA 1
ATOM 1378 C C . ALA A 1 178 ? -11.891 -21.141 -3.529 1 93.5 178 ALA A C 1
ATOM 1380 O O . ALA A 1 178 ? -11.148 -21.797 -4.27 1 93.5 178 ALA A O 1
ATOM 1381 N N . GLY A 1 179 ? -13.07 -21.609 -3.141 1 92.81 179 GLY A N 1
ATOM 1382 C CA . GLY A 1 179 ? -13.586 -22.875 -3.617 1 92.81 179 GLY A CA 1
ATOM 1383 C C . GLY A 1 179 ? -13.75 -22.938 -5.125 1 92.81 179 GLY A C 1
ATOM 1384 O O . GLY A 1 179 ? -14.43 -22.078 -5.707 1 92.81 179 GLY A O 1
ATOM 1385 N N . ASN A 1 180 ? -13.086 -23.859 -5.723 1 95.44 180 ASN A N 1
ATOM 1386 C CA . ASN A 1 180 ? -13.148 -24.047 -7.168 1 95.44 180 ASN A CA 1
ATOM 1387 C C . ASN A 1 180 ? -14.523 -24.562 -7.605 1 95.44 180 ASN A C 1
ATOM 1389 O O . ASN A 1 180 ? -14.883 -25.703 -7.316 1 95.44 180 ASN A O 1
ATOM 1393 N N . GLU A 1 181 ? -15.219 -23.75 -8.336 1 96.19 181 GLU A N 1
ATOM 1394 C CA . GLU A 1 181 ? -16.531 -24.156 -8.828 1 96.19 181 GLU A CA 1
ATOM 1395 C C . GLU A 1 181 ? -16.438 -24.781 -10.219 1 96.19 181 GLU A C 1
ATOM 1397 O O . GLU A 1 181 ? -17.422 -25.281 -10.75 1 96.19 181 GLU A O 1
ATOM 1402 N N . GLY A 1 182 ? -15.289 -24.734 -10.75 1 96.06 182 GLY A N 1
ATOM 1403 C CA . GLY A 1 182 ? -15.07 -25.234 -12.102 1 96.06 182 GLY A CA 1
ATOM 1404 C C . GLY A 1 182 ? -14.398 -26.609 -12.133 1 96.06 182 GLY A C 1
ATOM 1405 O O . GLY A 1 182 ? -14.469 -27.359 -11.156 1 96.06 182 GLY A O 1
ATOM 1406 N N . GLU A 1 183 ? -13.898 -26.938 -13.305 1 95.56 183 GLU A N 1
ATOM 1407 C CA . GLU A 1 183 ? -13.172 -28.188 -13.5 1 95.56 183 GLU A CA 1
ATOM 1408 C C . GLU A 1 183 ? -11.797 -28.141 -12.844 1 95.56 183 GLU A C 1
ATOM 1410 O O . GLU A 1 183 ? -11.453 -27.172 -12.172 1 95.56 183 GLU A O 1
ATOM 1415 N N . GLN A 1 184 ? -11.094 -29.219 -12.938 1 94.69 184 GLN A N 1
ATOM 1416 C CA . GLN A 1 184 ? -9.75 -29.328 -12.391 1 94.69 184 GLN A CA 1
ATOM 1417 C C . GLN A 1 184 ? -8.859 -28.188 -12.898 1 94.69 184 GLN A C 1
ATOM 1419 O O . GLN A 1 184 ? -8.844 -27.906 -14.094 1 94.69 184 GLN A O 1
ATOM 1424 N N . ARG A 1 185 ? -8.234 -27.562 -11.969 1 95.06 185 ARG A N 1
ATOM 1425 C CA . ARG A 1 185 ? -7.254 -26.516 -12.273 1 95.06 185 ARG A CA 1
ATOM 1426 C C . ARG A 1 185 ? -5.84 -27 -11.977 1 95.06 185 ARG A C 1
ATOM 1428 O O . ARG A 1 185 ? -5.551 -27.438 -10.859 1 95.06 185 ARG A O 1
ATOM 1435 N N . ILE A 1 186 ? -4.98 -26.906 -12.961 1 94.31 186 ILE A N 1
ATOM 1436 C CA . ILE A 1 186 ? -3.572 -27.25 -12.781 1 94.31 186 ILE A CA 1
ATOM 1437 C C . ILE A 1 186 ? -2.717 -26 -12.969 1 94.31 186 ILE A C 1
ATOM 1439 O O . ILE A 1 186 ? -2.893 -25.266 -13.938 1 94.31 186 ILE A O 1
ATOM 1443 N N . SER A 1 187 ? -1.862 -25.781 -12.008 1 95.5 187 SER A N 1
ATOM 1444 C CA . SER A 1 187 ? -0.96 -24.641 -12.109 1 95.5 187 SER A CA 1
ATOM 1445 C C . SER A 1 187 ? 0.433 -24.984 -11.602 1 95.5 187 SER A C 1
ATOM 1447 O O . SER A 1 187 ? 0.6 -25.953 -10.844 1 95.5 187 SER A O 1
ATOM 1449 N N . LEU A 1 188 ? 1.361 -24.266 -12.109 1 94.06 188 LEU A N 1
ATOM 1450 C CA . LEU A 1 188 ? 2.748 -24.328 -11.656 1 94.06 188 LEU A CA 1
ATOM 1451 C C . LEU A 1 188 ? 3.096 -23.109 -10.812 1 94.06 188 LEU A C 1
ATOM 1453 O O . LEU A 1 188 ? 2.961 -21.969 -11.266 1 94.06 188 LEU A O 1
ATOM 1457 N N . ALA A 1 189 ? 3.527 -23.375 -9.609 1 94.94 189 ALA A N 1
ATOM 1458 C CA . ALA A 1 189 ? 3.949 -22.297 -8.719 1 94.94 189 ALA A CA 1
ATOM 1459 C C . ALA A 1 189 ? 5.461 -22.312 -8.516 1 94.94 189 ALA A C 1
ATOM 1461 O O . ALA A 1 189 ? 6.098 -23.359 -8.641 1 94.94 189 ALA A O 1
ATOM 1462 N N . PHE A 1 190 ? 5.984 -21.125 -8.266 1 93.5 190 PHE A N 1
ATOM 1463 C CA . PHE A 1 190 ? 7.418 -21.078 -8 1 93.5 190 PHE A CA 1
ATOM 1464 C C . PHE A 1 190 ? 7.77 -19.859 -7.145 1 93.5 190 PHE A C 1
ATOM 1466 O O . PHE A 1 190 ? 6.973 -18.938 -7.016 1 93.5 190 PHE A O 1
ATOM 1473 N N . ASN A 1 191 ? 8.898 -19.922 -6.496 1 92.94 191 ASN A N 1
ATOM 1474 C CA . ASN A 1 191 ? 9.508 -18.828 -5.742 1 92.94 191 ASN A CA 1
ATOM 1475 C C . ASN A 1 191 ? 10.875 -18.453 -6.305 1 92.94 191 ASN A C 1
ATOM 1477 O O . ASN A 1 191 ? 11.656 -19.328 -6.695 1 92.94 191 ASN A O 1
ATOM 1481 N N . ALA A 1 192 ? 11.102 -17.203 -6.324 1 93.81 192 ALA A N 1
ATOM 1482 C CA . ALA A 1 192 ? 12.359 -16.734 -6.918 1 93.81 192 ALA A CA 1
ATOM 1483 C C . ALA A 1 192 ? 13.078 -15.766 -5.984 1 93.81 192 ALA A C 1
ATOM 1485 O O . ALA A 1 192 ? 12.445 -15.086 -5.176 1 93.81 192 ALA A O 1
ATOM 1486 N N . ILE A 1 193 ? 14.422 -15.75 -6.121 1 90.31 193 ILE A N 1
ATOM 1487 C CA . ILE A 1 193 ? 15.281 -14.844 -5.375 1 90.31 193 ILE A CA 1
ATOM 1488 C C . ILE A 1 193 ? 16.234 -14.141 -6.336 1 90.31 193 ILE A C 1
ATOM 1490 O O . ILE A 1 193 ? 16.625 -14.703 -7.359 1 90.31 193 ILE A O 1
ATOM 1494 N N . PRO A 1 194 ? 16.562 -12.906 -6.047 1 90.56 194 PRO A N 1
ATOM 1495 C CA . PRO A 1 194 ? 17.594 -12.227 -6.848 1 90.56 194 PRO A CA 1
ATOM 1496 C C . PRO A 1 194 ? 19.016 -12.633 -6.449 1 90.56 194 PRO A C 1
ATOM 1498 O O . PRO A 1 194 ? 19.203 -13.258 -5.402 1 90.56 194 PRO A O 1
ATOM 1501 N N . ASP A 1 195 ? 19.906 -12.336 -7.312 1 86.94 195 ASP A N 1
ATOM 1502 C CA . ASP A 1 195 ? 21.297 -12.672 -7.023 1 86.94 195 ASP A CA 1
ATOM 1503 C C . ASP A 1 195 ? 21.875 -11.766 -5.934 1 86.94 195 ASP A C 1
ATOM 1505 O O . ASP A 1 195 ? 22.703 -12.188 -5.141 1 86.94 195 ASP A O 1
ATOM 1509 N N . LYS A 1 196 ? 21.422 -10.539 -5.945 1 79.5 196 LYS A N 1
ATOM 1510 C CA . LYS A 1 196 ? 21.922 -9.578 -4.969 1 79.5 196 LYS A CA 1
ATOM 1511 C C . LYS A 1 196 ? 20.938 -8.43 -4.773 1 79.5 196 LYS A C 1
ATOM 1513 O O . LYS A 1 196 ? 20.109 -8.164 -5.645 1 79.5 196 LYS A O 1
ATOM 1518 N N . LEU A 1 197 ? 21.078 -7.938 -3.555 1 76.19 197 LEU A N 1
ATOM 1519 C CA . LEU A 1 197 ? 20.469 -6.641 -3.266 1 76.19 197 LEU A CA 1
ATOM 1520 C C . LEU A 1 197 ? 21.5 -5.691 -2.65 1 76.19 197 LEU A C 1
ATOM 1522 O O . LEU A 1 197 ? 22.375 -6.121 -1.894 1 76.19 197 LEU A O 1
ATOM 1526 N N . ASP A 1 198 ? 21.375 -4.465 -3.1 1 71.69 198 ASP A N 1
ATOM 1527 C CA . ASP A 1 198 ? 22.344 -3.465 -2.668 1 71.69 198 ASP A CA 1
ATOM 1528 C C . ASP A 1 198 ? 21.641 -2.217 -2.135 1 71.69 198 ASP A C 1
ATOM 1530 O O . ASP A 1 198 ? 20.828 -1.606 -2.836 1 71.69 198 ASP A O 1
ATOM 1534 N N . SER A 1 199 ? 21.953 -1.922 -0.861 1 69.19 199 SER A N 1
ATOM 1535 C CA . SER A 1 199 ? 21.484 -0.675 -0.27 1 69.19 199 SER A CA 1
ATOM 1536 C C . SER A 1 199 ? 22.641 0.209 0.163 1 69.19 199 SER A C 1
ATOM 1538 O O . SER A 1 199 ? 23.141 0.088 1.285 1 69.19 199 SER A O 1
ATOM 1540 N N . TRP A 1 200 ? 23.016 1.096 -0.688 1 66.62 200 TRP A N 1
ATOM 1541 C CA . TRP A 1 200 ? 24.078 2.074 -0.496 1 66.62 200 TRP A CA 1
ATOM 1542 C C . TRP A 1 200 ? 25.344 1.404 0.024 1 66.62 200 TRP A C 1
ATOM 1544 O O . TRP A 1 200 ? 25.922 1.853 1.013 1 66.62 200 TRP A O 1
ATOM 1554 N N . GLY A 1 201 ? 25.672 0.341 -0.714 1 67.88 201 GLY A N 1
ATOM 1555 C CA . GLY A 1 201 ? 26.938 -0.304 -0.446 1 67.88 201 GLY A CA 1
ATOM 1556 C C . GLY A 1 201 ? 26.812 -1.544 0.418 1 67.88 201 GLY A C 1
ATOM 1557 O O . GLY A 1 201 ? 27.766 -2.328 0.533 1 67.88 201 GLY A O 1
ATOM 1558 N N . TYR A 1 202 ? 25.719 -1.631 1.103 1 64.88 202 TYR A N 1
ATOM 1559 C CA . TYR A 1 202 ? 25.453 -2.863 1.841 1 64.88 202 TYR A CA 1
ATOM 1560 C C . TYR A 1 202 ? 24.781 -3.9 0.956 1 64.88 202 TYR A C 1
ATOM 1562 O O . TYR A 1 202 ? 23.578 -3.812 0.696 1 64.88 202 TYR A O 1
ATOM 1570 N N . SER A 1 203 ? 25.594 -4.715 0.427 1 72.25 203 SER A N 1
ATOM 1571 C CA . SER A 1 203 ? 25.078 -5.684 -0.528 1 72.25 203 SER A CA 1
ATOM 1572 C C . SER A 1 203 ? 24.844 -7.039 0.133 1 72.25 203 SER A C 1
ATOM 1574 O O . SER A 1 203 ? 25.625 -7.461 0.988 1 72.25 203 SER A O 1
ATOM 1576 N N . VAL A 1 204 ? 23.75 -7.562 -0.123 1 68.06 204 VAL A N 1
ATOM 1577 C CA . VAL A 1 204 ? 23.422 -8.93 0.28 1 68.06 204 VAL A CA 1
ATOM 1578 C C . VAL A 1 204 ? 23.281 -9.812 -0.957 1 68.06 204 VAL A C 1
ATOM 1580 O O . VAL A 1 204 ? 22.625 -9.438 -1.927 1 68.06 204 VAL A O 1
ATOM 1583 N N . ARG A 1 205 ? 23.969 -10.914 -0.894 1 75.81 205 ARG A N 1
ATOM 1584 C CA . ARG A 1 205 ? 23.875 -11.875 -1.988 1 75.81 205 ARG A CA 1
ATOM 1585 C C . ARG A 1 205 ? 23.047 -13.094 -1.587 1 75.81 205 ARG A C 1
ATOM 1587 O O . ARG A 1 205 ? 23.141 -13.57 -0.455 1 75.81 205 ARG A O 1
ATOM 1594 N N . PHE A 1 206 ? 22.266 -13.492 -2.518 1 73.31 206 PHE A N 1
ATOM 1595 C CA . PHE A 1 206 ? 21.422 -14.648 -2.281 1 73.31 206 PHE A CA 1
ATOM 1596 C C . PHE A 1 206 ? 21.859 -15.828 -3.141 1 73.31 206 PHE A C 1
ATOM 1598 O O . PHE A 1 206 ? 22.094 -15.68 -4.34 1 73.31 206 PHE A O 1
ATOM 1605 N N . ASN A 1 207 ? 22.188 -16.938 -2.527 1 68.06 207 ASN A N 1
ATOM 1606 C CA . ASN A 1 207 ? 22.531 -18.188 -3.223 1 68.06 207 ASN A CA 1
ATOM 1607 C C . ASN A 1 207 ? 21.516 -19.281 -2.932 1 68.06 207 ASN A C 1
ATOM 1609 O O . ASN A 1 207 ? 21.188 -19.547 -1.771 1 68.06 207 ASN A O 1
ATOM 1613 N N . PRO A 1 208 ? 20.922 -19.766 -4.023 1 60.62 208 PRO A N 1
ATOM 1614 C CA . PRO A 1 208 ? 20.031 -20.891 -3.773 1 60.62 208 PRO A CA 1
ATOM 1615 C C . PRO A 1 208 ? 20.766 -22.109 -3.225 1 60.62 208 PRO A C 1
ATOM 1617 O O . PRO A 1 208 ? 21.953 -22.297 -3.49 1 60.62 208 PRO A O 1
ATOM 1620 N N . ASP A 1 209 ? 20.297 -22.688 -2.113 1 52.31 209 ASP A N 1
ATOM 1621 C CA . ASP A 1 209 ? 20.984 -23.891 -1.652 1 52.31 209 ASP A CA 1
ATOM 1622 C C . ASP A 1 209 ? 21.141 -24.906 -2.787 1 52.31 209 ASP A C 1
ATOM 1624 O O . ASP A 1 209 ? 20.312 -24.953 -3.705 1 52.31 209 ASP A O 1
ATOM 1628 N N . MET B 1 1 ? 2.227 -11.234 -25.938 1 69.44 1 MET B N 1
ATOM 1629 C CA . MET B 1 1 ? 1.24 -10.273 -25.453 1 69.44 1 MET B CA 1
ATOM 1630 C C . MET B 1 1 ? 1.789 -9.477 -24.281 1 69.44 1 MET B C 1
ATOM 1632 O O . MET B 1 1 ? 2.688 -9.945 -23.578 1 69.44 1 MET B O 1
ATOM 1636 N N . THR B 1 2 ? 1.346 -8.289 -24.219 1 85.12 2 THR B N 1
ATOM 1637 C CA . THR B 1 2 ? 1.938 -7.32 -23.297 1 85.12 2 THR B CA 1
ATOM 1638 C C . THR B 1 2 ? 1.488 -7.59 -21.859 1 85.12 2 THR B C 1
ATOM 1640 O O . THR B 1 2 ? 0.328 -7.93 -21.625 1 85.12 2 THR B O 1
ATOM 1643 N N . SER B 1 3 ? 2.395 -7.707 -20.984 1 91.19 3 SER B N 1
ATOM 1644 C CA . SER B 1 3 ? 2.121 -7.871 -19.562 1 91.19 3 SER B CA 1
ATOM 1645 C C . SER B 1 3 ? 1.495 -6.613 -18.969 1 91.19 3 SER B C 1
ATOM 1647 O O . SER B 1 3 ? 1.722 -5.508 -19.469 1 91.19 3 SER B O 1
ATOM 1649 N N . THR B 1 4 ? 0.602 -6.809 -18.125 1 92.06 4 THR B N 1
ATOM 1650 C CA . THR B 1 4 ? 0.008 -5.707 -17.375 1 92.06 4 THR B CA 1
ATOM 1651 C C . THR B 1 4 ? 0.345 -5.816 -15.891 1 92.06 4 THR B C 1
ATOM 1653 O O . THR B 1 4 ? 0.293 -6.906 -15.32 1 92.06 4 THR B O 1
ATOM 1656 N N . THR B 1 5 ? 0.732 -4.688 -15.328 1 93.25 5 THR B N 1
ATOM 1657 C CA . THR B 1 5 ? 0.979 -4.648 -13.891 1 93.25 5 THR B CA 1
ATOM 1658 C C . THR B 1 5 ? -0.122 -3.869 -13.172 1 93.25 5 THR B C 1
ATOM 1660 O O . THR B 1 5 ? -0.384 -2.711 -13.5 1 93.25 5 THR B O 1
ATOM 1663 N N . HIS B 1 6 ? -0.771 -4.508 -12.203 1 93.12 6 HIS B N 1
ATOM 1664 C CA . HIS B 1 6 ? -1.794 -3.895 -11.367 1 93.12 6 HIS B CA 1
ATOM 1665 C C . HIS B 1 6 ? -1.188 -3.328 -10.086 1 93.12 6 HIS B C 1
ATOM 1667 O O . HIS B 1 6 ? -0.386 -3.992 -9.422 1 93.12 6 HIS B O 1
ATOM 1673 N N . ALA B 1 7 ? -1.554 -2.076 -9.719 1 91.38 7 ALA B N 1
ATOM 1674 C CA . ALA B 1 7 ? -1.16 -1.441 -8.469 1 91.38 7 ALA B CA 1
ATOM 1675 C C . ALA B 1 7 ? -2.225 -1.646 -7.391 1 91.38 7 ALA B C 1
ATOM 1677 O O . ALA B 1 7 ? -3.291 -1.032 -7.441 1 91.38 7 ALA B O 1
ATOM 1678 N N . LEU B 1 8 ? -1.845 -2.471 -6.402 1 90.19 8 LEU B N 1
ATOM 1679 C CA . LEU B 1 8 ? -2.861 -2.873 -5.434 1 90.19 8 LEU B CA 1
ATOM 1680 C C . LEU B 1 8 ? -2.645 -2.172 -4.098 1 90.19 8 LEU B C 1
ATOM 1682 O O . LEU B 1 8 ? -1.506 -1.912 -3.705 1 90.19 8 LEU B O 1
ATOM 1686 N N . PHE B 1 9 ? -3.701 -1.849 -3.461 1 88.31 9 PHE B N 1
ATOM 1687 C CA . PHE B 1 9 ? -3.795 -1.461 -2.059 1 88.31 9 PHE B CA 1
ATOM 1688 C C . PHE B 1 9 ? -2.98 -0.201 -1.789 1 88.31 9 PHE B C 1
ATOM 1690 O O . PHE B 1 9 ? -2.172 -0.164 -0.859 1 88.31 9 PHE B O 1
ATOM 1697 N N . PRO B 1 10 ? -3.105 0.849 -2.518 1 90.12 10 PRO B N 1
ATOM 1698 C CA . PRO B 1 10 ? -2.41 2.107 -2.236 1 90.12 10 PRO B CA 1
ATOM 1699 C C . PRO B 1 10 ? -2.951 2.814 -0.996 1 90.12 10 PRO B C 1
ATOM 1701 O O . PRO B 1 10 ? -4.035 2.482 -0.515 1 90.12 10 PRO B O 1
ATOM 1704 N N . THR B 1 11 ? -2.188 3.736 -0.467 1 90.44 11 THR B N 1
ATOM 1705 C CA . THR B 1 11 ? -2.611 4.602 0.628 1 90.44 11 THR B CA 1
ATOM 1706 C C . THR B 1 11 ? -2.906 6.008 0.12 1 90.44 11 THR B C 1
ATOM 1708 O O . THR B 1 11 ? -2.076 6.617 -0.558 1 90.44 11 THR B O 1
ATOM 1711 N N . PRO B 1 12 ? -4.012 6.535 0.504 1 93.19 12 PRO B N 1
ATOM 1712 C CA . PRO B 1 12 ? -4.383 7.84 -0.052 1 93.19 12 PRO B CA 1
ATOM 1713 C C . PRO B 1 12 ? -3.832 9.008 0.766 1 93.19 12 PRO B C 1
ATOM 1715 O O . PRO B 1 12 ? -3.775 8.93 1.996 1 93.19 12 PRO B O 1
ATOM 1718 N N . VAL B 1 13 ? -3.475 10.086 0.098 1 95.5 13 VAL B N 1
ATOM 1719 C CA . VAL B 1 13 ? -3.186 11.406 0.641 1 95.5 13 VAL B CA 1
ATOM 1720 C C . VAL B 1 13 ? -3.92 12.469 -0.171 1 95.5 13 VAL B C 1
ATOM 1722 O O . VAL B 1 13 ? -3.738 12.57 -1.387 1 95.5 13 VAL B O 1
ATOM 1725 N N . MET B 1 14 ? -4.73 13.266 0.493 1 97.19 14 MET B N 1
ATOM 1726 C CA . MET B 1 14 ? -5.5 14.297 -0.202 1 97.19 14 MET B CA 1
ATOM 1727 C C . MET B 1 14 ? -4.883 15.672 0.005 1 97.19 14 MET B C 1
ATOM 1729 O O . MET B 1 14 ? -4.516 16.031 1.125 1 97.19 14 MET B O 1
ATOM 1733 N N . ILE B 1 15 ? -4.762 16.391 -1.05 1 96.88 15 ILE B N 1
ATOM 1734 C CA . ILE B 1 15 ? -4.371 17.797 -1.007 1 96.88 15 ILE B CA 1
ATOM 1735 C C . ILE B 1 15 ? -5.531 18.672 -1.486 1 96.88 15 ILE B C 1
ATOM 1737 O O . ILE B 1 15 ? -6.031 18.484 -2.6 1 96.88 15 ILE B O 1
ATOM 1741 N N . ALA B 1 16 ? -5.992 19.5 -0.649 1 97.25 16 ALA B N 1
ATOM 1742 C CA . ALA B 1 16 ? -7.051 20.453 -0.973 1 97.25 16 ALA B CA 1
ATOM 1743 C C . ALA B 1 16 ? -6.531 21.875 -0.945 1 97.25 16 ALA B C 1
ATOM 1745 O O . ALA B 1 16 ? -6.273 22.438 0.127 1 97.25 16 ALA B O 1
ATOM 1746 N N . PRO B 1 17 ? -6.473 22.516 -2.088 1 95.75 17 PRO B N 1
ATOM 1747 C CA . PRO B 1 17 ? -5.906 23.859 -2.123 1 95.75 17 PRO B CA 1
ATOM 1748 C C . PRO B 1 17 ? -6.875 24.922 -1.6 1 95.75 17 PRO B C 1
ATOM 1750 O O . PRO B 1 17 ? -8.094 24.781 -1.744 1 95.75 17 PRO B O 1
ATOM 1753 N N . GLU B 1 18 ? -6.336 25.875 -0.978 1 95.25 18 GLU B N 1
ATOM 1754 C CA . GLU B 1 18 ? -7.02 27.109 -0.623 1 95.25 18 GLU B CA 1
ATOM 1755 C C . GLU B 1 18 ? -8.273 26.844 0.198 1 95.25 18 GLU B C 1
ATOM 1757 O O . GLU B 1 18 ? -9.352 27.359 -0.105 1 95.25 18 GLU B O 1
ATOM 1762 N N . ILE B 1 19 ? -8.133 25.984 1.165 1 96.62 19 ILE B N 1
ATOM 1763 C CA . ILE B 1 19 ? -9.25 25.734 2.07 1 96.62 19 ILE B CA 1
ATOM 1764 C C . ILE B 1 19 ? -9.5 26.969 2.93 1 96.62 19 ILE B C 1
ATOM 1766 O O . ILE B 1 19 ? -10.633 27.234 3.338 1 96.62 19 ILE B O 1
ATOM 1770 N N . LEU B 1 20 ? -8.445 27.672 3.254 1 96.25 20 LEU B N 1
ATOM 1771 C CA . LEU B 1 20 ? -8.516 28.984 3.912 1 96.25 20 LEU B CA 1
ATOM 1772 C C . LEU B 1 20 ? -8.117 30.094 2.953 1 96.25 20 LEU B C 1
ATOM 1774 O O . LEU B 1 20 ? -7.152 29.953 2.201 1 96.25 20 LEU B O 1
ATOM 1778 N N . ASP B 1 21 ? -8.844 31.141 3.031 1 94.75 21 ASP B N 1
ATOM 1779 C CA . ASP B 1 21 ? -8.445 32.281 2.221 1 94.75 21 ASP B CA 1
ATOM 1780 C C . ASP B 1 21 ? -7.504 33.188 2.998 1 94.75 21 ASP B C 1
ATOM 1782 O O . ASP B 1 21 ? -7.223 32.969 4.172 1 94.75 21 ASP B O 1
ATOM 1786 N N . ASN B 1 22 ? -7.051 34.25 2.35 1 95.56 22 ASN B N 1
ATOM 1787 C CA . ASN B 1 22 ? -6.043 35.125 2.928 1 95.56 22 ASN B CA 1
ATOM 1788 C C . ASN B 1 22 ? -6.562 35.812 4.184 1 95.56 22 ASN B C 1
ATOM 1790 O O . ASN B 1 22 ? -5.816 36.031 5.141 1 95.56 22 ASN B O 1
ATOM 1794 N N . ALA B 1 23 ? -7.781 36.25 4.137 1 95.19 23 ALA B N 1
ATOM 1795 C CA . ALA B 1 23 ? -8.359 36.938 5.289 1 95.19 23 ALA B CA 1
ATOM 1796 C C . ALA B 1 23 ? -8.445 36 6.496 1 95.19 23 ALA B C 1
ATOM 1798 O O . ALA B 1 23 ? -8.133 36.406 7.617 1 95.19 23 ALA B O 1
ATOM 1799 N N . GLN B 1 24 ? -8.891 34.812 6.234 1 94.88 24 GLN B N 1
ATOM 1800 C CA . GLN B 1 24 ? -8.977 33.812 7.289 1 94.88 24 GLN B CA 1
ATOM 1801 C C . GLN B 1 24 ? -7.594 33.5 7.871 1 94.88 24 GLN B C 1
ATOM 1803 O O . GLN B 1 24 ? -7.434 33.406 9.086 1 94.88 24 GLN B O 1
ATOM 1808 N N . ILE B 1 25 ? -6.629 33.375 7.047 1 96.44 25 ILE B N 1
ATOM 1809 C CA . ILE B 1 25 ? -5.266 33.062 7.465 1 96.44 25 ILE B CA 1
ATOM 1810 C C . ILE B 1 25 ? -4.738 34.188 8.359 1 96.44 25 ILE B C 1
ATOM 1812 O O . ILE B 1 25 ? -4.16 33.938 9.414 1 96.44 25 ILE B O 1
ATOM 1816 N N . ALA B 1 26 ? -4.934 35.375 7.906 1 94.94 26 ALA B N 1
ATOM 1817 C CA . ALA B 1 26 ? -4.461 36.531 8.672 1 94.94 26 ALA B CA 1
ATOM 1818 C C . ALA B 1 26 ? -5.078 36.562 10.062 1 94.94 26 ALA B C 1
ATOM 1820 O O . ALA B 1 26 ? -4.391 36.812 11.047 1 94.94 26 ALA B O 1
ATOM 1821 N N . GLN B 1 27 ? -6.336 36.312 10.133 1 92.88 27 GLN B N 1
ATOM 1822 C CA . GLN B 1 27 ? -7.031 36.281 11.422 1 92.88 27 GLN B CA 1
ATOM 1823 C C . GLN B 1 27 ? -6.477 35.188 12.328 1 92.88 27 GLN B C 1
ATOM 1825 O O . GLN B 1 27 ? -6.242 35.438 13.516 1 92.88 27 GLN B O 1
ATOM 1830 N N . ILE B 1 28 ? -6.281 34 11.789 1 92 28 ILE B N 1
ATOM 1831 C CA . ILE B 1 28 ? -5.781 32.875 12.57 1 92 28 ILE B CA 1
ATOM 1832 C C . ILE B 1 28 ? -4.379 33.188 13.086 1 92 28 ILE B C 1
ATOM 1834 O O . ILE B 1 28 ? -4.066 32.938 14.25 1 92 28 ILE B O 1
ATOM 1838 N N . LYS B 1 29 ? -3.568 33.75 12.281 1 91.44 29 LYS B N 1
ATOM 1839 C CA . LYS B 1 29 ? -2.207 34.094 12.68 1 91.44 29 LYS B CA 1
ATOM 1840 C C . LYS B 1 29 ? -2.205 35.125 13.82 1 91.44 29 LYS B C 1
ATOM 1842 O O . LYS B 1 29 ? -1.378 35.031 14.734 1 91.44 29 LYS B O 1
ATOM 1847 N N . THR B 1 30 ? -3.105 36.062 13.688 1 88.88 30 THR B N 1
ATOM 1848 C CA . THR B 1 30 ? -3.234 37.031 14.758 1 88.88 30 THR B CA 1
ATOM 1849 C C . THR B 1 30 ? -3.617 36.344 16.078 1 88.88 30 THR B C 1
ATOM 1851 O O . THR B 1 30 ? -3.047 36.656 17.125 1 88.88 30 THR B O 1
ATOM 1854 N N . ASP B 1 31 ? -4.551 35.469 16 1 85.25 31 ASP B N 1
ATOM 1855 C CA . ASP B 1 31 ? -5.02 34.75 17.188 1 85.25 31 ASP B CA 1
ATOM 1856 C C . ASP B 1 31 ? -3.904 33.906 17.797 1 85.25 31 ASP B C 1
ATOM 1858 O O . ASP B 1 31 ? -3.781 33.812 19.016 1 85.25 31 ASP B O 1
ATOM 1862 N N . ILE B 1 32 ? -3.109 33.312 17 1 83.25 32 ILE B N 1
ATOM 1863 C CA . ILE B 1 32 ? -2.035 32.406 17.422 1 83.25 32 ILE B CA 1
ATOM 1864 C C . ILE B 1 32 ? -0.965 33.219 18.156 1 83.25 32 ILE B C 1
ATOM 1866 O O . ILE B 1 32 ? -0.334 32.719 19.094 1 83.25 32 ILE B O 1
ATOM 1870 N N . SER B 1 33 ? -0.759 34.406 17.641 1 79.31 33 SER B N 1
ATOM 1871 C CA . SER B 1 33 ? 0.265 35.25 18.266 1 79.31 33 SER B CA 1
ATOM 1872 C C . SER B 1 33 ? -0.033 35.469 19.734 1 79.31 33 SER B C 1
ATOM 1874 O O . SER B 1 33 ? 0.87 35.812 20.516 1 79.31 33 SER B O 1
ATOM 1876 N N . GLU B 1 34 ? -1.266 35.312 20.141 1 74.62 34 GLU B N 1
ATOM 1877 C CA . GLU B 1 34 ? -1.684 35.562 21.516 1 74.62 34 GLU B CA 1
ATOM 1878 C C . GLU B 1 34 ? -1.629 34.281 22.344 1 74.62 34 GLU B C 1
ATOM 1880 O O . GLU B 1 34 ? -1.858 34.312 23.562 1 74.62 34 GLU B O 1
ATOM 1885 N N . MET B 1 35 ? -1.323 33.188 21.656 1 72.12 35 MET B N 1
ATOM 1886 C CA . MET B 1 35 ? -1.279 31.891 22.328 1 72.12 35 MET B CA 1
ATOM 1887 C C . MET B 1 35 ? 0.075 31.672 23 1 72.12 35 MET B C 1
ATOM 1889 O O . MET B 1 35 ? 1.063 32.312 22.625 1 72.12 35 MET B O 1
ATOM 1893 N N . ASP B 1 36 ? -0.026 30.859 24.109 1 64.06 36 ASP B N 1
ATOM 1894 C CA . ASP B 1 36 ? 1.209 30.422 24.75 1 64.06 36 ASP B CA 1
ATOM 1895 C C . ASP B 1 36 ? 1.83 29.234 24.031 1 64.06 36 ASP B C 1
ATOM 1897 O O . ASP B 1 36 ? 1.122 28.312 23.625 1 64.06 36 ASP B O 1
ATOM 1901 N N . PHE B 1 37 ? 2.977 29.469 23.594 1 62.5 37 PHE B N 1
ATOM 1902 C CA . PHE B 1 37 ? 3.699 28.391 22.922 1 62.5 37 PHE B CA 1
ATOM 1903 C C . PHE B 1 37 ? 4.77 27.812 23.828 1 62.5 37 PHE B C 1
ATOM 1905 O O . PHE B 1 37 ? 5.41 28.531 24.594 1 62.5 37 PHE B O 1
ATOM 1912 N N . ALA B 1 38 ? 4.609 26.5 24.188 1 54.81 38 ALA B N 1
ATOM 1913 C CA . ALA B 1 38 ? 5.684 25.797 24.891 1 54.81 38 ALA B CA 1
ATOM 1914 C C . ALA B 1 38 ? 6.805 25.406 23.922 1 54.81 38 ALA B C 1
ATOM 1916 O O . ALA B 1 38 ? 6.551 24.984 22.797 1 54.81 38 ALA B O 1
ATOM 1917 N N . SER B 1 39 ? 7.977 25.906 24.125 1 51.16 39 SER B N 1
ATOM 1918 C CA . SER B 1 39 ? 9.141 25.516 23.328 1 51.16 39 SER B CA 1
ATOM 1919 C C . SER B 1 39 ? 9.336 24 23.344 1 51.16 39 SER B C 1
ATOM 1921 O O . SER B 1 39 ? 9.133 23.344 24.359 1 51.16 39 SER B O 1
ATOM 1923 N N . ASN B 1 40 ? 8.93 23.188 22.359 1 49.94 40 ASN B N 1
ATOM 1924 C CA . ASN B 1 40 ? 9.242 21.766 22.312 1 49.94 40 ASN B CA 1
ATOM 1925 C C . ASN B 1 40 ? 10.734 21.516 22.516 1 49.94 40 ASN B C 1
ATOM 1927 O O . ASN B 1 40 ? 11.57 22.328 22.094 1 49.94 40 ASN B O 1
ATOM 1931 N N . ALA B 1 41 ? 11.07 20.781 23.703 1 45.72 41 ALA B N 1
ATOM 1932 C CA . ALA B 1 41 ? 12.406 20.375 24.125 1 45.72 41 ALA B CA 1
ATOM 1933 C C . ALA B 1 41 ? 13.281 20.016 22.922 1 45.72 41 ALA B C 1
ATOM 1935 O O . ALA B 1 41 ? 14.508 20 23.031 1 45.72 41 ALA B O 1
ATOM 1936 N N . LYS B 1 42 ? 12.883 19.125 21.969 1 46.44 42 LYS B N 1
ATOM 1937 C CA . LYS B 1 42 ? 13.844 18.328 21.219 1 46.44 42 LYS B CA 1
ATOM 1938 C C . LYS B 1 42 ? 14.445 19.125 20.062 1 46.44 42 LYS B C 1
ATOM 1940 O O . LYS B 1 42 ? 15.445 18.719 19.469 1 46.44 42 LYS B O 1
ATOM 1945 N N . SER B 1 43 ? 13.719 19.875 19.203 1 51.69 43 SER B N 1
ATOM 1946 C CA . SER B 1 43 ? 14.438 20.719 18.25 1 51.69 43 SER B CA 1
ATOM 1947 C C . SER B 1 43 ? 14.203 22.203 18.547 1 51.69 43 SER B C 1
ATOM 1949 O O . SER B 1 43 ? 13.055 22.641 18.625 1 51.69 43 SER B O 1
ATOM 1951 N N . SER B 1 44 ? 15.07 22.922 19 1 60.47 44 SER B N 1
ATOM 1952 C CA . SER B 1 44 ? 15.078 24.344 19.312 1 60.47 44 SER B CA 1
ATOM 1953 C C . SER B 1 44 ? 14.336 25.156 18.266 1 60.47 44 SER B C 1
ATOM 1955 O O . SER B 1 44 ? 13.781 26.219 18.562 1 60.47 44 SER B O 1
ATOM 1957 N N . ALA B 1 45 ? 14.102 24.469 17.062 1 75.25 45 ALA B N 1
ATOM 1958 C CA . ALA B 1 45 ? 13.562 25.312 15.992 1 75.25 45 ALA B CA 1
ATOM 1959 C C . ALA B 1 45 ? 12.164 24.844 15.586 1 75.25 45 ALA B C 1
ATOM 1961 O O . ALA B 1 45 ? 11.727 25.094 14.461 1 75.25 45 ALA B O 1
ATOM 1962 N N . LEU B 1 46 ? 11.594 23.922 16.422 1 77.25 46 LEU B N 1
ATOM 1963 C CA . LEU B 1 46 ? 10.195 23.531 16.266 1 77.25 46 LEU B CA 1
ATOM 1964 C C . LEU B 1 46 ? 9.43 23.75 17.578 1 77.25 46 LEU B C 1
ATOM 1966 O O . LEU B 1 46 ? 9.867 23.312 18.641 1 77.25 46 LEU B O 1
ATOM 1970 N N . ALA B 1 47 ? 8.453 24.516 17.5 1 71.88 47 ALA B N 1
ATOM 1971 C CA . ALA B 1 47 ? 7.609 24.766 18.672 1 71.88 47 ALA B CA 1
ATOM 1972 C C . ALA B 1 47 ? 6.18 24.297 18.406 1 71.88 47 ALA B C 1
ATOM 1974 O O . ALA B 1 47 ? 5.695 24.359 17.281 1 71.88 47 ALA B O 1
ATOM 1975 N N . HIS B 1 48 ? 5.598 23.641 19.375 1 73.56 48 HIS B N 1
ATOM 1976 C CA . HIS B 1 48 ? 4.191 23.266 19.328 1 73.56 48 HIS B CA 1
ATOM 1977 C C . HIS B 1 48 ? 3.383 24.016 20.375 1 73.56 48 HIS B C 1
ATOM 1979 O O . HIS B 1 48 ? 3.889 24.312 21.469 1 73.56 48 HIS B O 1
ATOM 1985 N N . SER B 1 49 ? 2.271 24.484 19.906 1 66.88 49 SER B N 1
ATOM 1986 C CA . SER B 1 49 ? 1.37 25 20.938 1 66.88 49 SER B CA 1
ATOM 1987 C C . SER B 1 49 ? 0.909 23.875 21.859 1 66.88 49 SER B C 1
ATOM 1989 O O . SER B 1 49 ? 1.111 22.703 21.562 1 66.88 49 SER B O 1
ATOM 1991 N N . SER B 1 50 ? 0.522 24.266 23.109 1 56.34 50 SER B N 1
ATOM 1992 C CA . SER B 1 50 ? 0.005 23.297 24.062 1 56.34 50 SER B CA 1
ATOM 1993 C C . SER B 1 50 ? -1.105 22.453 23.438 1 56.34 50 SER B C 1
ATOM 1995 O O . SER B 1 50 ? -1.9 22.953 22.641 1 56.34 50 SER B O 1
ATOM 1997 N N . LEU B 1 51 ? -0.895 21.062 23.406 1 54.72 51 LEU B N 1
ATOM 1998 C CA . LEU B 1 51 ? -1.965 20.141 23.047 1 54.72 51 LEU B CA 1
ATOM 1999 C C . LEU B 1 51 ? -3.191 20.344 23.922 1 54.72 51 LEU B C 1
ATOM 2001 O O . LEU B 1 51 ? -3.096 20.297 25.156 1 54.72 51 LEU B O 1
ATOM 2005 N N . ASP B 1 52 ? -4.031 21.25 23.688 1 49.66 52 ASP B N 1
ATOM 2006 C CA . ASP B 1 52 ? -5.152 21.406 24.609 1 49.66 52 ASP B CA 1
ATOM 2007 C C . ASP B 1 52 ? -5.844 20.062 24.859 1 49.66 52 ASP B C 1
ATOM 2009 O O . ASP B 1 52 ? -6.352 19.438 23.922 1 49.66 52 ASP B O 1
ATOM 2013 N N . MET B 1 53 ? -5.359 19.312 25.812 1 46.06 53 MET B N 1
ATOM 2014 C CA . MET B 1 53 ? -6.023 18.109 26.297 1 46.06 53 MET B CA 1
ATOM 2015 C C . MET B 1 53 ? -7.5 18.375 26.562 1 46.06 53 MET B C 1
ATOM 2017 O O . MET B 1 53 ? -8.219 17.5 27.031 1 46.06 53 MET B O 1
ATOM 2021 N N . GLY B 1 54 ? -7.969 19.609 26.266 1 52.75 54 GLY B N 1
ATOM 2022 C CA . GLY B 1 54 ? -9.383 19.891 26.469 1 52.75 54 GLY B CA 1
ATOM 2023 C C . GLY B 1 54 ? -10.117 20.188 25.188 1 52.75 54 GLY B C 1
ATOM 2024 O O . GLY B 1 54 ? -9.641 19.875 24.094 1 52.75 54 GLY B O 1
ATOM 2025 N N . PRO B 1 55 ? -11.352 20.547 25.297 1 63.41 55 PRO B N 1
ATOM 2026 C CA . PRO B 1 55 ? -12.047 21.031 24.109 1 63.41 55 PRO B CA 1
ATOM 2027 C C . PRO B 1 55 ? -11.156 21.906 23.219 1 63.41 55 PRO B C 1
ATOM 2029 O O . PRO B 1 55 ? -10.25 22.578 23.719 1 63.41 55 PRO B O 1
ATOM 2032 N N . LEU B 1 56 ? -11.312 21.672 22.016 1 73.31 56 LEU B N 1
ATOM 2033 C CA . LEU B 1 56 ? -10.531 22.469 21.078 1 73.31 56 LEU B CA 1
ATOM 2034 C C . LEU B 1 56 ? -10.625 23.953 21.406 1 73.31 56 LEU B C 1
ATOM 2036 O O . LEU B 1 56 ? -11.703 24.453 21.75 1 73.31 56 LEU B O 1
ATOM 2040 N N . ASN B 1 57 ? -9.547 24.609 21.516 1 77.5 57 ASN B N 1
ATOM 2041 C CA . ASN B 1 57 ? -9.555 26.062 21.5 1 77.5 57 ASN B CA 1
ATOM 2042 C C . ASN B 1 57 ? -10.547 26.625 20.484 1 77.5 57 ASN B C 1
ATOM 2044 O O . ASN B 1 57 ? -10.555 26.203 19.328 1 77.5 57 ASN B O 1
ATOM 2048 N N . PRO B 1 58 ? -11.555 27.422 21.016 1 82.44 58 PRO B N 1
ATOM 2049 C CA . PRO B 1 58 ? -12.578 27.938 20.109 1 82.44 58 PRO B CA 1
ATOM 2050 C C . PRO B 1 58 ? -11.992 28.531 18.828 1 82.44 58 PRO B C 1
ATOM 2052 O O . PRO B 1 58 ? -12.609 28.453 17.766 1 82.44 58 PRO B O 1
ATOM 2055 N N . MET B 1 59 ? -10.859 29.109 18.984 1 82.19 59 MET B N 1
ATOM 2056 C CA . MET B 1 59 ? -10.211 29.688 17.797 1 82.19 59 MET B CA 1
ATOM 2057 C C . MET B 1 59 ? -9.852 28.609 16.797 1 82.19 59 MET B C 1
ATOM 2059 O O . MET B 1 59 ? -10.078 28.766 15.594 1 82.19 59 MET B O 1
ATOM 2063 N N . LEU B 1 60 ? -9.32 27.578 17.281 1 86.44 60 LEU B N 1
ATOM 2064 C CA . LEU B 1 60 ? -8.93 26.469 16.406 1 86.44 60 LEU B CA 1
ATOM 2065 C C . LEU B 1 60 ? -10.164 25.781 15.82 1 86.44 60 LEU B C 1
ATOM 2067 O O . LEU B 1 60 ? -10.148 25.391 14.648 1 86.44 60 LEU B O 1
ATOM 2071 N N . GLN B 1 61 ? -11.156 25.656 16.625 1 87.94 61 GLN B N 1
ATOM 2072 C CA . GLN B 1 61 ? -12.414 25.078 16.141 1 87.94 61 GLN B CA 1
ATOM 2073 C C . GLN B 1 61 ? -12.953 25.875 14.945 1 87.94 61 GLN B C 1
ATOM 2075 O O . GLN B 1 61 ? -13.336 25.281 13.938 1 87.94 61 GLN B O 1
ATOM 2080 N N . LYS B 1 62 ? -12.977 27.141 15.133 1 88.19 62 LYS B N 1
ATOM 2081 C CA . LYS B 1 62 ? -13.477 28 14.062 1 88.19 62 LYS B CA 1
ATOM 2082 C C . LYS B 1 62 ? -12.602 27.906 12.82 1 88.19 62 LYS B C 1
ATOM 2084 O O . LYS B 1 62 ? -13.109 27.859 11.695 1 88.19 62 LYS B O 1
ATOM 2089 N N . ALA B 1 63 ? -11.336 27.812 13.031 1 90.69 63 ALA B N 1
ATOM 2090 C CA . ALA B 1 63 ? -10.367 27.766 11.938 1 90.69 63 ALA B CA 1
ATOM 2091 C C . ALA B 1 63 ? -10.523 26.484 11.125 1 90.69 63 ALA B C 1
ATOM 2093 O O . ALA B 1 63 ? -10.188 26.453 9.938 1 90.69 63 ALA B O 1
ATOM 2094 N N . LEU B 1 64 ? -11.133 25.469 11.758 1 94.19 64 LEU B N 1
ATOM 2095 C CA . LEU B 1 64 ? -11.133 24.156 11.102 1 94.19 64 LEU B CA 1
ATOM 2096 C C . LEU B 1 64 ? -12.516 23.828 10.555 1 94.19 64 LEU B C 1
ATOM 2098 O O . LEU B 1 64 ? -12.734 22.734 10.031 1 94.19 64 LEU B O 1
ATOM 2102 N N . ILE B 1 65 ? -13.43 24.734 10.617 1 94.06 65 ILE B N 1
ATOM 2103 C CA . ILE B 1 65 ? -14.773 24.531 10.07 1 94.06 65 ILE B CA 1
ATOM 2104 C C . ILE B 1 65 ? -14.68 24.219 8.578 1 94.06 65 ILE B C 1
ATOM 2106 O O . ILE B 1 65 ? -15.328 23.297 8.094 1 94.06 65 ILE B O 1
ATOM 2110 N N . PRO B 1 66 ? -13.836 24.922 7.828 1 94.88 66 PRO B N 1
ATOM 2111 C CA . PRO B 1 66 ? -13.781 24.672 6.383 1 94.88 66 PRO B CA 1
ATOM 2112 C C . PRO B 1 66 ? -13.234 23.297 6.035 1 94.88 66 PRO B C 1
ATOM 2114 O O . PRO B 1 66 ? -13.383 22.828 4.902 1 94.88 66 PRO B O 1
ATOM 2117 N N . VAL B 1 67 ? -12.602 22.656 6.969 1 96.5 67 VAL B N 1
ATOM 2118 C CA . VAL B 1 67 ? -11.938 21.375 6.746 1 96.5 67 VAL B CA 1
ATOM 2119 C C . VAL B 1 67 ? -12.961 20.25 6.766 1 96.5 67 VAL B C 1
ATOM 2121 O O . VAL B 1 67 ? -12.719 19.172 6.223 1 96.5 67 VAL B O 1
ATOM 2124 N N . GLN B 1 68 ? -14.094 20.469 7.309 1 96.19 68 GLN B N 1
ATOM 2125 C CA . GLN B 1 68 ? -15.047 19.422 7.641 1 96.19 68 GLN B CA 1
ATOM 2126 C C . GLN B 1 68 ? -15.516 18.688 6.387 1 96.19 68 GLN B C 1
ATOM 2128 O O . GLN B 1 68 ? -15.57 17.453 6.359 1 96.19 68 GLN B O 1
ATOM 2133 N N . ASP B 1 69 ? -15.812 19.438 5.359 1 96.19 69 ASP B N 1
ATOM 2134 C CA . ASP B 1 69 ? -16.297 18.812 4.133 1 96.19 69 ASP B CA 1
ATOM 2135 C C . ASP B 1 69 ? -15.219 17.922 3.523 1 96.19 69 ASP B C 1
ATOM 2137 O O . ASP B 1 69 ? -15.523 16.859 2.963 1 96.19 69 ASP B O 1
ATOM 2141 N N . LYS B 1 70 ? -14.023 18.391 3.594 1 97.44 70 LYS B N 1
ATOM 2142 C CA . LYS B 1 70 ? -12.922 17.594 3.049 1 97.44 70 LYS B CA 1
ATOM 2143 C C . LYS B 1 70 ? -12.664 16.359 3.891 1 97.44 70 LYS B C 1
ATOM 2145 O O . LYS B 1 70 ? -12.289 15.305 3.361 1 97.44 70 LYS B O 1
ATOM 2150 N N . LEU B 1 71 ? -12.836 16.516 5.148 1 96.12 71 LEU B N 1
ATOM 2151 C CA . LEU B 1 71 ? -12.719 15.375 6.047 1 96.12 71 LEU B CA 1
ATOM 2152 C C . LEU B 1 71 ? -13.734 14.297 5.676 1 96.12 71 LEU B C 1
ATOM 2154 O O . LEU B 1 71 ? -13.391 13.109 5.613 1 96.12 71 LEU B O 1
ATOM 2158 N N . VAL B 1 72 ? -14.93 14.703 5.445 1 95.62 72 VAL B N 1
ATOM 2159 C CA . VAL B 1 72 ? -15.984 13.773 5.07 1 95.62 72 VAL B CA 1
ATOM 2160 C C . VAL B 1 72 ? -15.648 13.117 3.736 1 95.62 72 VAL B C 1
ATOM 2162 O O . VAL B 1 72 ? -15.766 11.898 3.588 1 95.62 72 VAL B O 1
ATOM 2165 N N . ALA B 1 73 ? -15.227 13.906 2.791 1 95.56 73 ALA B N 1
ATOM 2166 C CA . ALA B 1 73 ? -14.883 13.391 1.471 1 95.56 73 ALA B CA 1
ATOM 2167 C C . ALA B 1 73 ? -13.727 12.391 1.56 1 95.56 73 ALA B C 1
ATOM 2169 O O . ALA B 1 73 ? -13.781 11.32 0.95 1 95.56 73 ALA B O 1
ATOM 2170 N N . PHE B 1 74 ? -12.719 12.758 2.285 1 96.19 74 PHE B N 1
ATOM 2171 C CA . PHE B 1 74 ? -11.57 11.875 2.453 1 96.19 74 PHE B CA 1
ATOM 2172 C C . PHE B 1 74 ? -11.969 10.609 3.209 1 96.19 74 PHE B C 1
ATOM 2174 O O . PHE B 1 74 ? -11.508 9.516 2.881 1 96.19 74 PHE B O 1
ATOM 2181 N N . GLY B 1 75 ? -12.734 10.805 4.215 1 93.06 75 GLY B N 1
ATOM 2182 C CA . GLY B 1 75 ? -13.25 9.656 4.934 1 93.06 75 GLY B CA 1
ATOM 2183 C C . GLY B 1 75 ? -13.961 8.664 4.039 1 93.06 75 GLY B C 1
ATOM 2184 O O . GLY B 1 75 ? -13.828 7.449 4.211 1 93.06 75 GLY B O 1
ATOM 2185 N N . ARG B 1 76 ? -14.719 9.18 3.162 1 92.19 76 ARG B N 1
ATOM 2186 C CA . ARG B 1 76 ? -15.422 8.305 2.227 1 92.19 76 ARG B CA 1
ATOM 2187 C C . ARG B 1 76 ? -14.438 7.516 1.371 1 92.19 76 ARG B C 1
ATOM 2189 O O . ARG B 1 76 ? -14.68 6.348 1.055 1 92.19 76 ARG B O 1
ATOM 2196 N N . GLU B 1 77 ? -13.391 8.125 0.993 1 91.06 77 GLU B N 1
ATOM 2197 C CA . GLU B 1 77 ? -12.367 7.418 0.238 1 91.06 77 GLU B CA 1
ATOM 2198 C C . GLU B 1 77 ? -11.727 6.316 1.079 1 91.06 77 GLU B C 1
ATOM 2200 O O . GLU B 1 77 ? -11.422 5.234 0.57 1 91.06 77 GLU B O 1
ATOM 2205 N N . LEU B 1 78 ? -11.57 6.605 2.311 1 88.88 78 LEU B N 1
ATOM 2206 C CA . LEU B 1 78 ? -10.867 5.691 3.207 1 88.88 78 LEU B CA 1
ATOM 2207 C C . LEU B 1 78 ? -11.773 4.531 3.617 1 88.88 78 LEU B C 1
ATOM 2209 O O . LEU B 1 78 ? -11.305 3.4 3.773 1 88.88 78 LEU B O 1
ATOM 2213 N N . PHE B 1 79 ? -13.047 4.887 3.797 1 87.81 79 PHE B N 1
ATOM 2214 C CA . PHE B 1 79 ? -13.883 3.887 4.453 1 87.81 79 PHE B CA 1
ATOM 2215 C C . PHE B 1 79 ? -15.062 3.504 3.564 1 87.81 79 PHE B C 1
ATOM 2217 O O . PHE B 1 79 ? -15.859 2.637 3.928 1 87.81 79 PHE B O 1
ATOM 2224 N N . GLY B 1 80 ? -15.219 4.152 2.432 1 88.88 80 GLY B N 1
ATOM 2225 C CA . GLY B 1 80 ? -16.219 3.764 1.442 1 88.88 80 GLY B CA 1
ATOM 2226 C C . GLY B 1 80 ? -17.609 4.254 1.775 1 88.88 80 GLY B C 1
ATOM 2227 O O . GLY B 1 80 ? -18.594 3.816 1.17 1 88.88 80 GLY B O 1
ATOM 2228 N N . GLU B 1 81 ? -17.672 5.047 2.818 1 89.19 81 GLU B N 1
ATOM 2229 C CA . GLU B 1 81 ? -18.969 5.57 3.271 1 89.19 81 GLU B CA 1
ATOM 2230 C C . GLU B 1 81 ? -18.797 6.957 3.889 1 89.19 81 GLU B C 1
ATOM 2232 O O . GLU B 1 81 ? -17.766 7.262 4.492 1 89.19 81 GLU B O 1
ATOM 2237 N N . GLU B 1 82 ? -19.812 7.719 3.637 1 91.38 82 GLU B N 1
ATOM 2238 C CA . GLU B 1 82 ? -19.812 9.008 4.316 1 91.38 82 GLU B CA 1
ATOM 2239 C C . GLU B 1 82 ? -20.078 8.852 5.809 1 91.38 82 GLU B C 1
ATOM 2241 O O . GLU B 1 82 ? -21.094 8.258 6.203 1 91.38 82 GLU B O 1
ATOM 2246 N N . LEU B 1 83 ? -19.25 9.305 6.578 1 90.38 83 LEU B N 1
ATOM 2247 C CA . LEU B 1 83 ? -19.328 9.266 8.031 1 90.38 83 LEU B CA 1
ATOM 2248 C C . LEU B 1 83 ? -19.266 10.672 8.617 1 90.38 83 LEU B C 1
ATOM 2250 O O . LEU B 1 83 ? -18.875 11.617 7.926 1 90.38 83 LEU B O 1
ATOM 2254 N N . ASN B 1 84 ? -19.703 10.758 9.875 1 91.75 84 ASN B N 1
ATOM 2255 C CA . ASN B 1 84 ? -19.469 11.992 10.617 1 91.75 84 ASN B CA 1
ATOM 2256 C C . ASN B 1 84 ? -18.109 11.984 11.297 1 91.75 84 ASN B C 1
ATOM 2258 O O . ASN B 1 84 ? -17.688 10.961 11.836 1 91.75 84 ASN B O 1
ATOM 2262 N N . TRP B 1 85 ? -17.484 13.094 11.188 1 93.69 85 TRP B N 1
ATOM 2263 C CA . TRP B 1 85 ? -16.125 13.172 11.727 1 93.69 85 TRP B CA 1
ATOM 2264 C C . TRP B 1 85 ? -16.031 14.266 12.789 1 93.69 85 TRP B C 1
ATOM 2266 O O . TRP B 1 85 ? -16.641 15.336 12.641 1 93.69 85 TRP B O 1
ATOM 2276 N N . THR B 1 86 ? -15.25 13.906 13.812 1 91.5 86 THR B N 1
ATOM 2277 C CA . THR B 1 86 ? -14.945 14.867 14.867 1 91.5 86 THR B CA 1
ATOM 2278 C C . THR B 1 86 ? -13.445 15.102 14.969 1 91.5 86 THR B C 1
ATOM 2280 O O . THR B 1 86 ? -12.664 14.148 15.008 1 91.5 86 THR B O 1
ATOM 2283 N N . ILE B 1 87 ? -13.086 16.375 14.914 1 92.31 87 ILE B N 1
ATOM 2284 C CA . ILE B 1 87 ? -11.703 16.719 15.219 1 92.31 87 ILE B CA 1
ATOM 2285 C C . ILE B 1 87 ? -11.484 16.672 16.734 1 92.31 87 ILE B C 1
ATOM 2287 O O . ILE B 1 87 ? -12.008 17.516 17.469 1 92.31 87 ILE B O 1
ATOM 2291 N N . LYS B 1 88 ? -10.766 15.766 17.125 1 86.75 88 LYS B N 1
ATOM 2292 C CA . LYS B 1 88 ? -10.633 15.508 18.562 1 86.75 88 LYS B CA 1
ATOM 2293 C C . LYS B 1 88 ? -9.508 16.344 19.172 1 86.75 88 LYS B C 1
ATOM 2295 O O . LYS B 1 88 ? -9.555 16.672 20.359 1 86.75 88 LYS B O 1
ATOM 2300 N N . GLU B 1 89 ? -8.531 16.609 18.469 1 86.44 89 GLU B N 1
ATOM 2301 C CA . GLU B 1 89 ? -7.426 17.438 18.922 1 86.44 89 GLU B CA 1
ATOM 2302 C C . GLU B 1 89 ? -6.809 18.234 17.766 1 86.44 89 GLU B C 1
ATOM 2304 O O . GLU B 1 89 ? -6.828 17.781 16.625 1 86.44 89 GLU B O 1
ATOM 2309 N N . ALA B 1 90 ? -6.289 19.406 18.125 1 90.31 90 ALA B N 1
ATOM 2310 C CA . ALA B 1 90 ? -5.633 20.297 17.172 1 90.31 90 ALA B CA 1
ATOM 2311 C C . ALA B 1 90 ? -4.562 21.141 17.859 1 90.31 90 ALA B C 1
ATOM 2313 O O . ALA B 1 90 ? -4.66 21.438 19.047 1 90.31 90 ALA B O 1
ATOM 2314 N N . TRP B 1 91 ? -3.549 21.469 17.094 1 89.12 91 TRP B N 1
ATOM 2315 C CA . TRP B 1 91 ? -2.465 22.281 17.641 1 89.12 91 TRP B CA 1
ATOM 2316 C C . TRP B 1 91 ? -1.746 23.047 16.531 1 89.12 91 TRP B C 1
ATOM 2318 O O . TRP B 1 91 ? -1.939 22.75 15.344 1 89.12 91 TRP B O 1
ATOM 2328 N N . VAL B 1 92 ? -0.978 24.016 16.984 1 90.75 92 VAL B N 1
ATOM 2329 C CA . VAL B 1 92 ? -0.217 24.828 16.047 1 90.75 92 VAL B CA 1
ATOM 2330 C C . VAL B 1 92 ? 1.253 24.422 16.062 1 90.75 92 VAL B C 1
ATOM 2332 O O . VAL B 1 92 ? 1.819 24.188 17.141 1 90.75 92 VAL B O 1
ATOM 2335 N N . ASN B 1 93 ? 1.808 24.297 14.875 1 91.31 93 ASN B N 1
ATOM 2336 C CA . ASN B 1 93 ? 3.24 24.062 14.719 1 91.31 93 ASN B CA 1
ATOM 2337 C C . ASN B 1 93 ? 3.953 25.297 14.195 1 91.31 93 ASN B C 1
ATOM 2339 O O . ASN B 1 93 ? 3.527 25.891 13.203 1 91.31 93 ASN B O 1
ATOM 2343 N N . ILE B 1 94 ? 4.977 25.688 14.875 1 91.44 94 ILE B N 1
ATOM 2344 C CA . ILE B 1 94 ? 5.867 26.734 14.391 1 91.44 94 ILE B CA 1
ATOM 2345 C C . ILE B 1 94 ? 7.246 26.156 14.102 1 91.44 94 ILE B C 1
ATOM 2347 O O . ILE B 1 94 ? 7.941 25.703 15.016 1 91.44 94 ILE B O 1
ATOM 2351 N N . LEU B 1 95 ? 7.598 26.141 12.867 1 92.81 95 LEU B N 1
ATOM 2352 C CA . LEU B 1 95 ? 8.875 25.594 12.43 1 92.81 95 LEU B CA 1
ATOM 2353 C C . LEU B 1 95 ? 9.797 26.703 11.914 1 92.81 95 LEU B C 1
ATOM 2355 O O . LEU B 1 95 ? 9.539 27.281 10.859 1 92.81 95 LEU B O 1
ATOM 2359 N N . GLU B 1 96 ? 10.852 26.969 12.625 1 93.12 96 GLU B N 1
ATOM 2360 C CA . GLU B 1 96 ? 11.812 28 12.234 1 93.12 96 GLU B CA 1
ATOM 2361 C C . GLU B 1 96 ? 12.812 27.469 11.211 1 93.12 96 GLU B C 1
ATOM 2363 O O . GLU B 1 96 ? 12.852 26.266 10.953 1 93.12 96 GLU B O 1
ATOM 2368 N N . THR B 1 97 ? 13.531 28.469 10.633 1 94.88 97 THR B N 1
ATOM 2369 C CA . THR B 1 97 ? 14.625 28.047 9.758 1 94.88 97 THR B CA 1
ATOM 2370 C C . THR B 1 97 ? 15.531 27.047 10.453 1 94.88 97 THR B C 1
ATOM 2372 O O . THR B 1 97 ? 15.891 27.234 11.617 1 94.88 97 THR B O 1
ATOM 2375 N N . GLY B 1 98 ? 15.773 25.953 9.734 1 93.19 98 GLY B N 1
ATOM 2376 C CA . GLY B 1 98 ? 16.609 24.906 10.297 1 93.19 98 GLY B CA 1
ATOM 2377 C C . GLY B 1 98 ? 15.836 23.875 11.078 1 93.19 98 GLY B C 1
ATOM 2378 O O . GLY B 1 98 ? 16.359 22.812 11.406 1 93.19 98 GLY B O 1
ATOM 2379 N N . GLY B 1 99 ? 14.633 24.219 11.422 1 91.62 99 GLY B N 1
ATOM 2380 C CA . GLY B 1 99 ? 13.812 23.281 12.195 1 91.62 99 GLY B CA 1
ATOM 2381 C C . GLY B 1 99 ? 13.406 22.062 11.406 1 91.62 99 GLY B C 1
ATOM 2382 O O . GLY B 1 99 ? 13.422 22.062 10.18 1 91.62 99 GLY B O 1
ATOM 2383 N N . HIS B 1 100 ? 13.078 20.984 12.102 1 92.19 100 HIS B N 1
ATOM 2384 C CA . HIS B 1 100 ? 12.602 19.734 11.508 1 92.19 100 HIS B CA 1
ATOM 2385 C C . HIS B 1 100 ? 11.602 19.031 12.422 1 92.19 100 HIS B C 1
ATOM 2387 O O . HIS B 1 100 ? 11.422 19.438 13.578 1 92.19 100 HIS B O 1
ATOM 2393 N N . GLN B 1 101 ? 10.93 18.141 11.938 1 91.5 101 GLN B N 1
ATOM 2394 C CA . GLN B 1 101 ? 10.047 17.281 12.719 1 91.5 101 GLN B CA 1
ATOM 2395 C C . GLN B 1 101 ? 10.328 15.805 12.445 1 91.5 101 GLN B C 1
ATOM 2397 O O . GLN B 1 101 ? 10.258 15.359 11.297 1 91.5 101 GLN B O 1
ATOM 2402 N N . ALA B 1 102 ? 10.594 15.086 13.484 1 90.88 102 ALA B N 1
ATOM 2403 C CA . ALA B 1 102 ? 10.945 13.672 13.375 1 90.88 102 ALA B CA 1
ATOM 2404 C C . ALA B 1 102 ? 9.781 12.859 12.812 1 90.88 102 ALA B C 1
ATOM 2406 O O . ALA B 1 102 ? 8.617 13.195 13.047 1 90.88 102 ALA B O 1
ATOM 2407 N N . MET B 1 103 ? 10.148 11.781 12.109 1 91.25 103 MET B N 1
ATOM 2408 C CA . MET B 1 103 ? 9.125 10.859 11.625 1 91.25 103 MET B CA 1
ATOM 2409 C C . MET B 1 103 ? 8.273 10.336 12.773 1 91.25 103 MET B C 1
ATOM 2411 O O . MET B 1 103 ? 8.797 9.922 13.805 1 91.25 103 MET B O 1
ATOM 2415 N N . HIS B 1 104 ? 6.953 10.344 12.594 1 89.88 104 HIS B N 1
ATOM 2416 C CA . HIS B 1 104 ? 6.027 9.922 13.633 1 89.88 104 HIS B CA 1
ATOM 2417 C C . HIS B 1 104 ? 4.648 9.617 13.055 1 89.88 104 HIS B C 1
ATOM 2419 O O . HIS B 1 104 ? 4.41 9.828 11.867 1 89.88 104 HIS B O 1
ATOM 2425 N N . LEU B 1 105 ? 3.826 8.992 13.805 1 89.62 105 LEU B N 1
ATOM 2426 C CA . LEU B 1 105 ? 2.428 8.75 13.469 1 89.62 105 LEU B CA 1
ATOM 2427 C C . LEU B 1 105 ? 1.517 9.148 14.625 1 89.62 105 LEU B C 1
ATOM 2429 O O . LEU B 1 105 ? 1.994 9.57 15.68 1 89.62 105 LEU B O 1
ATOM 2433 N N . HIS B 1 106 ? 0.231 9.227 14.375 1 87.06 106 HIS B N 1
ATOM 2434 C CA . HIS B 1 106 ? -0.713 9.648 15.398 1 87.06 106 HIS B CA 1
ATOM 2435 C C . HIS B 1 106 ? -1.606 8.492 15.836 1 87.06 106 HIS B C 1
ATOM 2437 O O . HIS B 1 106 ? -2.418 7.996 15.047 1 87.06 106 HIS B O 1
ATOM 2443 N N . ALA B 1 107 ? -1.535 8.195 17.125 1 81.81 107 ALA B N 1
ATOM 2444 C CA . ALA B 1 107 ? -2.35 7.125 17.688 1 81.81 107 ALA B CA 1
ATOM 2445 C C . ALA B 1 107 ? -3.764 7.617 18 1 81.81 107 ALA B C 1
ATOM 2447 O O . ALA B 1 107 ? -4.008 8.82 18.062 1 81.81 107 ALA B O 1
ATOM 2448 N N . ASN B 1 108 ? -4.66 6.711 18.062 1 81.44 108 ASN B N 1
ATOM 2449 C CA . ASN B 1 108 ? -6.031 6.945 18.5 1 81.44 108 ASN B CA 1
ATOM 2450 C C . ASN B 1 108 ? -6.754 7.93 17.578 1 81.44 108 ASN B C 1
ATOM 2452 O O . ASN B 1 108 ? -7.523 8.773 18.047 1 81.44 108 ASN B O 1
ATOM 2456 N N . SER B 1 109 ? -6.43 7.941 16.438 1 87.38 109 SER B N 1
ATOM 2457 C CA . SER B 1 109 ? -7.09 8.727 15.391 1 87.38 109 SER B CA 1
ATOM 2458 C C . SER B 1 109 ? -7.094 7.984 14.062 1 87.38 109 SER B C 1
ATOM 2460 O O . SER B 1 109 ? -6.363 7.004 13.883 1 87.38 109 SER B O 1
ATOM 2462 N N . PHE B 1 110 ? -7.953 8.398 13.156 1 89.31 110 PHE B N 1
ATOM 2463 C CA . PHE B 1 110 ? -8.07 7.719 11.867 1 89.31 110 PHE B CA 1
ATOM 2464 C C . PHE B 1 110 ? -7.57 8.609 10.742 1 89.31 110 PHE B C 1
ATOM 2466 O O . PHE B 1 110 ? -6.918 8.141 9.805 1 89.31 110 PHE B O 1
ATOM 2473 N N . ILE B 1 111 ? -7.938 9.844 10.844 1 94.5 111 ILE B N 1
ATOM 2474 C CA . ILE B 1 111 ? -7.473 10.82 9.859 1 94.5 111 ILE B CA 1
ATOM 2475 C C . ILE B 1 111 ? -6.715 11.938 10.562 1 94.5 111 ILE B C 1
ATOM 2477 O O . ILE B 1 111 ? -7.152 12.438 11.602 1 94.5 111 ILE B O 1
ATOM 2481 N N . SER B 1 112 ? -5.57 12.227 10.031 1 96 112 SER B N 1
ATOM 2482 C CA . SER B 1 112 ? -4.82 13.414 10.445 1 96 112 SER B CA 1
ATOM 2483 C C . SER B 1 112 ? -4.762 14.445 9.328 1 96 112 SER B C 1
ATOM 2485 O O . SER B 1 112 ? -4.902 14.102 8.148 1 96 112 SER B O 1
ATOM 2487 N N . GLY B 1 113 ? -4.582 15.672 9.727 1 97.56 113 GLY B N 1
ATOM 2488 C CA . GLY B 1 113 ? -4.531 16.734 8.742 1 97.56 113 GLY B CA 1
ATOM 2489 C C . GLY B 1 113 ? -3.613 17.875 9.148 1 97.56 113 GLY B C 1
ATOM 2490 O O . GLY B 1 113 ? -3.295 18.031 10.328 1 97.56 113 GLY B O 1
ATOM 2491 N N . VAL B 1 114 ? -3.193 18.609 8.164 1 97.5 114 VAL B N 1
ATOM 2492 C CA . VAL B 1 114 ? -2.361 19.797 8.336 1 97.5 114 VAL B CA 1
ATOM 2493 C C . VAL B 1 114 ? -2.865 20.922 7.422 1 97.5 114 VAL B C 1
ATOM 2495 O O . VAL B 1 114 ? -2.986 20.734 6.211 1 97.5 114 VAL B O 1
ATOM 2498 N N . VAL B 1 115 ? -3.143 22.016 8.008 1 97.31 115 VAL B N 1
ATOM 2499 C CA . VAL B 1 115 ? -3.434 23.234 7.254 1 97.31 115 VAL B CA 1
ATOM 2500 C C . VAL B 1 115 ? -2.24 24.172 7.324 1 97.31 115 VAL B C 1
ATOM 2502 O O . VAL B 1 115 ? -1.804 24.562 8.414 1 97.31 115 VAL B O 1
ATOM 2505 N N . TYR B 1 116 ? -1.792 24.547 6.207 1 97.62 116 TYR B N 1
ATOM 2506 C CA . TYR B 1 116 ? -0.658 25.469 6.176 1 97.62 116 TYR B CA 1
ATOM 2507 C C . TYR B 1 116 ? -1.124 26.906 6.301 1 97.62 116 TYR B C 1
ATOM 2509 O O . TYR B 1 116 ? -2.02 27.344 5.57 1 97.62 116 TYR B O 1
ATOM 2517 N N . LEU B 1 117 ? -0.467 27.672 7.188 1 96.94 117 LEU B N 1
ATOM 2518 C CA . LEU B 1 117 ? -0.83 29.062 7.406 1 96.94 117 LEU B CA 1
ATOM 2519 C C . LEU B 1 117 ? 0.202 30 6.785 1 96.94 117 LEU B C 1
ATOM 2521 O O . LEU B 1 117 ? 0.009 31.219 6.762 1 96.94 117 LEU B O 1
ATOM 2525 N N . THR B 1 118 ? 1.264 29.531 6.402 1 96.81 118 THR B N 1
ATOM 2526 C CA . THR B 1 118 ? 2.281 30.188 5.598 1 96.81 118 THR B CA 1
ATOM 2527 C C . THR B 1 118 ? 2.646 29.344 4.383 1 96.81 118 THR B C 1
ATOM 2529 O O . THR B 1 118 ? 2.334 28.156 4.336 1 96.81 118 THR B O 1
ATOM 2532 N N . ASP B 1 119 ? 3.246 30.031 3.385 1 96.75 119 ASP B N 1
ATOM 2533 C CA . ASP B 1 119 ? 3.902 29.219 2.365 1 96.75 119 ASP B CA 1
ATOM 2534 C C . ASP B 1 119 ? 4.984 28.328 2.979 1 96.75 119 ASP B C 1
ATOM 2536 O O . ASP B 1 119 ? 5.512 28.641 4.051 1 96.75 119 ASP B O 1
ATOM 2540 N N . SER B 1 120 ? 5.164 27.25 2.354 1 95.38 120 SER B N 1
ATOM 2541 C CA . SER B 1 120 ? 6.172 26.328 2.848 1 95.38 120 SER B CA 1
ATOM 2542 C C . SER B 1 120 ? 7.289 26.125 1.827 1 95.38 120 SER B C 1
ATOM 2544 O O . SER B 1 120 ? 7.023 25.859 0.653 1 95.38 120 SER B O 1
ATOM 2546 N N . HIS B 1 121 ? 8.492 26.406 2.305 1 96.44 121 HIS B N 1
ATOM 2547 C CA . HIS B 1 121 ? 9.609 26.016 1.459 1 96.44 121 HIS B CA 1
ATOM 2548 C C . HIS B 1 121 ? 9.57 24.531 1.142 1 96.44 121 HIS B C 1
ATOM 2550 O O . HIS B 1 121 ? 9.266 23.719 2.014 1 96.44 121 HIS B O 1
ATOM 2556 N N . PRO B 1 122 ? 9.938 24.172 -0.029 1 96.06 122 PRO B N 1
ATOM 2557 C CA . PRO B 1 122 ? 9.852 22.766 -0.41 1 96.06 122 PRO B CA 1
ATOM 2558 C C . PRO B 1 122 ? 10.57 21.844 0.575 1 96.06 122 PRO B C 1
ATOM 2560 O O . PRO B 1 122 ? 10.117 20.719 0.828 1 96.06 122 PRO B O 1
ATOM 2563 N N . SER B 1 123 ? 11.609 22.234 1.156 1 95.56 123 SER B N 1
ATOM 2564 C CA . SER B 1 123 ? 12.359 21.406 2.1 1 95.56 123 SER B CA 1
ATOM 2565 C C . SER B 1 123 ? 11.523 21.094 3.334 1 95.56 123 SER B C 1
ATOM 2567 O O . SER B 1 123 ? 11.812 20.125 4.051 1 95.56 123 SER B O 1
ATOM 2569 N N . ALA B 1 124 ? 10.531 21.906 3.598 1 95 124 ALA B N 1
ATOM 2570 C CA . ALA B 1 124 ? 9.781 21.797 4.844 1 95 124 ALA B CA 1
ATOM 2571 C C . ALA B 1 124 ? 8.406 21.172 4.594 1 95 124 ALA B C 1
ATOM 2573 O O . ALA B 1 124 ? 7.551 21.172 5.48 1 95 124 ALA B O 1
ATOM 2574 N N . ASN B 1 125 ? 8.211 20.703 3.371 1 96.75 125 ASN B N 1
ATOM 2575 C CA . ASN B 1 125 ? 6.969 20 3.082 1 96.75 125 ASN B CA 1
ATOM 2576 C C . ASN B 1 125 ? 6.934 18.625 3.744 1 96.75 125 ASN B C 1
ATOM 2578 O O . ASN B 1 125 ? 7.98 18.016 3.979 1 96.75 125 ASN B O 1
ATOM 2582 N N . LEU B 1 126 ? 5.766 18.172 4.055 1 96.94 126 LEU B N 1
ATOM 2583 C CA . LEU B 1 126 ? 5.582 16.859 4.688 1 96.94 126 LEU B CA 1
ATOM 2584 C C . LEU B 1 126 ? 6.199 15.758 3.838 1 96.94 126 LEU B C 1
ATOM 2586 O O . LEU B 1 126 ? 6.086 15.773 2.611 1 96.94 126 LEU B O 1
ATOM 2590 N N . ILE B 1 127 ? 6.809 14.875 4.523 1 95.75 127 ILE B N 1
ATOM 2591 C CA . ILE B 1 127 ? 7.316 13.641 3.938 1 95.75 127 ILE B CA 1
ATOM 2592 C C . ILE B 1 127 ? 6.562 12.445 4.52 1 95.75 127 ILE B C 1
ATOM 2594 O O . ILE B 1 127 ? 6.387 12.344 5.738 1 95.75 127 ILE B O 1
ATOM 2598 N N . PHE B 1 128 ? 6.082 11.594 3.629 1 94.56 128 PHE B N 1
ATOM 2599 C CA . PHE B 1 128 ? 5.461 10.344 4.055 1 94.56 128 PHE B CA 1
ATOM 2600 C C . PHE B 1 128 ? 6.379 9.156 3.777 1 94.56 128 PHE B C 1
ATOM 2602 O O . PHE B 1 128 ? 7.031 9.102 2.73 1 94.56 128 PHE B O 1
ATOM 2609 N N . GLN B 1 129 ? 6.352 8.266 4.691 1 90.94 129 GLN B N 1
ATOM 2610 C CA . GLN B 1 129 ? 7.16 7.062 4.543 1 90.94 129 GLN B CA 1
ATOM 2611 C C . GLN B 1 129 ? 6.281 5.836 4.309 1 90.94 129 GLN B C 1
ATOM 2613 O O . GLN B 1 129 ? 5.25 5.668 4.969 1 90.94 129 GLN B O 1
ATOM 2618 N N . LYS B 1 130 ? 6.699 5.012 3.385 1 84.69 130 LYS B N 1
ATOM 2619 C CA . LYS B 1 130 ? 6.023 3.748 3.115 1 84.69 130 LYS B CA 1
ATOM 2620 C C . LYS B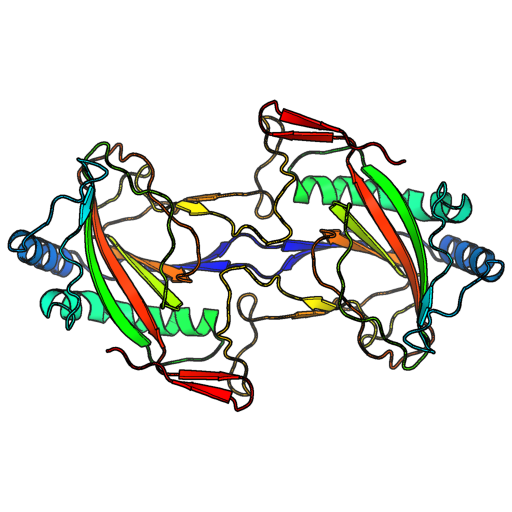 1 130 ? 5.934 2.893 4.375 1 84.69 130 LYS B C 1
ATOM 2622 O O . LYS B 1 130 ? 6.914 2.75 5.105 1 84.69 130 LYS B O 1
ATOM 2627 N N . PRO B 1 131 ? 4.645 2.436 4.621 1 72.44 131 PRO B N 1
ATOM 2628 C CA . PRO B 1 131 ? 4.512 1.581 5.801 1 72.44 131 PRO B CA 1
ATOM 2629 C C . PRO B 1 131 ? 5.348 0.308 5.707 1 72.44 131 PRO B C 1
ATOM 2631 O O . PRO B 1 131 ? 5.473 -0.275 4.629 1 72.44 131 PRO B O 1
ATOM 2634 N N . GLU B 1 132 ? 6.109 0.084 6.758 1 59.19 132 GLU B N 1
ATOM 2635 C CA . GLU B 1 132 ? 6.883 -1.154 6.801 1 59.19 132 GLU B CA 1
ATOM 2636 C C . GLU B 1 132 ? 5.977 -2.359 7.047 1 59.19 132 GLU B C 1
ATOM 2638 O O . GLU B 1 132 ? 5.039 -2.285 7.844 1 59.19 132 GLU B O 1
ATOM 2643 N N . SER B 1 133 ? 5.699 -3.092 6.016 1 53.38 133 SER B N 1
ATOM 2644 C CA . SER B 1 133 ? 4.941 -4.309 6.285 1 53.38 133 SER B CA 1
ATOM 2645 C C . SER B 1 133 ? 5.742 -5.273 7.152 1 53.38 133 SER B C 1
ATOM 2647 O O . SER B 1 133 ? 6.973 -5.223 7.176 1 53.38 133 SER B O 1
ATOM 2649 N N . HIS B 1 134 ? 5.051 -5.812 8.219 1 47.59 134 HIS B N 1
ATOM 2650 C CA . HIS B 1 134 ? 5.699 -6.84 9.031 1 47.59 134 HIS B CA 1
ATOM 2651 C C . HIS B 1 134 ? 6.688 -7.648 8.203 1 47.59 134 HIS B C 1
ATOM 2653 O O . HIS B 1 134 ? 7.695 -8.133 8.734 1 47.59 134 HIS B O 1
ATOM 2659 N N . THR B 1 135 ? 6.191 -7.91 7.055 1 44.72 135 THR B N 1
ATOM 2660 C CA . THR B 1 135 ? 7.012 -8.844 6.289 1 44.72 135 THR B CA 1
ATOM 2661 C C . THR B 1 135 ? 8.031 -8.094 5.434 1 44.72 135 THR B C 1
ATOM 2663 O O . THR B 1 135 ? 8.883 -8.711 4.793 1 44.72 135 THR B O 1
ATOM 2666 N N . SER B 1 136 ? 7.684 -6.836 5.195 1 47.25 136 SER B N 1
ATOM 2667 C CA . SER B 1 136 ? 8.562 -6.086 4.301 1 47.25 136 SER B CA 1
ATOM 2668 C C . SER B 1 136 ? 9.914 -5.828 4.949 1 47.25 136 SER B C 1
ATOM 2670 O O . SER B 1 136 ? 10.656 -4.934 4.523 1 47.25 136 SER B O 1
ATOM 2672 N N . PHE B 1 137 ? 9.992 -6.117 6.082 1 45.09 137 PHE B N 1
ATOM 2673 C CA . PHE B 1 137 ? 11.266 -5.656 6.617 1 45.09 137 PHE B CA 1
ATOM 2674 C C . PHE B 1 137 ? 12.328 -5.613 5.527 1 45.09 137 PHE B C 1
ATOM 2676 O O . PHE B 1 137 ? 13.008 -4.602 5.359 1 45.09 137 PHE B O 1
ATOM 2683 N N . VAL B 1 138 ? 13.141 -6.715 5.258 1 53 138 VAL B N 1
ATOM 2684 C CA . VAL B 1 138 ? 14.586 -6.777 5.473 1 53 138 VAL B CA 1
ATOM 2685 C C . VAL B 1 138 ? 15.312 -6.414 4.184 1 53 138 VAL B C 1
ATOM 2687 O O . VAL B 1 138 ? 16.438 -5.922 4.219 1 53 138 VAL B O 1
ATOM 2690 N N . PHE B 1 139 ? 14.609 -6.586 2.994 1 62.41 139 PHE B N 1
ATOM 2691 C CA . PHE B 1 139 ? 15.578 -6.453 1.911 1 62.41 139 PHE B CA 1
ATOM 2692 C C . PHE B 1 139 ? 15.188 -5.316 0.975 1 62.41 139 PHE B C 1
ATOM 2694 O O . PHE B 1 139 ? 14.023 -5.191 0.588 1 62.41 139 PHE B O 1
ATOM 2701 N N . SER B 1 140 ? 15.977 -4.23 0.911 1 65.75 140 SER B N 1
ATOM 2702 C CA . SER B 1 140 ? 15.805 -3.111 -0.01 1 65.75 140 SER B CA 1
ATOM 2703 C C . SER B 1 140 ? 16.938 -3.047 -1.022 1 65.75 140 SER B C 1
ATOM 2705 O O . SER B 1 140 ? 18.016 -3.609 -0.794 1 65.75 140 SER B O 1
ATOM 2707 N N . ASN B 1 141 ? 16.578 -2.594 -2.15 1 72.5 141 ASN B N 1
ATOM 2708 C CA . ASN B 1 141 ? 17.562 -2.295 -3.189 1 72.5 141 ASN B CA 1
ATOM 2709 C C . ASN B 1 141 ? 17.562 -0.813 -3.553 1 72.5 141 ASN B C 1
ATOM 2711 O O . ASN B 1 141 ? 16.75 -0.372 -4.375 1 72.5 141 ASN B O 1
ATOM 2715 N N . PHE B 1 142 ? 18.328 -0.058 -2.873 1 70.62 142 PHE B N 1
ATOM 2716 C CA . PHE B 1 142 ? 18.422 1.376 -3.117 1 70.62 142 PHE B CA 1
ATOM 2717 C C . PHE B 1 142 ? 19.859 1.794 -3.369 1 70.62 142 PHE B C 1
ATOM 2719 O O . PHE B 1 142 ? 20.688 1.795 -2.449 1 70.62 142 PHE B O 1
ATOM 2726 N N . ASN B 1 143 ? 20.141 2.025 -4.586 1 74 143 ASN B N 1
ATOM 2727 C CA . ASN B 1 143 ? 21.469 2.443 -5.027 1 74 143 ASN B CA 1
ATOM 2728 C C . ASN B 1 143 ? 21.391 3.33 -6.27 1 74 143 ASN B C 1
ATOM 2730 O O . ASN B 1 143 ? 20.297 3.717 -6.695 1 74 143 ASN B O 1
ATOM 2734 N N . ALA B 1 144 ? 22.5 3.814 -6.758 1 73.94 144 ALA B N 1
ATOM 2735 C CA . ALA B 1 144 ? 22.578 4.785 -7.848 1 73.94 144 ALA B CA 1
ATOM 2736 C C . ALA B 1 144 ? 21.906 4.246 -9.109 1 73.94 144 ALA B C 1
ATOM 2738 O O . ALA B 1 144 ? 21.484 5.016 -9.977 1 73.94 144 ALA B O 1
ATOM 2739 N N . ARG B 1 145 ? 21.766 3.006 -9.188 1 75.12 145 ARG B N 1
ATOM 2740 C CA . ARG B 1 145 ? 21.234 2.383 -10.391 1 75.12 145 ARG B CA 1
ATOM 2741 C C . ARG B 1 145 ? 19.734 2.154 -10.273 1 75.12 145 ARG B C 1
ATOM 2743 O O . ARG B 1 145 ? 19.062 1.82 -11.258 1 75.12 145 ARG B O 1
ATOM 2750 N N . SER B 1 146 ? 19.25 2.281 -9 1 80 146 SER B N 1
ATOM 2751 C CA . SER B 1 146 ? 17.844 1.989 -8.75 1 80 146 SER B CA 1
ATOM 2752 C C . SER B 1 146 ? 16.953 3.133 -9.219 1 80 146 SER B C 1
ATOM 2754 O O . SER B 1 146 ? 17.172 4.289 -8.859 1 80 146 SER B O 1
ATOM 2756 N N . GLU B 1 147 ? 15.945 2.781 -10.008 1 82.5 147 GLU B N 1
ATOM 2757 C CA . GLU B 1 147 ? 14.984 3.775 -10.477 1 82.5 147 GLU B CA 1
ATOM 2758 C C . GLU B 1 147 ? 13.82 3.92 -9.5 1 82.5 147 GLU B C 1
ATOM 2760 O O . GLU B 1 147 ? 13.352 2.932 -8.93 1 82.5 147 GLU B O 1
ATOM 2765 N N . LEU B 1 148 ? 13.406 5.191 -9.398 1 79.56 148 LEU B N 1
ATOM 2766 C CA . LEU B 1 148 ? 12.242 5.465 -8.562 1 79.56 148 LEU B CA 1
ATOM 2767 C C . LEU B 1 148 ? 10.953 5.285 -9.359 1 79.56 148 LEU B C 1
ATOM 2769 O O . LEU B 1 148 ? 10.852 5.723 -10.508 1 79.56 148 LEU B O 1
ATOM 2773 N N . ASN B 1 149 ? 10.094 4.492 -8.828 1 81.56 149 ASN B N 1
ATOM 2774 C CA . ASN B 1 149 ? 8.742 4.301 -9.344 1 81.56 149 ASN B CA 1
ATOM 2775 C C . ASN B 1 149 ? 7.73 4.137 -8.219 1 81.56 149 ASN B C 1
ATOM 2777 O O . ASN B 1 149 ? 8.086 4.223 -7.039 1 81.56 149 ASN B O 1
ATOM 2781 N N . PRO B 1 150 ? 6.445 4.051 -8.547 1 82.38 150 PRO B N 1
ATOM 2782 C CA . PRO B 1 150 ? 5.441 3.992 -7.48 1 82.38 150 PRO B CA 1
ATOM 2783 C C . PRO B 1 150 ? 5.645 2.809 -6.539 1 82.38 150 PRO B C 1
ATOM 2785 O O . PRO B 1 150 ? 5.18 2.834 -5.398 1 82.38 150 PRO B O 1
ATOM 2788 N N . PHE B 1 151 ? 6.375 1.812 -6.992 1 84.12 151 PHE B N 1
ATOM 2789 C CA . PHE B 1 151 ? 6.488 0.589 -6.207 1 84.12 151 PHE B CA 1
ATOM 2790 C C . PHE B 1 151 ? 7.785 0.575 -5.41 1 84.12 151 PHE B C 1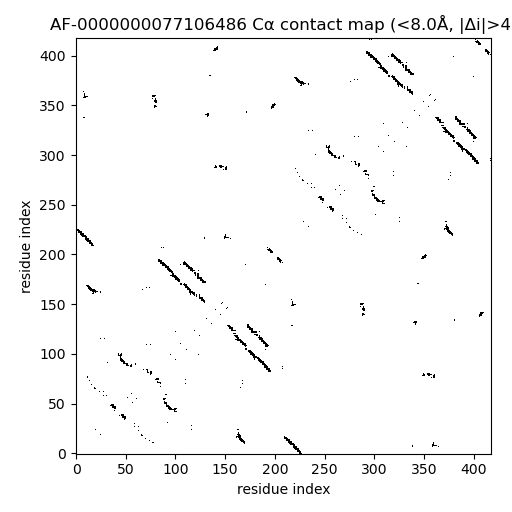
ATOM 2792 O O . PHE B 1 151 ? 7.922 -0.184 -4.445 1 84.12 151 PHE B O 1
ATOM 2799 N N . THR B 1 152 ? 8.742 1.399 -5.828 1 78.38 152 THR B N 1
ATOM 2800 C CA . THR B 1 152 ? 10.047 1.35 -5.18 1 78.38 152 THR B CA 1
ATOM 2801 C C . THR B 1 152 ? 10.203 2.506 -4.199 1 78.38 152 THR B C 1
ATOM 2803 O O . THR B 1 152 ? 11.109 2.494 -3.361 1 78.38 152 THR B O 1
ATOM 2806 N N . ALA B 1 153 ? 9.352 3.465 -4.328 1 78.88 153 ALA B N 1
ATOM 2807 C CA . ALA B 1 153 ? 9.516 4.656 -3.502 1 78.88 153 ALA B CA 1
ATOM 2808 C C . ALA B 1 153 ? 9.312 4.332 -2.023 1 78.88 153 ALA B C 1
ATOM 2810 O O . ALA B 1 153 ? 8.266 3.811 -1.631 1 78.88 153 ALA B O 1
ATOM 2811 N N . ALA B 1 154 ? 10.289 4.633 -1.256 1 81.25 154 ALA B N 1
ATOM 2812 C CA . ALA B 1 154 ? 10.211 4.434 0.189 1 81.25 154 ALA B CA 1
ATOM 2813 C C . ALA B 1 154 ? 9.586 5.641 0.875 1 81.25 154 ALA B C 1
ATOM 2815 O O . ALA B 1 154 ? 9.094 5.539 2.002 1 81.25 154 ALA B O 1
ATOM 2816 N N . ARG B 1 155 ? 9.727 6.754 0.204 1 88.12 155 ARG B N 1
ATOM 2817 C CA . ARG B 1 155 ? 9.188 8 0.737 1 88.12 155 ARG B CA 1
ATOM 2818 C C . ARG B 1 155 ? 8.539 8.836 -0.365 1 88.12 155 ARG B C 1
ATOM 2820 O O . ARG B 1 155 ? 8.812 8.625 -1.549 1 88.12 155 ARG B O 1
ATOM 2827 N N . TRP B 1 156 ? 7.629 9.633 0.062 1 92.44 156 TRP B N 1
ATOM 2828 C CA . TRP B 1 156 ? 7.004 10.609 -0.828 1 92.44 156 TRP B CA 1
ATOM 2829 C C . TRP B 1 156 ? 6.887 11.969 -0.15 1 92.44 156 TRP B C 1
ATOM 2831 O O . TRP B 1 156 ? 6.395 12.062 0.979 1 92.44 156 TRP B O 1
ATOM 2841 N N . GLN B 1 157 ? 7.367 12.922 -0.822 1 94.31 157 GLN B N 1
ATOM 2842 C CA . GLN B 1 157 ? 7.277 14.273 -0.282 1 94.31 157 GLN B CA 1
ATOM 2843 C C . GLN B 1 157 ? 6.195 15.078 -0.993 1 94.31 157 GLN B C 1
ATOM 2845 O O . GLN B 1 157 ? 6.125 15.086 -2.223 1 94.31 157 GLN B O 1
ATOM 2850 N N . VAL B 1 158 ? 5.414 15.695 -0.182 1 94.44 158 VAL B N 1
ATOM 2851 C CA . VAL B 1 158 ? 4.336 16.516 -0.719 1 94.44 158 VAL B CA 1
ATOM 2852 C C . VAL B 1 158 ? 4.914 17.578 -1.649 1 94.44 158 VAL B C 1
ATOM 2854 O O . VAL B 1 158 ? 5.906 18.234 -1.316 1 94.44 158 VAL B O 1
ATOM 2857 N N . PRO B 1 159 ? 4.344 17.656 -2.811 1 92 159 PRO B N 1
ATOM 2858 C CA . PRO B 1 159 ? 4.824 18.688 -3.738 1 92 159 PRO B CA 1
ATOM 2859 C C . PRO B 1 159 ? 4.539 20.109 -3.248 1 92 159 PRO B C 1
ATOM 2861 O O . PRO B 1 159 ? 4.332 20.312 -2.051 1 92 159 PRO B O 1
ATOM 2864 N N . ASP B 1 160 ? 4.277 21.031 -4.113 1 91.25 160 ASP B N 1
ATOM 2865 C CA . ASP B 1 160 ? 4.145 22.438 -3.801 1 91.25 160 ASP B CA 1
ATOM 2866 C C . ASP B 1 160 ? 2.938 22.703 -2.904 1 91.25 160 ASP B C 1
ATOM 2868 O O . ASP B 1 160 ? 1.83 22.25 -3.201 1 91.25 160 ASP B O 1
ATOM 2872 N N . ILE B 1 161 ? 3.195 23.406 -1.854 1 93.19 161 ILE B N 1
ATOM 2873 C CA . ILE B 1 161 ? 2.195 23.75 -0.848 1 93.19 161 ILE B CA 1
ATOM 2874 C C . ILE B 1 161 ? 2.189 25.25 -0.612 1 93.19 161 ILE B C 1
ATOM 2876 O O . ILE B 1 161 ? 3.248 25.859 -0.442 1 93.19 161 ILE B O 1
ATOM 2880 N N . LYS B 1 162 ? 1.026 25.766 -0.593 1 95.75 162 LYS B N 1
ATOM 2881 C CA . LYS B 1 162 ? 0.843 27.188 -0.32 1 95.75 162 LYS B CA 1
ATOM 2882 C C . LYS B 1 162 ? 0.019 27.406 0.947 1 95.75 162 LYS B C 1
ATOM 2884 O O . LYS B 1 162 ? -0.669 26.5 1.409 1 95.75 162 LYS B O 1
ATOM 2889 N N . ALA B 1 163 ? 0.167 28.672 1.422 1 97.62 163 ALA B N 1
ATOM 2890 C CA . ALA B 1 163 ? -0.695 29.031 2.543 1 97.62 163 ALA B CA 1
ATOM 2891 C C . ALA B 1 163 ? -2.164 28.797 2.205 1 97.62 163 ALA B C 1
ATOM 2893 O O . ALA B 1 163 ? -2.617 29.141 1.109 1 97.62 163 ALA B O 1
ATOM 2894 N N . GLY B 1 164 ? -2.824 28.172 3.135 1 97.69 164 GLY B N 1
ATOM 2895 C CA . GLY B 1 164 ? -4.238 27.891 2.951 1 97.69 164 GLY B CA 1
ATOM 2896 C C . GLY B 1 164 ? -4.523 26.469 2.496 1 97.69 164 GLY B C 1
ATOM 2897 O O . GLY B 1 164 ? -5.672 26.031 2.516 1 97.69 164 GLY B O 1
ATOM 2898 N N . ASP B 1 165 ? -3.518 25.734 2.068 1 97.75 165 ASP B N 1
ATOM 2899 C CA . ASP B 1 165 ? -3.691 24.375 1.599 1 97.75 165 ASP B CA 1
ATOM 2900 C C . ASP B 1 165 ? -3.885 23.406 2.768 1 97.75 165 ASP B C 1
ATOM 2902 O O . ASP B 1 165 ? -3.369 23.641 3.863 1 97.75 165 ASP B O 1
ATOM 2906 N N . LEU B 1 166 ? -4.625 22.375 2.514 1 98.19 166 LEU B N 1
ATOM 2907 C CA . LEU B 1 166 ? -4.91 21.312 3.461 1 98.19 166 LEU B CA 1
ATOM 2908 C C . LEU B 1 166 ? -4.391 19.969 2.941 1 98.19 166 LEU B C 1
ATOM 2910 O O . LEU B 1 166 ? -4.547 19.656 1.76 1 98.19 166 LEU B O 1
ATOM 2914 N N . ILE B 1 167 ? -3.744 19.266 3.777 1 98.38 167 ILE B N 1
ATOM 2915 C CA . ILE B 1 167 ? -3.381 17.875 3.512 1 98.38 167 ILE B CA 1
ATOM 2916 C C . ILE B 1 167 ? -4.105 16.953 4.488 1 98.38 167 ILE B C 1
ATOM 2918 O O . ILE B 1 167 ? -4.113 17.203 5.695 1 98.38 167 ILE B O 1
ATOM 2922 N N . LEU B 1 168 ? -4.766 15.953 3.996 1 98.19 168 LEU B N 1
ATOM 2923 C CA . LEU B 1 168 ? -5.371 14.906 4.801 1 98.19 168 LEU B CA 1
ATOM 2924 C C . LEU B 1 168 ? -4.73 13.555 4.504 1 98.19 168 LEU B C 1
ATOM 2926 O O . LEU B 1 168 ? -4.438 13.242 3.346 1 98.19 168 LEU B O 1
ATOM 2930 N N . PHE B 1 169 ? -4.543 12.75 5.5 1 96.25 169 PHE B N 1
ATOM 2931 C CA . PHE B 1 169 ? -3.932 11.43 5.355 1 96.25 169 PHE B CA 1
ATOM 2932 C C . PHE B 1 169 ? -4.344 10.516 6.504 1 96.25 169 PHE B C 1
ATOM 2934 O O . PHE B 1 169 ? -4.805 10.984 7.547 1 96.25 169 PHE B O 1
ATOM 2941 N N . PRO B 1 170 ? -4.25 9.188 6.285 1 93.62 170 PRO B N 1
ATOM 2942 C CA . PRO B 1 170 ? -4.492 8.273 7.41 1 93.62 170 PRO B CA 1
ATOM 2943 C C . PRO B 1 170 ? -3.506 8.477 8.555 1 93.62 170 PRO B C 1
ATOM 2945 O O . PRO B 1 170 ? -2.297 8.562 8.328 1 93.62 170 PRO B O 1
ATOM 2948 N N . SER B 1 171 ? -4 8.43 9.781 1 92.06 171 SER B N 1
ATOM 2949 C CA . SER B 1 171 ? -3.213 8.797 10.953 1 92.06 171 SER B CA 1
ATOM 2950 C C . SER B 1 171 ? -2.078 7.801 11.188 1 92.06 171 SER B C 1
ATOM 2952 O O . SER B 1 171 ? -1.102 8.117 11.867 1 92.06 171 SER B O 1
ATOM 2954 N N . TYR B 1 172 ? -2.236 6.641 10.633 1 87.44 172 TYR B N 1
ATOM 2955 C CA . TYR B 1 172 ? -1.233 5.605 10.867 1 87.44 172 TYR B CA 1
ATOM 2956 C C . TYR B 1 172 ? -0.023 5.812 9.961 1 87.44 172 TYR B C 1
ATOM 2958 O O . TYR B 1 172 ? 0.999 5.141 10.125 1 87.44 172 TYR B O 1
ATOM 2966 N N . MET B 1 173 ? -0.1 6.641 9.016 1 90.75 173 MET B N 1
ATOM 2967 C CA . MET B 1 173 ? 1.013 6.84 8.094 1 90.75 173 MET B CA 1
ATOM 2968 C C . MET B 1 173 ? 2.158 7.582 8.773 1 90.75 173 MET B C 1
ATOM 2970 O O . MET B 1 173 ? 1.97 8.68 9.297 1 90.75 173 MET B O 1
ATOM 2974 N N . MET B 1 174 ? 3.336 6.938 8.688 1 91.75 174 MET B N 1
ATOM 2975 C CA . MET B 1 174 ? 4.547 7.605 9.164 1 91.75 174 MET B CA 1
ATOM 2976 C C . MET B 1 174 ? 4.84 8.852 8.336 1 91.75 174 MET B C 1
ATOM 2978 O O . MET B 1 174 ? 4.863 8.789 7.105 1 91.75 174 MET B O 1
ATOM 2982 N N . HIS B 1 175 ? 5.078 10.047 9.031 1 94.69 175 HIS B N 1
ATOM 2983 C CA . HIS B 1 175 ? 5.34 11.289 8.32 1 94.69 175 HIS B CA 1
ATOM 2984 C C . HIS B 1 175 ? 6.227 12.219 9.141 1 94.69 175 HIS B C 1
ATOM 2986 O O . HIS B 1 175 ? 6.371 12.039 10.352 1 94.69 175 HIS B O 1
ATOM 2992 N N . GLY B 1 176 ? 6.891 13.109 8.461 1 94.62 176 GLY B N 1
ATOM 2993 C CA . GLY B 1 176 ? 7.785 14.07 9.086 1 94.62 176 GLY B CA 1
ATOM 2994 C C . GLY B 1 176 ? 8.133 15.242 8.18 1 94.62 176 GLY B C 1
ATOM 2995 O O . GLY B 1 176 ? 7.523 15.414 7.125 1 94.62 176 GLY B O 1
ATOM 2996 N N . VAL B 1 177 ? 8.922 16.156 8.734 1 94.38 177 VAL B N 1
ATOM 2997 C CA . VAL B 1 177 ? 9.406 17.328 8 1 94.38 177 VAL B CA 1
ATOM 2998 C C . VAL B 1 177 ? 10.93 17.406 8.109 1 94.38 177 VAL B C 1
ATOM 3000 O O . VAL B 1 177 ? 11.484 17.344 9.203 1 94.38 177 VAL B O 1
ATOM 3003 N N . ALA B 1 178 ? 11.539 17.484 6.934 1 93.62 178 ALA B N 1
ATOM 3004 C CA . ALA B 1 178 ? 12.992 17.641 6.914 1 93.62 178 ALA B CA 1
ATOM 3005 C C . ALA B 1 178 ? 13.406 19.031 7.375 1 93.62 178 ALA B C 1
ATOM 3007 O O . ALA B 1 178 ? 12.57 19.828 7.785 1 93.62 178 ALA B O 1
ATOM 3008 N N . GLY B 1 179 ? 14.703 19.312 7.371 1 92.94 179 GLY B N 1
ATOM 3009 C CA . GLY B 1 179 ? 15.195 20.625 7.781 1 92.94 179 GLY B CA 1
ATOM 3010 C C . GLY B 1 179 ? 14.656 21.766 6.938 1 92.94 179 GLY B C 1
ATOM 3011 O O . GLY B 1 179 ? 14.781 21.75 5.711 1 92.94 179 GLY B O 1
ATOM 3012 N N . ASN B 1 180 ? 14.008 22.656 7.574 1 95.38 180 ASN B N 1
ATOM 3013 C CA . ASN B 1 180 ? 13.43 23.828 6.906 1 95.38 180 ASN B CA 1
ATOM 3014 C C . ASN B 1 180 ? 14.516 24.766 6.402 1 95.38 180 ASN B C 1
ATOM 3016 O O . ASN B 1 180 ? 15.211 25.406 7.199 1 95.38 180 ASN B O 1
ATOM 3020 N N . GLU B 1 181 ? 14.602 24.906 5.137 1 96.25 181 GLU B N 1
ATOM 3021 C CA . GLU B 1 181 ? 15.594 25.812 4.547 1 96.25 181 GLU B CA 1
ATOM 3022 C C . GLU B 1 181 ? 15 27.188 4.289 1 96.25 181 GLU B C 1
ATOM 3024 O O . GLU B 1 181 ? 15.711 28.109 3.891 1 96.25 181 GLU B O 1
ATOM 3029 N N . GLY B 1 182 ? 13.766 27.281 4.496 1 96.06 182 GLY B N 1
ATOM 3030 C CA . GLY B 1 182 ? 13.055 28.531 4.23 1 96.06 182 GLY B CA 1
ATOM 3031 C C . GLY B 1 182 ? 12.758 29.328 5.484 1 96.06 182 GLY B C 1
ATOM 3032 O O . GLY B 1 182 ? 13.43 29.156 6.504 1 96.06 182 GLY B O 1
ATOM 3033 N N . GLU B 1 183 ? 11.852 30.266 5.332 1 95.5 183 GLU B N 1
ATOM 3034 C CA . GLU B 1 183 ? 11.414 31.109 6.449 1 95.5 183 GLU B CA 1
ATOM 3035 C C . GLU B 1 183 ? 10.523 30.312 7.406 1 95.5 183 GLU B C 1
ATOM 3037 O O . GLU B 1 183 ? 10.344 29.109 7.238 1 95.5 183 GLU B O 1
ATOM 3042 N N . GLN B 1 184 ? 10.094 30.969 8.445 1 94.62 184 GLN B N 1
ATOM 3043 C CA . GLN B 1 184 ? 9.211 30.359 9.43 1 94.62 184 GLN B CA 1
ATOM 3044 C C . GLN B 1 184 ? 7.973 29.766 8.766 1 94.62 184 GLN B C 1
ATOM 3046 O O . GLN B 1 184 ? 7.34 30.406 7.93 1 94.62 184 GLN B O 1
ATOM 3051 N N . ARG B 1 185 ? 7.734 28.547 9.102 1 95 185 ARG B N 1
ATOM 3052 C CA . ARG B 1 185 ? 6.527 27.844 8.664 1 95 185 ARG B CA 1
ATOM 3053 C C . ARG B 1 185 ? 5.551 27.656 9.82 1 95 185 ARG B C 1
ATOM 3055 O O . ARG B 1 185 ? 5.91 27.094 10.852 1 95 185 ARG B O 1
ATOM 3062 N N . ILE B 1 186 ? 4.344 28.109 9.617 1 94.25 186 ILE B N 1
ATOM 3063 C CA . ILE B 1 186 ? 3.283 27.922 10.594 1 94.25 186 ILE B CA 1
ATOM 3064 C C . ILE B 1 186 ? 2.193 27.031 10.008 1 94.25 186 ILE B C 1
ATOM 3066 O O . ILE B 1 186 ? 1.737 27.25 8.883 1 94.25 186 ILE B O 1
ATOM 3070 N N . SER B 1 187 ? 1.855 26.016 10.766 1 95.44 187 SER B N 1
ATOM 3071 C CA . SER B 1 187 ? 0.789 25.125 10.328 1 95.44 187 SER B CA 1
ATOM 3072 C C . SER B 1 187 ? -0.1 24.703 11.492 1 95.44 187 SER B C 1
ATOM 3074 O O . SER B 1 187 ? 0.307 24.797 12.648 1 95.44 187 SER B O 1
ATOM 3076 N N . LEU B 1 188 ? -1.289 24.391 11.141 1 93.88 188 LEU B N 1
ATOM 3077 C CA . LEU B 1 188 ? -2.262 23.812 12.062 1 93.88 188 LEU B CA 1
ATOM 3078 C C . LEU B 1 188 ? -2.43 22.312 11.812 1 93.88 188 LEU B C 1
ATOM 3080 O O . LEU B 1 188 ? -2.773 21.906 10.703 1 93.88 188 LEU B O 1
ATOM 3084 N N . ALA B 1 189 ? -2.184 21.562 12.844 1 94.75 189 ALA B N 1
ATOM 3085 C CA . ALA B 1 189 ? -2.367 20.109 12.75 1 94.75 189 ALA B CA 1
ATOM 3086 C C . ALA B 1 189 ? -3.572 19.656 13.57 1 94.75 189 ALA B C 1
ATOM 3088 O O . ALA B 1 189 ? -3.957 20.312 14.539 1 94.75 189 ALA B O 1
ATOM 3089 N N . PHE B 1 190 ? -4.152 18.562 13.102 1 93.31 190 PHE B N 1
ATOM 3090 C CA . PHE B 1 190 ? -5.281 18.031 13.867 1 93.31 190 PHE B CA 1
ATOM 3091 C C . PHE B 1 190 ? -5.441 16.531 13.633 1 93.31 190 PHE B C 1
ATOM 3093 O O . PHE B 1 190 ? -4.898 15.992 12.672 1 93.31 190 PHE B O 1
ATOM 3100 N N . ASN B 1 191 ? -6.113 15.883 14.539 1 92.81 191 ASN B N 1
ATOM 3101 C CA . ASN B 1 191 ? -6.527 14.484 14.453 1 92.81 191 ASN B CA 1
ATOM 3102 C C . ASN B 1 191 ? -8.047 14.344 14.516 1 92.81 191 ASN B C 1
ATOM 3104 O O . ASN B 1 191 ? -8.703 15.039 15.289 1 92.81 191 ASN B O 1
ATOM 3108 N N . ALA B 1 192 ? -8.516 13.469 13.719 1 93.62 192 ALA B N 1
ATOM 3109 C CA . ALA B 1 192 ? -9.961 13.305 13.656 1 93.62 192 ALA B CA 1
ATOM 3110 C C . ALA B 1 192 ? -10.359 11.844 13.805 1 93.62 192 ALA B C 1
ATOM 3112 O O . ALA B 1 192 ? -9.586 10.945 13.461 1 93.62 192 ALA B O 1
ATOM 3113 N N . ILE B 1 193 ? -11.586 11.648 14.344 1 90.12 193 ILE B N 1
ATOM 3114 C CA . ILE B 1 193 ? -12.18 10.328 14.5 1 90.12 193 ILE B CA 1
ATOM 3115 C C . ILE B 1 193 ? -13.594 10.32 13.93 1 90.12 193 ILE B C 1
ATOM 3117 O O . ILE B 1 193 ? -14.281 11.344 13.961 1 90.12 193 ILE B O 1
ATOM 3121 N N . PRO B 1 194 ? -14.008 9.211 13.359 1 90.44 194 PRO B N 1
ATOM 3122 C CA . PRO B 1 194 ? -15.406 9.102 12.93 1 90.44 194 PRO B CA 1
ATOM 3123 C C . PRO B 1 194 ? -16.359 8.789 14.078 1 90.44 194 PRO B C 1
ATOM 3125 O O . PRO B 1 194 ? -15.914 8.43 15.172 1 90.44 194 PRO B O 1
ATOM 3128 N N . ASP B 1 195 ? -17.578 9.016 13.828 1 86.56 195 ASP B N 1
ATOM 3129 C CA . ASP B 1 195 ? -18.578 8.742 14.859 1 86.56 195 ASP B CA 1
ATOM 3130 C C . ASP B 1 195 ? -18.766 7.238 15.062 1 86.56 195 ASP B C 1
ATOM 3132 O O . ASP B 1 195 ? -19.031 6.781 16.172 1 86.56 195 ASP B O 1
ATOM 3136 N N . LYS B 1 196 ? -18.656 6.52 13.984 1 79.06 196 LYS B N 1
ATOM 3137 C CA . LYS B 1 196 ? -18.844 5.074 14.055 1 79.06 196 LYS B CA 1
ATOM 3138 C C . LYS B 1 196 ? -18.141 4.375 12.891 1 79.06 196 LYS B C 1
ATOM 3140 O O . LYS B 1 196 ? -17.891 4.988 11.852 1 79.06 196 LYS B O 1
ATOM 3145 N N . LEU B 1 197 ? -17.797 3.16 13.258 1 75.19 197 LEU B N 1
ATOM 3146 C CA . LEU B 1 197 ? -17.422 2.211 12.219 1 75.19 197 LEU B CA 1
ATOM 3147 C C . LEU B 1 197 ? -18.219 0.914 12.352 1 75.19 197 LEU B C 1
ATOM 3149 O O . LEU B 1 197 ? -18.516 0.476 13.461 1 75.19 197 LEU B O 1
ATOM 3153 N N . ASP B 1 198 ? -18.578 0.429 11.188 1 71.38 198 ASP B N 1
ATOM 3154 C CA . ASP B 1 198 ? -19.422 -0.767 11.164 1 71.38 198 ASP B CA 1
ATOM 3155 C C . ASP B 1 198 ? -18.828 -1.834 10.25 1 71.38 198 ASP B C 1
ATOM 3157 O O . ASP B 1 198 ? -18.578 -1.583 9.062 1 71.38 198 ASP B O 1
ATOM 3161 N N . SER B 1 199 ? -18.531 -2.994 10.867 1 68.5 199 SER B N 1
ATOM 3162 C CA . SER B 1 199 ? -18.109 -4.148 10.086 1 68.5 199 SER B CA 1
ATOM 3163 C C . SER B 1 199 ? -19.078 -5.312 10.234 1 68.5 199 SER B C 1
ATOM 3165 O O . SER B 1 199 ? -18.953 -6.121 11.156 1 68.5 199 SER B O 1
ATOM 3167 N N . TRP B 1 200 ? -19.969 -5.41 9.305 1 65.88 200 TRP B N 1
ATOM 3168 C CA . TRP B 1 200 ? -20.984 -6.449 9.203 1 65.88 200 TRP B CA 1
ATOM 3169 C C . TRP B 1 200 ? -21.703 -6.625 10.539 1 65.88 200 TRP B C 1
ATOM 3171 O O . TRP B 1 200 ? -21.844 -7.742 11.039 1 65.88 200 TRP B O 1
ATOM 3181 N N . GLY B 1 201 ? -22.125 -5.453 11.016 1 66.5 201 GLY B N 1
ATOM 3182 C CA . GLY B 1 201 ? -22.984 -5.477 12.188 1 66.5 201 GLY B CA 1
ATOM 3183 C C . GLY B 1 201 ? -22.234 -5.207 13.484 1 66.5 201 GLY B C 1
ATOM 3184 O O . GLY B 1 201 ? -22.844 -4.945 14.523 1 66.5 201 GLY B O 1
ATOM 3185 N N . TYR B 1 202 ? -20.938 -5.395 13.414 1 64.25 202 TYR B N 1
ATOM 3186 C CA . TYR B 1 202 ? -20.141 -5.023 14.578 1 64.25 202 TYR B CA 1
ATOM 3187 C C . TYR B 1 202 ? -19.75 -3.551 14.523 1 64.25 202 TYR B C 1
ATOM 3189 O O . TYR B 1 202 ? -18.859 -3.172 13.766 1 64.25 202 TYR B O 1
ATOM 3197 N N . SER B 1 203 ? -20.547 -2.793 15.18 1 71.56 203 SER B N 1
ATOM 3198 C CA . SER B 1 203 ? -20.328 -1.351 15.117 1 71.56 203 SER B CA 1
ATOM 3199 C C . SER B 1 203 ? -19.531 -0.855 16.328 1 71.56 203 SER B C 1
ATOM 3201 O O . SER B 1 203 ? -19.734 -1.343 17.438 1 71.56 203 SER B O 1
ATOM 3203 N N . VAL B 1 204 ? -18.594 -0.101 16.062 1 66.19 204 VAL B N 1
ATOM 3204 C CA . VAL B 1 204 ? -17.828 0.603 17.094 1 66.19 204 VAL B CA 1
ATOM 3205 C C . VAL B 1 204 ? -18.094 2.104 16.984 1 66.19 204 VAL B C 1
ATOM 3207 O O . VAL B 1 204 ? -18.062 2.68 15.898 1 66.19 204 VAL B O 1
ATOM 3210 N N . ARG B 1 205 ? -18.438 2.656 18.109 1 76.56 205 ARG B N 1
ATOM 3211 C CA . ARG B 1 205 ? -18.672 4.098 18.172 1 76.56 205 ARG B CA 1
ATOM 3212 C C . ARG B 1 205 ? -17.516 4.809 18.859 1 76.56 205 ARG B C 1
ATOM 3214 O O . ARG B 1 205 ? -16.969 4.312 19.844 1 76.56 205 ARG B O 1
ATOM 3221 N N . PHE B 1 206 ? -17.172 5.879 18.281 1 71.94 206 PHE B N 1
ATOM 3222 C CA . PHE B 1 206 ? -16.094 6.676 18.828 1 71.94 206 PHE B CA 1
ATOM 3223 C C . PHE B 1 206 ? -16.609 7.984 19.406 1 71.94 206 PHE B C 1
ATOM 3225 O O . PHE B 1 206 ? -17.406 8.68 18.766 1 71.94 206 PHE B O 1
ATOM 3232 N N . ASN B 1 207 ? -16.406 8.227 20.688 1 67.31 207 ASN B N 1
ATOM 3233 C CA . ASN B 1 207 ? -16.75 9.484 21.344 1 67.31 207 ASN B CA 1
ATOM 3234 C C . ASN B 1 207 ? -15.516 10.234 21.812 1 67.31 207 ASN B C 1
ATOM 3236 O O . ASN B 1 207 ? -14.648 9.672 22.469 1 67.31 207 ASN B O 1
ATOM 3240 N N . PRO B 1 208 ? -15.406 11.438 21.297 1 59.16 208 PRO B N 1
ATOM 3241 C CA . PRO B 1 208 ? -14.289 12.227 21.828 1 59.16 208 PRO B CA 1
ATOM 3242 C C . PRO B 1 208 ? -14.414 12.5 23.312 1 59.16 208 PRO B C 1
ATOM 3244 O O . PRO B 1 208 ? -15.523 12.555 23.844 1 59.16 208 PRO B O 1
ATOM 3247 N N . ASP B 1 209 ? -13.359 12.219 24.094 1 51.53 209 ASP B N 1
ATOM 3248 C CA . ASP B 1 209 ? -13.492 12.562 25.516 1 51.53 209 ASP B CA 1
ATOM 3249 C C . ASP B 1 209 ? -13.922 14.016 25.672 1 51.53 209 ASP B C 1
ATOM 3251 O O . ASP B 1 209 ? -13.617 14.867 24.844 1 51.53 209 ASP B O 1
#

Sequence (418 aa):
MTSTTHALFPTPVMIAPEILDNAQIAQIKTDISEMDFASNAKSSALAHSSLDMGPLNPMLQKALIPVQDKLVAFGRELFGEELNWTIKEAWVNILETGGHQAMHLHANSFISGVVYLTDSHPSANLIFQKPESHTSFVFSNFNARSELNPFTAARWQVPDIKAGDLILFPSYMMHGVAGNEGEQRISLAFNAIPDKLDSWGYSVRFNPDMTSTTHALFPTPVMIAPEILDNAQIAQIKTDISEMDFASNAKSSALAHSSLDMGPLNPMLQKALIPVQDKLVAFGRELFGEELNWTIKEAWVNILETGGHQAMHLHANSFISGVVYLTDSHPSANLIFQKPESHTSFVFSNFNARSELNPFTAARWQVPDIKAGDLILFPSYMMHGVAGNEGEQRISLAFNAIPDKLDSWGYSVRFNPD